Protein AF-A0A538DBR3-F1 (afdb_monomer_lite)

Foldseek 3Di:
DDDPNDDFDQWADFANWIKGFDDWPDWDQDPVQQKTWFIWGKIFTDQPQQFDQKAQPDPDDPQWDKDKAKAAEACDDPDLLRHDHPVLLCVVPNPDDHRDIDIGTITGHPVSVVVCVVVVLGCNLCSVDPNPRRGAMKIWGGWMARRVRSYTPFGKIKDAPPDPNHAFGWGDFQQKIKTFRMWITHNVFTKTFTKIFAHPQKAAPPPSHTAIDGPGMDGDDSQPWDKDWFQADKGDQIAGHPLLKGKIDGTKIFTRGCQADDPPDDGRDGWMKDAKIKIANLPPADAAAQLQQRRAIWIWGMWIGGNLGIWTKTKRPAKGKGAYVVVGPKMKIFGIKMFTADSSFTAKMKTAFMKIWDDQVVDPDDDRPDIDIDTDGMWMQHRVRHTHD

Sequence (389 aa):
MLFDGHEIPRAWRVGDFELEVAELTRGRLDRETGLLRGVAGKAWLHLPCAQPPIHPGIHLHPEARALTHSLEVVTEVLHPQTEISLPDAQRLRPGVALGDTVPLPFAVDRADLQEIVSLGRGVRDWLDSDPRAGGYAVEFSKLTVSLADARVVDGSVKYTVAGPYRGPIEIVIDGFVLVISSLELTPHRSTATATVRLPGGITDADSCGPATIDLGQIALSPTCDYYVDAPDRAHGPWLLGDTGLVIEGTGYVLDLSTTTSPAPWSPAWRGLTLGAGTATGEKYVPDPCNTGYLRGHYTYDNAIVVNSGFFGSLYLAKPVTFGALSPLGQTFTFAAGAMDVWYSQIVRGELRDGTTTLPYDAVCAGRRNRRVRTPIAAVSIQPDLDLAG

Secondary structure (DSSP, 8-state):
-EETTEE--SEEEETTEEEEEEEEEEEEEETTTTEEEEEEEEEEEE-TT---SSEETTS--TTPEEEEEEEEEESS-S-TTTEEEHHHHHHHSTT--TT-EEEEEEEE-HHHHHHHHHH--HHHHHHSS-GGG-SEEEEEEEEEEETTTTEEEEEEEEEE--STT-PPEEEEETTEEEEEEEEEEETTEEEEEEEEEPPTTEEETTT-SB-EEEEEEEE--TT---EEEEEEEEEEEEEETTS--EEEEEEEEEE--SS---TTS-TT--EEEE-SEEEE-TTTS-SS-TTGGGGSEEEES-EEEETTEEEEEEEE-S-EEEEEETTEEEEEEEEEEEEEEETTEEEEEEEEEEEEE--TTS-SSSSTTPPPEEEEEEEEEPTTS-EE-

Radius of gyration: 28.83 Å; chains: 1; bounding box: 83×36×88 Å

Structure (mmCIF, N/CA/C/O backbone):
data_AF-A0A538DBR3-F1
#
_entry.id   AF-A0A538DBR3-F1
#
loop_
_atom_site.group_PDB
_atom_site.id
_atom_site.type_symbol
_atom_site.label_atom_id
_atom_site.label_alt_id
_atom_site.label_comp_id
_atom_site.label_asym_id
_atom_site.label_entity_id
_atom_site.label_seq_id
_atom_site.pdbx_PDB_ins_code
_atom_site.Cartn_x
_atom_site.Cartn_y
_atom_site.Cartn_z
_atom_site.occupancy
_atom_site.B_iso_or_equiv
_atom_site.auth_seq_id
_atom_site.auth_comp_id
_atom_site.auth_asym_id
_atom_site.auth_atom_id
_atom_site.pdbx_PDB_model_num
ATOM 1 N N . MET A 1 1 ? 19.561 -5.773 -35.063 1.00 72.00 1 MET A N 1
ATOM 2 C CA . MET A 1 1 ? 19.338 -4.351 -35.452 1.00 72.00 1 MET A CA 1
ATOM 3 C C . MET A 1 1 ? 20.603 -3.861 -36.136 1.00 72.00 1 MET A C 1
ATOM 5 O O . MET A 1 1 ? 21.659 -4.317 -35.735 1.00 72.00 1 MET A O 1
ATOM 9 N N . LEU A 1 2 ? 20.535 -2.997 -37.153 1.00 74.75 2 LEU A N 1
ATOM 10 C CA . LEU A 1 2 ? 21.746 -2.452 -37.781 1.00 74.75 2 LEU A CA 1
ATOM 11 C C . LEU A 1 2 ? 22.135 -1.122 -37.127 1.00 74.75 2 LEU A C 1
ATOM 13 O O . LEU A 1 2 ? 21.313 -0.212 -37.073 1.00 74.75 2 LEU A O 1
ATOM 17 N N . PHE A 1 3 ? 23.377 -1.007 -36.664 1.00 73.31 3 PHE A N 1
ATOM 18 C CA . PHE A 1 3 ? 23.965 0.237 -36.163 1.00 73.31 3 PHE A CA 1
ATOM 19 C C . PHE A 1 3 ? 25.381 0.366 -36.731 1.00 73.31 3 PHE A C 1
ATOM 21 O O . PHE A 1 3 ? 26.161 -0.583 -36.658 1.00 73.31 3 PHE A O 1
ATOM 28 N N . ASP A 1 4 ? 25.688 1.494 -37.376 1.00 71.25 4 ASP A N 1
ATOM 29 C CA . ASP A 1 4 ? 26.937 1.708 -38.128 1.00 71.25 4 ASP A CA 1
ATOM 30 C C . ASP A 1 4 ? 27.287 0.565 -39.110 1.00 71.25 4 ASP A C 1
ATOM 32 O O . ASP A 1 4 ? 28.447 0.200 -39.292 1.00 71.25 4 ASP A O 1
ATOM 36 N N . GLY A 1 5 ? 26.270 -0.034 -39.745 1.00 74.44 5 GLY A N 1
ATOM 37 C CA . GLY A 1 5 ? 26.4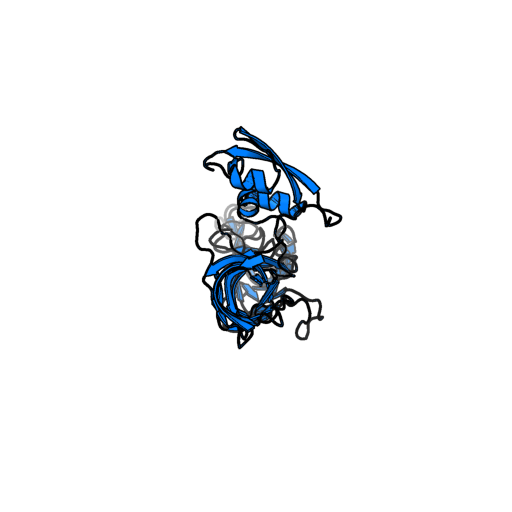42 -1.130 -40.710 1.00 74.44 5 GLY A CA 1
ATOM 38 C C . GLY A 1 5 ? 26.728 -2.505 -40.092 1.00 74.44 5 GLY A C 1
ATOM 39 O O . GLY A 1 5 ? 26.976 -3.455 -40.831 1.00 74.44 5 GLY A O 1
ATOM 40 N N . HIS A 1 6 ? 26.666 -2.632 -38.765 1.00 75.75 6 HIS A N 1
ATOM 41 C CA . HIS A 1 6 ? 26.865 -3.885 -38.040 1.00 75.75 6 HIS A CA 1
ATOM 42 C C . HIS A 1 6 ? 25.565 -4.376 -37.403 1.00 75.75 6 HIS A C 1
ATOM 44 O O . HIS A 1 6 ? 24.771 -3.582 -36.895 1.00 75.75 6 HIS A O 1
ATOM 50 N N . GLU A 1 7 ? 25.349 -5.692 -37.415 1.00 81.75 7 GLU A N 1
ATOM 51 C CA . GLU A 1 7 ? 24.224 -6.302 -36.716 1.00 81.75 7 GLU A CA 1
ATOM 52 C C . GLU A 1 7 ? 24.511 -6.382 -35.212 1.00 81.75 7 GLU A C 1
ATOM 54 O O . GLU A 1 7 ? 25.496 -6.975 -34.778 1.00 81.75 7 GLU A O 1
ATOM 59 N N . ILE A 1 8 ? 23.643 -5.756 -34.421 1.00 85.31 8 ILE A N 1
ATOM 60 C CA . ILE A 1 8 ? 23.692 -5.719 -32.961 1.00 85.31 8 ILE A CA 1
ATOM 61 C C . ILE A 1 8 ? 22.482 -6.484 -32.398 1.00 85.31 8 ILE A C 1
ATOM 63 O O . ILE A 1 8 ? 21.362 -6.295 -32.913 1.00 85.31 8 ILE A O 1
ATOM 67 N N . PRO A 1 9 ? 22.670 -7.320 -31.353 1.00 87.75 9 PRO A N 1
ATOM 68 C CA . PRO A 1 9 ? 21.575 -7.968 -30.636 1.00 87.75 9 PRO A CA 1
ATOM 69 C C . PRO A 1 9 ? 20.558 -6.945 -30.133 1.00 87.75 9 PRO A C 1
ATOM 71 O O . PRO A 1 9 ? 20.938 -5.874 -29.659 1.00 87.75 9 PRO A O 1
ATOM 74 N N . ARG A 1 10 ? 19.267 -7.272 -30.235 1.00 87.31 10 ARG A N 1
ATOM 75 C CA . ARG A 1 10 ? 18.194 -6.425 -29.693 1.00 87.31 10 ARG A CA 1
ATOM 76 C C . ARG A 1 10 ? 17.984 -6.635 -28.196 1.00 87.31 10 ARG A C 1
ATOM 78 O O . ARG A 1 10 ? 17.663 -5.674 -27.520 1.00 87.31 10 ARG A O 1
ATOM 85 N N . ALA A 1 11 ? 18.190 -7.846 -27.688 1.00 90.50 11 ALA A N 1
ATOM 86 C CA . ALA A 1 11 ? 18.056 -8.146 -26.267 1.00 90.50 11 ALA A CA 1
ATOM 87 C C . ALA A 1 11 ? 19.391 -7.921 -25.548 1.00 90.50 11 ALA A C 1
ATOM 89 O O . ALA A 1 11 ? 20.391 -8.548 -25.906 1.00 90.50 11 ALA A O 1
ATOM 90 N N . TRP A 1 12 ? 19.409 -7.030 -24.559 1.00 93.38 12 TRP A N 1
ATOM 91 C CA . TRP A 1 12 ? 20.554 -6.735 -23.698 1.00 93.38 12 TRP A CA 1
ATOM 92 C C . TRP A 1 12 ? 20.244 -7.075 -22.242 1.00 93.38 12 TRP A C 1
ATOM 94 O O . TRP A 1 12 ? 19.097 -7.009 -21.810 1.00 93.38 12 TRP A O 1
ATOM 104 N N . ARG A 1 13 ? 21.278 -7.383 -21.455 1.00 93.56 13 ARG A N 1
ATOM 105 C CA . ARG A 1 13 ? 21.150 -7.620 -20.008 1.00 93.56 13 ARG A CA 1
ATOM 106 C C . ARG A 1 13 ? 21.780 -6.505 -19.185 1.00 93.56 13 ARG A C 1
ATOM 108 O O . ARG A 1 13 ? 22.953 -6.190 -19.387 1.00 93.56 13 ARG A O 1
ATOM 115 N N . VAL A 1 14 ? 21.040 -5.961 -18.219 1.00 93.12 14 VAL A N 1
ATOM 116 C CA . VAL A 1 14 ? 21.548 -5.035 -17.190 1.00 93.12 14 VAL A CA 1
ATOM 117 C C . VAL A 1 14 ? 21.386 -5.693 -15.830 1.00 93.12 14 VAL A C 1
ATOM 119 O O . VAL A 1 14 ? 20.269 -5.851 -15.344 1.00 93.12 14 VAL A O 1
ATOM 122 N N . GLY A 1 15 ? 22.501 -6.100 -15.222 1.00 90.50 15 GLY A N 1
ATOM 123 C CA . GLY A 1 15 ? 22.443 -6.975 -14.051 1.00 90.50 15 GLY A CA 1
ATOM 124 C C . GLY A 1 15 ? 21.729 -8.278 -14.419 1.00 90.50 15 GLY A C 1
ATOM 125 O O . GLY A 1 15 ? 22.204 -8.990 -15.310 1.00 90.50 15 GLY A O 1
ATOM 126 N N . ASP A 1 16 ? 20.590 -8.522 -13.772 1.00 89.12 16 ASP A N 1
ATOM 127 C CA . ASP A 1 16 ? 19.711 -9.681 -13.985 1.00 89.12 16 ASP A CA 1
ATOM 128 C C . ASP A 1 16 ? 18.441 -9.347 -14.793 1.00 89.12 16 ASP A C 1
ATOM 130 O O . ASP A 1 16 ? 17.593 -10.211 -15.003 1.00 89.12 16 ASP A O 1
ATOM 134 N N . PHE A 1 17 ? 18.302 -8.102 -15.258 1.00 90.62 17 PHE A N 1
ATOM 135 C CA . PHE A 1 17 ? 17.140 -7.632 -16.014 1.00 90.62 17 PHE A CA 1
ATOM 136 C C . PHE A 1 17 ? 17.394 -7.683 -17.520 1.00 90.62 17 PHE A C 1
ATOM 138 O O . PHE A 1 17 ? 18.503 -7.397 -17.986 1.00 90.62 17 PHE A O 1
ATOM 145 N N . GLU A 1 18 ? 16.350 -8.003 -18.281 1.00 90.50 18 GLU A N 1
ATOM 146 C CA . GLU A 1 18 ? 16.375 -8.026 -19.743 1.00 90.50 18 GLU A CA 1
ATOM 147 C C . GLU A 1 18 ? 15.774 -6.744 -20.330 1.00 90.50 18 GLU A C 1
ATOM 149 O O . GLU A 1 18 ? 14.731 -6.255 -19.887 1.00 90.50 18 GLU A O 1
ATOM 154 N N . LEU A 1 19 ? 16.459 -6.206 -21.337 1.00 89.75 19 LEU A N 1
ATOM 155 C CA . LEU A 1 19 ? 16.074 -5.026 -22.095 1.00 89.75 19 LEU A CA 1
ATOM 156 C C . LEU A 1 19 ? 15.961 -5.365 -23.577 1.00 89.75 19 LEU A C 1
ATOM 158 O O . LEU A 1 19 ? 16.943 -5.801 -24.174 1.00 89.75 19 LEU A O 1
ATOM 162 N N . GLU A 1 20 ? 14.832 -5.063 -24.205 1.00 89.31 20 GLU A N 1
ATOM 163 C CA . GLU A 1 20 ? 14.703 -5.088 -25.660 1.00 89.31 20 GLU A CA 1
ATOM 164 C C . GLU A 1 20 ? 14.947 -3.687 -26.236 1.00 89.31 20 GLU A C 1
ATOM 166 O O . GLU A 1 20 ? 14.162 -2.758 -26.058 1.00 89.31 20 GLU A O 1
ATOM 171 N N . VAL A 1 21 ? 16.062 -3.506 -26.937 1.00 87.81 21 VAL A N 1
ATOM 172 C CA . VAL A 1 21 ? 16.452 -2.234 -27.548 1.00 87.81 21 VAL A CA 1
ATOM 173 C C . VAL A 1 21 ? 15.510 -1.879 -28.694 1.00 87.81 21 VAL A C 1
ATOM 175 O O . VAL A 1 21 ? 15.506 -2.526 -29.746 1.00 87.81 21 VAL A O 1
ATOM 178 N N . ALA A 1 22 ? 14.774 -0.786 -28.503 1.00 82.69 22 ALA A N 1
ATOM 179 C CA . ALA A 1 22 ? 13.856 -0.231 -29.487 1.00 82.69 22 ALA A CA 1
ATOM 180 C C . ALA A 1 22 ? 14.572 0.744 -30.429 1.00 82.69 22 ALA A C 1
ATOM 182 O O . ALA A 1 22 ? 14.410 0.682 -31.648 1.00 82.69 22 ALA A O 1
ATOM 183 N N . GLU A 1 23 ? 15.400 1.626 -29.866 1.00 84.69 23 GLU A N 1
ATOM 184 C CA . GLU A 1 23 ? 16.046 2.712 -30.599 1.00 84.69 23 GLU A CA 1
ATOM 185 C C . GLU A 1 23 ? 17.447 2.998 -30.051 1.00 84.69 23 GLU A C 1
ATOM 187 O O . GLU A 1 23 ? 17.651 3.067 -28.839 1.00 84.69 23 GLU A O 1
ATOM 192 N N . LEU A 1 24 ? 18.399 3.236 -30.958 1.00 88.12 24 LEU A N 1
ATOM 193 C CA . LEU A 1 24 ? 19.741 3.728 -30.653 1.00 88.12 24 LEU A CA 1
ATOM 194 C C . LEU A 1 24 ? 19.929 5.115 -31.265 1.00 88.12 24 LEU A C 1
ATOM 196 O O . LEU A 1 24 ? 19.893 5.267 -32.482 1.00 88.12 24 LEU A O 1
ATOM 200 N N . THR A 1 25 ? 20.171 6.119 -30.426 1.00 86.75 25 THR A N 1
ATOM 201 C CA . THR A 1 25 ? 20.380 7.513 -30.856 1.00 86.75 25 THR A CA 1
ATOM 202 C C . THR A 1 25 ? 21.852 7.918 -30.847 1.00 86.75 25 THR A C 1
ATOM 204 O O . THR A 1 25 ? 22.249 8.876 -31.510 1.00 86.75 25 THR A O 1
ATOM 207 N N . ARG A 1 26 ? 22.688 7.200 -30.087 1.00 88.50 26 ARG A N 1
ATOM 208 C CA . ARG A 1 26 ? 24.133 7.437 -29.979 1.00 88.50 26 ARG A CA 1
ATOM 209 C C . ARG A 1 26 ? 24.856 6.139 -29.641 1.00 88.50 26 ARG A C 1
ATOM 211 O O . ARG A 1 26 ? 24.286 5.278 -28.980 1.00 88.50 26 ARG A O 1
ATOM 218 N N . GLY A 1 27 ? 26.125 6.041 -30.025 1.00 88.88 27 GLY A N 1
ATOM 219 C CA . GLY A 1 27 ? 27.038 4.969 -29.634 1.00 88.88 27 GLY A CA 1
ATOM 220 C C . GLY A 1 27 ? 28.269 4.946 -30.536 1.00 88.88 27 GLY A C 1
ATOM 221 O O . GLY A 1 27 ? 28.272 5.575 -31.591 1.00 88.88 27 GLY A O 1
ATOM 222 N N . ARG A 1 28 ? 29.323 4.242 -30.120 1.00 90.44 28 ARG A N 1
ATOM 223 C CA . ARG A 1 28 ? 30.475 3.922 -30.974 1.00 90.44 28 ARG A CA 1
ATOM 224 C C . ARG A 1 28 ? 30.947 2.503 -30.695 1.00 90.44 28 ARG A C 1
ATOM 226 O O . ARG A 1 28 ? 31.181 2.156 -29.538 1.00 90.44 28 ARG A O 1
ATOM 233 N N . LEU A 1 29 ? 31.124 1.714 -31.751 1.00 89.94 29 LEU A N 1
ATOM 234 C CA . LEU A 1 29 ? 31.704 0.378 -31.652 1.00 89.94 29 LEU A CA 1
ATOM 235 C C . LEU A 1 29 ? 33.234 0.460 -31.608 1.00 89.94 29 LEU A C 1
ATOM 237 O O . LEU A 1 29 ? 33.872 0.951 -32.541 1.00 89.94 29 LEU A O 1
ATOM 241 N N . ASP A 1 30 ? 33.816 -0.037 -30.524 1.00 89.88 30 ASP A N 1
ATOM 242 C CA . ASP A 1 30 ? 35.241 -0.312 -30.410 1.00 89.88 30 ASP A CA 1
ATOM 243 C C . ASP A 1 30 ? 35.511 -1.735 -30.919 1.00 89.88 30 ASP A C 1
ATOM 245 O O . ASP A 1 30 ? 35.121 -2.725 -30.299 1.00 89.88 30 ASP A O 1
ATOM 249 N N . ARG A 1 31 ? 36.151 -1.829 -32.087 1.00 84.19 31 ARG A N 1
ATOM 250 C CA . ARG A 1 31 ? 36.384 -3.101 -32.784 1.00 84.19 31 ARG A CA 1
ATOM 251 C C . ARG A 1 31 ? 37.471 -3.953 -32.138 1.00 84.19 31 ARG A C 1
ATOM 253 O O . ARG A 1 31 ? 37.448 -5.162 -32.327 1.00 84.19 31 ARG A O 1
ATOM 260 N N . GLU A 1 32 ? 38.404 -3.346 -31.410 1.00 86.38 32 GLU A N 1
ATOM 261 C CA . GLU A 1 32 ? 39.483 -4.091 -30.753 1.00 86.38 32 GLU A CA 1
ATOM 262 C C . GLU A 1 32 ? 38.962 -4.818 -29.516 1.00 86.38 32 GLU A C 1
ATOM 264 O O . GLU A 1 32 ? 39.360 -5.946 -29.240 1.00 86.38 32 GLU A O 1
ATOM 269 N N . THR A 1 33 ? 38.038 -4.183 -28.793 1.00 86.62 33 THR A N 1
ATOM 270 C CA . THR A 1 33 ? 37.487 -4.726 -27.545 1.00 86.62 33 THR A CA 1
ATOM 271 C C . THR A 1 33 ? 36.114 -5.380 -27.705 1.00 86.62 33 THR A C 1
ATOM 273 O O . THR A 1 33 ? 35.654 -6.053 -26.787 1.00 86.62 33 THR A O 1
ATOM 276 N N . GLY A 1 34 ? 35.439 -5.191 -28.845 1.00 87.75 34 GLY A N 1
ATOM 277 C CA . GLY A 1 34 ? 34.064 -5.660 -29.056 1.00 87.75 34 GLY A CA 1
ATOM 278 C C . GLY A 1 34 ? 33.028 -4.923 -28.197 1.00 87.75 34 GLY A C 1
ATOM 279 O O . GLY A 1 34 ? 31.922 -5.428 -27.992 1.00 87.75 34 GLY A O 1
ATOM 280 N N . LEU A 1 35 ? 33.384 -3.745 -27.671 1.00 92.75 35 LEU A N 1
ATOM 281 C CA . LEU A 1 35 ? 32.537 -2.953 -26.784 1.00 92.75 35 LEU A CA 1
ATOM 282 C C . LEU A 1 35 ? 31.806 -1.854 -27.552 1.00 92.75 35 LEU A C 1
ATOM 284 O O . LEU A 1 35 ? 32.415 -1.049 -28.259 1.00 92.75 35 LEU A O 1
ATOM 288 N N . LEU A 1 36 ? 30.499 -1.753 -27.338 1.00 92.38 36 LEU A N 1
ATOM 289 C CA . LEU A 1 36 ? 29.696 -0.628 -27.794 1.00 92.38 36 LEU A CA 1
ATOM 290 C C . LEU A 1 36 ? 29.639 0.417 -26.673 1.00 92.38 36 LEU A C 1
ATOM 292 O O . LEU A 1 36 ? 29.061 0.160 -25.621 1.00 92.38 36 LEU A O 1
ATOM 296 N N . ARG A 1 37 ? 30.269 1.580 -26.866 1.00 93.69 37 ARG A N 1
ATOM 297 C CA . ARG A 1 37 ? 30.472 2.594 -25.814 1.00 93.69 37 ARG A CA 1
ATOM 298 C C . ARG A 1 37 ? 29.623 3.842 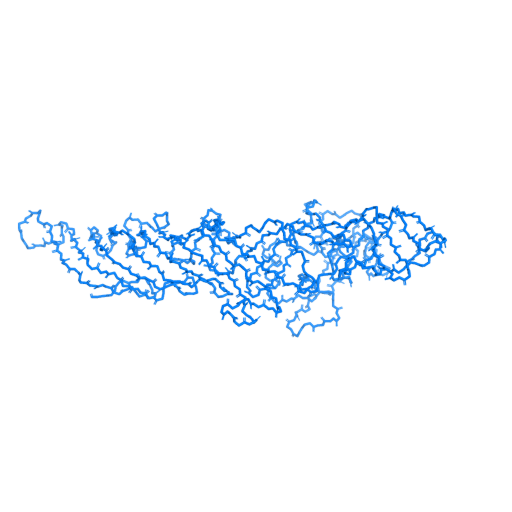-26.023 1.00 93.69 37 ARG A C 1
ATOM 300 O O . ARG A 1 37 ? 29.362 4.251 -27.155 1.00 93.69 37 ARG A O 1
ATOM 307 N N . GLY A 1 38 ? 29.281 4.499 -24.913 1.00 90.56 38 GLY A N 1
ATOM 308 C CA . GLY A 1 38 ? 28.607 5.800 -24.908 1.00 90.56 38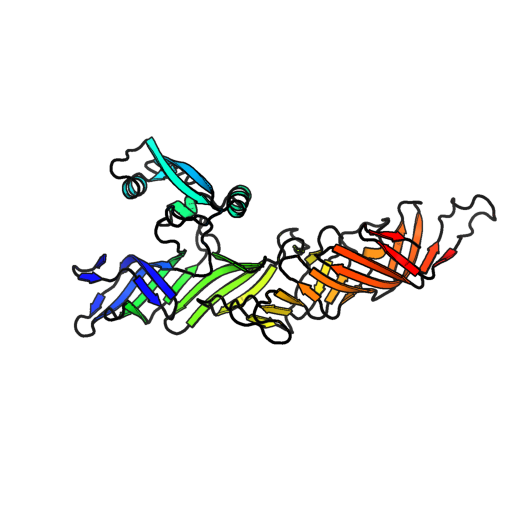 GLY A CA 1
ATOM 309 C C . GLY A 1 38 ? 27.196 5.750 -25.493 1.00 90.56 38 GLY A C 1
ATOM 310 O O . GLY A 1 38 ? 26.737 6.734 -26.076 1.00 90.56 38 GLY A O 1
ATOM 311 N N . VAL A 1 39 ? 26.536 4.601 -25.372 1.00 92.56 39 VAL A N 1
ATOM 312 C CA . VAL A 1 39 ? 25.274 4.325 -26.050 1.00 92.56 39 VAL A CA 1
ATOM 313 C C . VAL A 1 39 ? 24.131 5.059 -25.365 1.00 92.56 39 VAL A C 1
ATOM 315 O O . VAL A 1 39 ? 24.058 5.099 -24.135 1.00 92.56 39 VAL A O 1
ATOM 318 N N . ALA A 1 40 ? 23.241 5.649 -26.153 1.00 92.06 40 ALA A N 1
ATOM 319 C CA . ALA A 1 40 ? 22.004 6.241 -25.666 1.00 92.06 40 ALA A CA 1
ATOM 320 C C . ALA A 1 40 ? 20.833 5.851 -26.567 1.00 92.06 40 ALA A C 1
ATOM 322 O O . ALA A 1 40 ? 21.027 5.590 -27.758 1.00 92.06 40 ALA A O 1
ATOM 323 N N . GLY A 1 41 ? 19.633 5.813 -25.998 1.00 89.94 41 GLY A N 1
ATOM 324 C CA . GLY A 1 41 ? 18.458 5.346 -26.716 1.00 89.94 41 GLY A CA 1
ATOM 325 C C . GLY A 1 41 ? 17.302 4.962 -25.806 1.00 89.94 41 GLY A C 1
ATOM 326 O O . GLY A 1 41 ? 17.250 5.353 -24.636 1.00 89.94 41 GLY A O 1
ATOM 327 N N . LYS A 1 42 ? 16.378 4.195 -26.382 1.00 87.75 42 LYS A N 1
ATOM 328 C CA . LYS A 1 42 ? 15.164 3.698 -25.732 1.00 87.75 42 LYS A CA 1
ATOM 329 C C . LYS A 1 42 ? 15.116 2.178 -25.813 1.00 87.75 42 LYS A C 1
ATOM 331 O O . LYS A 1 42 ? 15.498 1.591 -26.829 1.00 87.75 42 LYS A O 1
ATOM 336 N N . ALA A 1 43 ? 14.645 1.550 -24.747 1.00 87.00 43 ALA A N 1
ATOM 337 C CA . ALA A 1 43 ? 14.438 0.109 -24.673 1.00 87.00 43 ALA A CA 1
ATOM 338 C C . ALA A 1 43 ? 13.125 -0.215 -23.957 1.00 87.00 43 ALA A C 1
ATOM 340 O O . ALA A 1 43 ? 12.536 0.641 -23.298 1.00 87.00 43 ALA A O 1
ATOM 341 N N . TRP A 1 44 ? 12.704 -1.466 -24.070 1.00 83.88 44 TRP A N 1
ATOM 342 C CA . TRP A 1 44 ? 11.630 -2.068 -23.296 1.00 83.88 44 TRP A CA 1
ATOM 343 C C . TRP A 1 44 ? 12.243 -2.898 -22.177 1.00 83.88 44 TRP A C 1
ATOM 345 O O . TRP A 1 44 ? 13.052 -3.784 -22.432 1.00 83.88 44 TRP A O 1
ATOM 355 N N . LEU A 1 45 ? 11.897 -2.587 -20.934 1.00 85.12 45 LEU A N 1
ATOM 356 C CA . LEU A 1 45 ? 12.301 -3.350 -19.762 1.00 85.12 45 LEU A CA 1
ATOM 357 C C . LEU A 1 45 ? 11.276 -4.443 -19.481 1.00 85.12 45 LEU A C 1
ATOM 359 O O . LEU A 1 45 ? 10.112 -4.144 -19.214 1.00 85.12 45 LEU A O 1
ATOM 363 N N . HIS A 1 46 ? 11.724 -5.693 -19.457 1.00 80.69 46 HIS A N 1
ATOM 364 C CA . HIS A 1 46 ? 10.887 -6.804 -19.023 1.00 80.69 46 HIS A CA 1
ATOM 365 C C . HIS A 1 46 ? 11.015 -6.998 -17.513 1.00 80.69 46 HIS A C 1
ATOM 367 O O . HIS A 1 46 ? 12.111 -7.194 -16.983 1.00 80.69 46 HIS A O 1
ATOM 373 N N . LEU A 1 47 ? 9.878 -6.960 -16.821 1.00 77.50 47 LEU A N 1
ATOM 374 C CA . LEU A 1 47 ? 9.768 -7.254 -15.396 1.00 77.50 47 LEU A CA 1
ATOM 375 C C . LEU A 1 47 ? 8.890 -8.502 -15.241 1.00 77.50 47 LEU A C 1
ATOM 377 O O . LEU A 1 47 ? 7.676 -8.388 -15.363 1.00 77.50 47 LEU A O 1
ATOM 381 N N . PRO A 1 48 ? 9.464 -9.691 -14.985 1.00 68.94 48 PRO A N 1
ATOM 382 C CA . PRO A 1 48 ? 8.724 -10.956 -15.033 1.00 68.94 48 PRO A CA 1
ATOM 383 C C . PRO A 1 48 ? 7.491 -11.039 -14.123 1.00 68.94 48 PRO A C 1
ATOM 385 O O . PRO A 1 48 ? 6.540 -11.741 -14.450 1.00 68.94 48 PRO A O 1
ATOM 388 N N . CYS A 1 49 ? 7.492 -10.338 -12.990 1.00 69.12 49 CYS A N 1
ATOM 389 C CA . CYS A 1 49 ? 6.346 -10.307 -12.078 1.00 69.12 49 CYS A CA 1
ATOM 390 C C . CYS A 1 49 ? 5.388 -9.138 -12.304 1.00 69.12 49 CYS A C 1
ATOM 392 O O . CYS A 1 49 ? 4.324 -9.102 -11.693 1.00 69.12 49 CYS A O 1
ATOM 394 N N . ALA A 1 50 ? 5.776 -8.156 -13.115 1.00 66.38 50 ALA A N 1
ATOM 395 C CA . ALA A 1 50 ? 4.930 -7.023 -13.415 1.00 66.38 50 ALA A CA 1
ATOM 396 C C . ALA A 1 50 ? 4.152 -7.391 -14.676 1.00 66.38 50 ALA A C 1
ATOM 398 O O . ALA A 1 50 ? 4.718 -7.471 -15.767 1.00 66.38 50 ALA A O 1
ATOM 399 N N . GLN A 1 51 ? 2.868 -7.703 -14.521 1.00 53.91 51 GLN A N 1
ATOM 400 C CA . GLN A 1 51 ? 2.033 -7.968 -15.682 1.00 53.91 51 GLN A CA 1
ATOM 401 C C . GLN A 1 51 ? 1.614 -6.630 -16.299 1.00 53.91 51 GLN A C 1
ATOM 403 O O . GLN A 1 51 ? 1.034 -5.795 -15.601 1.00 53.91 51 GLN A O 1
ATOM 408 N N . PRO A 1 52 ? 1.901 -6.384 -17.589 1.00 49.91 52 PRO A N 1
ATOM 409 C CA . PRO A 1 52 ? 1.311 -5.244 -18.262 1.00 49.91 52 PRO A CA 1
ATOM 410 C C . PRO A 1 52 ? -0.214 -5.457 -18.336 1.00 49.91 52 PRO A C 1
ATOM 412 O O . PRO A 1 52 ? -0.642 -6.556 -18.686 1.00 49.91 52 PRO A O 1
ATOM 415 N N . PRO A 1 53 ? -1.036 -4.426 -18.068 1.00 47.34 53 PRO A N 1
ATOM 416 C CA . PRO A 1 53 ? -2.502 -4.540 -17.984 1.00 47.34 53 PRO A CA 1
ATOM 417 C C . PRO A 1 53 ? -3.195 -4.882 -19.318 1.00 47.34 53 PRO A C 1
ATOM 419 O O . PRO A 1 53 ? -4.406 -5.079 -19.373 1.00 47.34 53 PRO A O 1
ATOM 422 N N . ILE A 1 54 ? -2.450 -4.904 -20.426 1.00 47.97 54 ILE A N 1
ATOM 423 C CA . ILE A 1 54 ? -2.949 -5.241 -21.760 1.00 47.97 54 ILE A CA 1
ATOM 424 C C . ILE A 1 54 ? -1.956 -6.213 -22.400 1.00 47.97 54 ILE A C 1
ATOM 426 O O . ILE A 1 54 ? -0.775 -5.889 -22.551 1.00 47.97 54 ILE A O 1
ATOM 430 N N . HIS A 1 55 ? -2.432 -7.391 -22.817 1.00 49.91 55 HIS A N 1
ATOM 431 C CA . HIS A 1 55 ? -1.591 -8.413 -23.440 1.00 49.91 55 HIS A CA 1
ATOM 432 C C . HIS A 1 55 ? -1.673 -8.360 -24.975 1.00 49.91 55 HIS A C 1
ATOM 434 O O . HIS A 1 55 ? -2.782 -8.329 -25.529 1.00 49.91 55 HIS A O 1
ATOM 440 N N . PRO A 1 56 ? -0.539 -8.430 -25.701 1.00 43.91 56 PRO A N 1
ATOM 441 C CA . PRO A 1 56 ? -0.571 -8.742 -27.123 1.00 43.91 56 PRO A CA 1
ATOM 442 C C . PRO A 1 56 ? -1.134 -10.149 -27.328 1.00 43.91 56 PRO A C 1
ATOM 444 O O . PRO A 1 56 ? -0.634 -11.135 -26.783 1.00 43.91 56 PRO A O 1
ATOM 447 N N . GLY A 1 57 ? -2.196 -10.245 -28.127 1.00 51.12 57 GLY A N 1
ATOM 448 C CA . GLY A 1 57 ? -2.811 -11.521 -28.463 1.00 51.12 57 GLY A CA 1
ATOM 449 C C . GLY A 1 57 ? -1.802 -12.463 -29.117 1.00 51.12 57 GLY A C 1
ATOM 450 O O . GLY A 1 57 ? -1.288 -12.138 -30.180 1.00 51.12 57 GLY A O 1
ATOM 451 N N . ILE A 1 58 ? -1.533 -13.592 -28.445 1.00 42.41 58 ILE A N 1
ATOM 452 C CA . ILE A 1 58 ? -1.215 -14.951 -28.950 1.00 42.41 58 ILE A CA 1
ATOM 453 C C . ILE A 1 58 ? -0.886 -15.886 -27.759 1.00 42.41 58 ILE A C 1
ATOM 455 O O . ILE A 1 58 ? -1.080 -17.097 -27.864 1.00 42.41 58 ILE A O 1
ATOM 459 N N . HIS A 1 59 ? -0.498 -15.365 -26.588 1.00 43.41 59 HIS A N 1
ATOM 460 C CA . HIS A 1 59 ? -0.352 -16.169 -25.366 1.00 43.41 59 HIS A CA 1
ATOM 461 C C . HIS A 1 59 ? -1.554 -15.955 -24.440 1.00 43.41 59 HIS A C 1
ATOM 463 O O . HIS A 1 59 ? -1.577 -15.062 -23.601 1.00 43.41 59 HIS A O 1
ATOM 469 N N . LEU A 1 60 ? -2.604 -16.745 -24.675 1.00 47.28 60 LEU A N 1
ATOM 470 C CA . LEU A 1 60 ? -3.881 -16.654 -23.970 1.00 47.28 60 LEU A CA 1
ATOM 471 C C . LEU A 1 60 ? -3.750 -17.164 -22.530 1.00 47.28 60 LEU A C 1
ATOM 473 O O . LEU A 1 60 ? -3.627 -18.368 -22.298 1.00 47.28 60 LEU A O 1
ATOM 477 N N . HIS A 1 61 ? -3.846 -16.244 -21.569 1.00 43.09 61 HIS A N 1
ATOM 478 C CA . HIS A 1 61 ? -4.310 -16.572 -20.225 1.00 43.09 61 HIS A CA 1
ATOM 479 C C . HIS A 1 61 ? -5.731 -17.167 -20.344 1.00 43.09 61 HIS A C 1
ATOM 481 O O . HIS A 1 61 ? -6.540 -16.622 -21.102 1.00 43.09 61 HIS A O 1
ATOM 487 N N . PRO A 1 62 ? -6.063 -18.277 -19.657 1.00 50.09 62 PRO A N 1
ATOM 488 C CA . PRO A 1 62 ? -7.312 -19.019 -19.878 1.00 50.09 62 PRO A CA 1
ATOM 489 C C . PRO A 1 62 ? -8.594 -18.220 -19.586 1.00 50.09 62 PRO A C 1
ATOM 491 O O . PRO A 1 62 ? -9.665 -18.606 -20.050 1.00 50.09 62 PRO A O 1
ATOM 494 N N . GLU A 1 63 ? -8.489 -17.100 -18.866 1.00 49.78 63 GLU A N 1
ATOM 495 C CA . GLU A 1 63 ? -9.616 -16.225 -18.508 1.00 49.78 63 GLU A CA 1
ATOM 496 C C . GLU A 1 63 ? -9.653 -14.892 -19.279 1.00 49.78 63 GLU A C 1
ATOM 498 O O . GLU A 1 63 ? -10.615 -14.129 -19.149 1.00 49.78 63 GLU A O 1
ATOM 503 N N . ALA A 1 64 ? -8.651 -14.612 -20.122 1.00 52.50 64 ALA A N 1
ATOM 504 C CA . ALA A 1 64 ? -8.580 -13.356 -20.860 1.00 52.50 64 ALA A CA 1
ATOM 505 C C . ALA A 1 64 ? -9.680 -13.269 -21.926 1.00 52.50 64 ALA A C 1
ATOM 507 O O . ALA A 1 64 ? -9.904 -14.198 -22.711 1.00 52.50 64 ALA A O 1
ATOM 508 N N . ARG A 1 65 ? -10.361 -12.121 -21.996 1.00 55.38 65 ARG A N 1
ATOM 509 C CA . ARG A 1 65 ? -11.345 -11.855 -23.049 1.00 55.38 65 ARG A CA 1
ATOM 510 C C . ARG A 1 65 ? -10.684 -11.124 -24.201 1.00 55.38 65 ARG A C 1
ATOM 512 O O . ARG A 1 65 ? -10.058 -10.084 -24.012 1.00 55.38 65 ARG A O 1
ATOM 519 N N . ALA A 1 66 ? -10.878 -11.659 -25.402 1.00 60.91 66 ALA A N 1
ATOM 520 C CA . ALA A 1 66 ? -10.531 -10.963 -26.625 1.00 60.91 66 ALA A CA 1
ATOM 521 C C . ALA A 1 66 ? -11.506 -9.802 -26.836 1.00 60.91 66 ALA A C 1
ATOM 523 O O . ALA A 1 66 ? -12.720 -9.990 -26.937 1.00 60.91 66 ALA A O 1
ATOM 524 N N . LEU A 1 67 ? -10.961 -8.604 -26.915 1.00 61.56 67 LEU A N 1
ATOM 525 C CA . LEU A 1 67 ? -11.655 -7.391 -27.285 1.00 61.56 67 LEU A CA 1
ATOM 526 C C . LEU A 1 67 ? -11.006 -6.846 -28.555 1.00 61.56 67 LEU A C 1
ATOM 528 O O . LEU A 1 67 ? -9.853 -7.131 -28.871 1.00 61.56 67 LEU A O 1
ATOM 532 N N . THR A 1 68 ? -11.773 -6.108 -29.346 1.00 64.56 68 THR A N 1
ATOM 533 C CA . THR A 1 68 ? -11.269 -5.484 -30.570 1.00 64.56 68 THR A CA 1
ATOM 534 C C . THR A 1 68 ? -11.535 -3.998 -30.484 1.00 64.56 68 THR A C 1
ATOM 536 O O . THR A 1 68 ? -12.690 -3.586 -30.408 1.00 64.56 68 THR A O 1
ATOM 539 N N . HIS A 1 69 ? -10.465 -3.205 -30.448 1.00 65.94 69 HIS A N 1
ATOM 540 C CA . HIS A 1 69 ? -10.549 -1.753 -30.336 1.00 65.94 69 HIS A CA 1
ATOM 541 C C . HIS A 1 69 ? -10.151 -1.179 -31.672 1.00 65.94 69 HIS A C 1
ATOM 543 O O . HIS A 1 69 ? -9.222 -1.667 -32.309 1.00 65.94 69 HIS A O 1
ATOM 549 N N . SER A 1 70 ? -10.891 -0.184 -32.123 1.00 74.75 70 SER A N 1
ATOM 550 C CA . SER A 1 70 ? -10.730 0.367 -33.459 1.00 74.75 70 SER A CA 1
ATOM 551 C C . SER A 1 70 ? -10.195 1.783 -33.338 1.00 74.75 70 SER A C 1
ATOM 553 O O . SER A 1 70 ? -10.776 2.592 -32.618 1.00 74.75 70 SER A O 1
ATOM 555 N N . LEU A 1 71 ? -9.086 2.060 -34.021 1.00 72.06 71 LEU A N 1
ATOM 556 C CA . LEU A 1 71 ? -8.446 3.373 -34.024 1.00 72.06 71 LEU A CA 1
ATOM 557 C C . LEU A 1 71 ? -8.486 3.989 -35.412 1.00 72.06 71 LEU A C 1
ATOM 559 O O . LEU A 1 71 ? -8.137 3.324 -36.387 1.00 72.06 71 LEU A O 1
ATOM 563 N N . GLU A 1 72 ? -8.875 5.252 -35.489 1.00 81.38 72 GLU A N 1
ATOM 564 C CA . GLU A 1 72 ? -8.861 6.052 -36.707 1.00 81.38 72 GLU A CA 1
ATOM 565 C C . GLU A 1 72 ? -7.444 6.523 -37.040 1.00 81.38 72 GLU A C 1
ATOM 567 O O . GLU A 1 72 ? -6.699 6.989 -36.181 1.00 81.38 72 GLU A O 1
ATOM 572 N N . VAL A 1 73 ? -7.055 6.404 -38.304 1.00 84.50 73 VAL A N 1
ATOM 573 C CA . VAL A 1 73 ? -5.710 6.736 -38.763 1.00 84.50 73 VAL A CA 1
ATOM 574 C C . VAL A 1 73 ? -5.651 8.204 -39.152 1.00 84.50 73 VAL A C 1
ATOM 576 O O . VAL A 1 73 ? -6.218 8.616 -40.162 1.00 84.50 73 VAL A O 1
ATOM 579 N N . VAL A 1 74 ? -4.914 8.994 -38.384 1.00 80.25 74 VAL A N 1
ATOM 580 C CA . VAL A 1 74 ? -4.843 10.450 -38.528 1.00 80.25 74 VAL A CA 1
ATOM 581 C C . VAL A 1 74 ? -3.415 10.922 -38.800 1.00 80.25 74 VAL A C 1
ATOM 583 O O . VAL A 1 74 ? -2.432 10.201 -38.611 1.00 80.25 74 VAL A O 1
ATOM 586 N N . THR A 1 75 ? -3.283 12.155 -39.288 1.00 75.00 75 THR A N 1
ATOM 587 C CA . THR A 1 75 ? -1.976 12.797 -39.503 1.00 75.00 75 THR A CA 1
ATOM 588 C C . THR A 1 75 ? -1.348 13.287 -38.205 1.00 75.00 75 THR A C 1
ATOM 590 O O . THR A 1 75 ? -0.132 13.237 -38.058 1.00 75.00 75 THR A O 1
ATOM 593 N N . GLU A 1 76 ? -2.173 13.760 -37.276 1.00 67.06 76 GLU A N 1
ATOM 594 C CA . GLU A 1 76 ? -1.772 14.268 -35.969 1.00 67.06 76 GLU A CA 1
ATOM 595 C C . GLU A 1 76 ? -2.760 13.724 -34.941 1.00 67.06 76 GLU A C 1
ATOM 597 O O . GLU A 1 76 ? -3.967 13.853 -35.123 1.00 67.06 76 GLU A O 1
ATOM 602 N N . VAL A 1 77 ? -2.244 13.064 -33.906 1.00 55.12 77 VAL A N 1
ATOM 603 C CA . VAL A 1 77 ? -3.062 12.373 -32.904 1.00 55.12 77 VAL A CA 1
ATOM 604 C C . VAL A 1 77 ? -3.478 13.366 -31.823 1.00 55.12 77 VAL A C 1
ATOM 606 O O . VAL A 1 77 ? -2.650 13.801 -31.020 1.00 55.12 77 VAL A O 1
ATOM 609 N N . LEU A 1 78 ? -4.765 13.702 -31.788 1.00 52.75 78 LEU A N 1
ATOM 610 C CA . LEU A 1 78 ? -5.383 14.575 -30.785 1.00 52.75 78 LEU A CA 1
ATOM 611 C C . LEU A 1 78 ? -6.140 13.757 -29.731 1.00 52.75 78 LEU A C 1
ATOM 613 O O . LEU A 1 78 ? -6.175 14.127 -28.553 1.00 52.75 78 LEU A O 1
ATOM 617 N N . HIS A 1 79 ? -6.708 12.620 -30.142 1.00 51.03 79 HIS A N 1
ATOM 618 C CA . HIS A 1 79 ? -7.498 11.706 -29.318 1.00 51.03 79 HIS A CA 1
ATOM 619 C C . HIS A 1 79 ? -6.952 10.274 -29.379 1.00 51.03 79 HIS A C 1
ATOM 621 O O . HIS A 1 79 ? -7.544 9.389 -29.982 1.00 51.03 79 HIS A O 1
ATOM 627 N N . PRO A 1 80 ? -5.833 9.999 -28.712 1.00 50.12 80 PRO A N 1
ATOM 628 C CA . PRO A 1 80 ? -5.094 8.737 -28.829 1.00 50.12 80 PRO A CA 1
ATOM 629 C C . PRO A 1 80 ? -5.811 7.503 -28.271 1.00 50.12 80 PRO A C 1
ATOM 631 O O . PRO A 1 80 ? -5.415 6.372 -28.527 1.00 50.12 80 PRO A O 1
ATOM 634 N N . GLN A 1 81 ? -6.879 7.697 -27.504 1.00 48.09 81 GLN A N 1
ATOM 635 C CA . GLN A 1 81 ? -7.810 6.631 -27.149 1.00 48.09 81 GLN A CA 1
ATOM 636 C C . GLN A 1 81 ? -8.594 6.099 -28.359 1.00 48.09 81 GLN A C 1
ATOM 638 O O . GLN A 1 81 ? -9.134 5.000 -28.293 1.00 48.09 81 GLN A O 1
ATOM 643 N N . THR A 1 82 ? -8.693 6.869 -29.441 1.00 61.78 82 THR A N 1
ATOM 644 C CA . THR A 1 82 ? -9.500 6.580 -30.635 1.00 61.78 82 THR A CA 1
ATOM 645 C C . THR A 1 82 ? -8.741 6.803 -31.941 1.00 61.78 82 THR A C 1
ATOM 647 O O . THR A 1 82 ? -9.265 6.463 -32.993 1.00 61.78 82 THR A O 1
ATOM 650 N N . GLU A 1 83 ? -7.522 7.336 -31.890 1.00 61.66 83 GLU A N 1
ATOM 651 C CA . GLU A 1 83 ? -6.733 7.758 -33.045 1.00 61.66 83 GLU A CA 1
ATOM 652 C C . GLU A 1 83 ? -5.318 7.164 -33.006 1.00 61.66 83 GLU A C 1
ATOM 654 O O . GLU A 1 83 ? -4.723 6.996 -31.941 1.00 61.66 83 GLU A O 1
ATOM 659 N N . ILE A 1 84 ? -4.755 6.886 -34.179 1.00 62.69 84 ILE A N 1
ATOM 660 C CA . ILE A 1 84 ? -3.388 6.400 -34.382 1.00 62.69 84 ILE A CA 1
ATOM 661 C C . ILE A 1 84 ? -2.728 7.171 -35.526 1.00 62.69 84 ILE A C 1
ATOM 663 O O . ILE A 1 84 ? -3.376 7.520 -36.511 1.00 62.69 84 ILE A O 1
ATOM 667 N N . SER A 1 85 ? -1.426 7.437 -35.423 1.00 72.94 85 SER A N 1
ATOM 668 C CA . SER A 1 85 ? -0.695 8.106 -36.501 1.00 72.94 85 SER A CA 1
ATOM 669 C C . SER A 1 85 ? -0.586 7.199 -37.739 1.00 72.94 85 SER A C 1
ATOM 671 O O . SER A 1 85 ? -0.441 5.981 -37.616 1.00 72.94 85 SER A O 1
ATOM 673 N N . LEU A 1 86 ? -0.604 7.772 -38.948 1.00 72.19 86 LEU A N 1
ATOM 674 C CA . LEU A 1 86 ? -0.370 7.006 -40.184 1.00 72.19 86 LEU A CA 1
ATOM 675 C C . LEU A 1 86 ? 0.933 6.173 -40.155 1.00 72.19 86 LEU A C 1
ATOM 677 O O . LEU A 1 86 ? 0.874 4.995 -40.519 1.00 72.19 86 LEU A O 1
ATOM 681 N N . PRO A 1 87 ? 2.091 6.709 -39.712 1.00 66.88 87 PRO A N 1
ATOM 682 C CA . PRO A 1 87 ? 3.314 5.915 -39.590 1.00 66.88 87 PRO A CA 1
ATOM 683 C C . PRO A 1 87 ? 3.169 4.692 -38.677 1.00 66.88 87 PRO A C 1
ATOM 685 O O . PRO A 1 87 ? 3.664 3.618 -39.021 1.00 66.88 87 PRO A O 1
ATOM 688 N N . ASP A 1 88 ? 2.483 4.823 -37.540 1.00 55.78 88 ASP A N 1
ATOM 689 C CA . ASP A 1 88 ? 2.318 3.721 -36.586 1.00 55.78 88 ASP A CA 1
ATOM 690 C C . ASP A 1 88 ? 1.281 2.703 -37.066 1.00 55.78 88 ASP A C 1
ATOM 692 O O . ASP A 1 88 ? 1.510 1.493 -37.003 1.00 55.78 88 ASP A O 1
ATOM 696 N N . ALA A 1 89 ? 0.195 3.174 -37.676 1.00 67.75 89 ALA A N 1
ATOM 697 C CA . ALA A 1 89 ? -0.797 2.325 -38.322 1.00 67.75 89 ALA A CA 1
ATOM 698 C C . ALA A 1 89 ? -0.175 1.433 -39.407 1.00 67.75 89 ALA A C 1
ATOM 700 O O . ALA A 1 89 ? -0.469 0.238 -39.483 1.00 67.75 89 ALA A O 1
ATOM 701 N N . GLN A 1 90 ? 0.755 1.978 -40.196 1.00 72.31 90 GLN A N 1
ATOM 702 C CA . GLN A 1 90 ? 1.471 1.235 -41.236 1.00 72.31 90 GLN A CA 1
ATOM 703 C C . GLN A 1 90 ? 2.452 0.188 -40.681 1.00 72.31 90 GLN A C 1
ATOM 705 O O . GLN A 1 90 ? 2.719 -0.805 -41.362 1.00 72.31 90 GLN A O 1
ATOM 710 N N . ARG A 1 91 ? 2.953 0.352 -39.445 1.00 60.06 91 ARG A N 1
ATOM 711 C CA . ARG A 1 91 ? 3.758 -0.674 -38.746 1.00 60.06 91 ARG A CA 1
ATOM 712 C C . ARG A 1 91 ? 2.917 -1.868 -38.299 1.00 60.06 91 ARG A C 1
ATOM 714 O O . ARG A 1 91 ? 3.421 -2.993 -38.240 1.00 60.06 91 ARG A O 1
ATOM 721 N N . LEU A 1 92 ? 1.655 -1.618 -37.953 1.00 60.75 92 LEU A N 1
ATOM 722 C CA . LEU A 1 92 ? 0.709 -2.638 -37.498 1.00 60.75 92 LEU A CA 1
ATOM 723 C C . LEU A 1 92 ? 0.076 -3.373 -38.678 1.00 60.75 92 LEU A C 1
ATOM 725 O O . LEU A 1 92 ? 0.014 -4.601 -38.684 1.00 60.75 92 LEU A O 1
ATOM 729 N N . ARG A 1 93 ? -0.348 -2.628 -39.701 1.00 73.69 93 ARG A N 1
ATOM 730 C CA . ARG A 1 93 ? -0.951 -3.167 -40.916 1.00 73.69 93 ARG A CA 1
ATOM 731 C C . ARG A 1 93 ? -0.412 -2.418 -42.141 1.00 73.69 93 ARG A C 1
ATOM 733 O O . ARG A 1 93 ? -0.842 -1.298 -42.421 1.00 73.69 93 ARG A O 1
ATOM 740 N N . PRO A 1 94 ? 0.500 -3.036 -42.910 1.00 73.94 94 PRO A N 1
ATOM 741 C CA . PRO A 1 94 ? 0.997 -2.451 -44.149 1.00 73.94 94 PRO A CA 1
ATOM 742 C C . PRO A 1 94 ? -0.152 -2.151 -45.124 1.00 73.94 94 PRO A C 1
ATOM 744 O O . PRO A 1 94 ? -1.030 -2.990 -45.324 1.00 73.94 94 PRO A O 1
ATOM 747 N N . GLY A 1 95 ? -0.138 -0.966 -45.742 1.00 78.06 95 GLY A N 1
ATOM 748 C CA . GLY A 1 95 ? -1.143 -0.542 -46.729 1.00 78.06 95 GLY A CA 1
ATOM 749 C C . GLY A 1 95 ? -2.329 0.258 -46.178 1.00 78.06 95 GLY A C 1
ATOM 750 O O . GLY A 1 95 ? -3.231 0.575 -46.945 1.00 78.06 95 GLY A O 1
ATOM 751 N N . VAL A 1 96 ? -2.325 0.594 -44.887 1.00 84.62 96 VAL A N 1
ATOM 752 C CA . VAL A 1 96 ? -3.311 1.491 -44.264 1.00 84.62 96 VAL A CA 1
ATOM 753 C C . VAL A 1 96 ? -3.096 2.954 -44.686 1.00 84.62 96 VAL A C 1
ATOM 755 O O . VAL A 1 96 ? -1.951 3.414 -44.796 1.00 84.62 96 VAL A O 1
ATOM 758 N N . ALA A 1 97 ? -4.199 3.669 -44.917 1.00 90.75 97 ALA A N 1
ATOM 759 C CA . ALA A 1 97 ? -4.266 5.068 -45.332 1.00 90.75 97 ALA A CA 1
ATOM 760 C C . ALA A 1 97 ? -4.913 5.972 -44.262 1.00 90.75 97 ALA A C 1
ATOM 762 O O . ALA A 1 97 ? -5.472 5.503 -43.276 1.00 90.75 97 ALA A O 1
ATOM 763 N N . LEU A 1 98 ? -4.823 7.292 -44.450 1.00 87.00 98 LEU A N 1
ATOM 764 C CA . LEU A 1 98 ? -5.491 8.269 -43.580 1.00 87.00 98 LEU A CA 1
ATOM 765 C C . LEU A 1 98 ? -7.015 8.127 -43.664 1.00 87.00 98 LEU A C 1
ATOM 767 O O . LEU A 1 98 ? -7.559 8.000 -44.759 1.00 87.00 98 LEU A O 1
ATOM 771 N N . GLY A 1 99 ? -7.682 8.194 -42.514 1.00 79.56 99 GLY A N 1
ATOM 772 C CA . GLY A 1 99 ? -9.121 7.980 -42.358 1.00 79.56 99 GLY A CA 1
ATOM 773 C C . GLY A 1 99 ? -9.535 6.507 -42.278 1.00 79.56 99 GLY A C 1
ATOM 774 O O . GLY A 1 99 ? -10.700 6.220 -42.007 1.00 79.56 99 GLY A O 1
ATOM 775 N N . ASP A 1 100 ? -8.608 5.564 -42.482 1.00 85.56 100 ASP A N 1
ATOM 776 C CA . ASP A 1 100 ? -8.886 4.150 -42.239 1.00 85.56 100 ASP A CA 1
ATOM 777 C C . ASP A 1 100 ? -9.038 3.882 -40.741 1.00 85.56 100 ASP A C 1
ATOM 779 O O . ASP A 1 100 ? -8.564 4.634 -39.891 1.00 85.56 100 ASP A O 1
ATOM 783 N N . THR A 1 101 ? -9.656 2.751 -40.414 1.00 83.62 101 THR A N 1
ATOM 784 C CA . THR A 1 101 ? -9.716 2.256 -39.041 1.00 83.62 101 THR A CA 1
ATOM 785 C C . THR A 1 101 ? -8.881 0.988 -38.904 1.00 83.62 101 THR A C 1
ATOM 787 O O . THR A 1 101 ? -9.056 0.026 -39.659 1.00 83.62 101 THR A O 1
ATOM 790 N N . VAL A 1 102 ? -7.970 0.963 -37.933 1.00 75.06 102 VAL A N 1
ATOM 791 C CA . VAL A 1 102 ? -7.151 -0.210 -37.617 1.00 75.06 102 VAL A CA 1
ATOM 792 C C . VAL A 1 102 ? -7.774 -0.945 -36.432 1.00 75.06 102 VAL A C 1
ATOM 794 O O . VAL A 1 102 ? -7.793 -0.395 -35.329 1.00 75.06 102 VAL A O 1
ATOM 797 N N . PRO A 1 103 ? -8.290 -2.174 -36.626 1.00 70.38 103 PRO A N 1
ATOM 798 C CA . PRO A 1 103 ? -8.738 -3.002 -35.522 1.00 70.38 103 PRO A CA 1
ATOM 799 C C . PRO A 1 103 ? -7.530 -3.626 -34.827 1.00 70.38 103 PRO A C 1
ATOM 801 O O . PRO A 1 103 ? -6.674 -4.245 -35.463 1.00 70.38 103 PRO A O 1
ATOM 804 N N . LEU A 1 104 ? -7.493 -3.499 -33.511 1.00 62.47 104 LEU A N 1
ATOM 805 C CA . LEU A 1 104 ? -6.466 -4.070 -32.660 1.00 62.47 104 LEU A CA 1
ATOM 806 C C . LEU A 1 104 ? -7.115 -5.141 -31.794 1.00 62.47 104 LEU A C 1
ATOM 808 O O . LEU A 1 104 ? -7.979 -4.807 -30.982 1.00 62.47 104 LEU A O 1
ATOM 812 N N . PRO A 1 105 ? -6.769 -6.425 -31.985 1.00 59.91 105 PRO A N 1
ATOM 813 C CA . PRO A 1 105 ? -7.196 -7.474 -31.080 1.00 59.91 105 PRO A CA 1
ATOM 814 C C . PRO A 1 105 ? -6.362 -7.382 -29.801 1.00 59.91 105 PRO A C 1
ATOM 816 O O . PRO A 1 105 ? -5.137 -7.498 -29.839 1.00 59.91 105 PRO A O 1
ATOM 819 N N . PHE A 1 106 ? -7.027 -7.192 -28.670 1.00 59.69 106 PHE A N 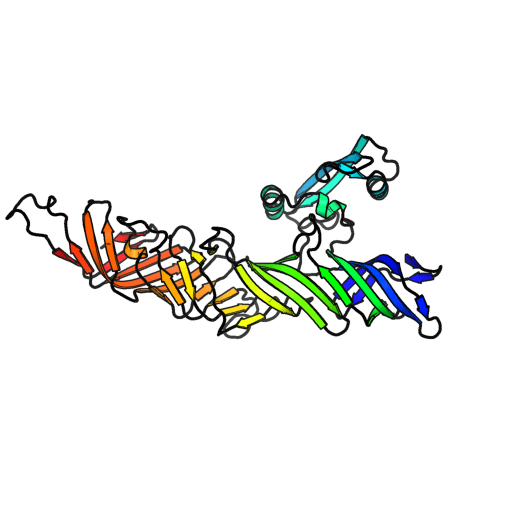1
ATOM 820 C CA . PHE A 1 106 ? -6.402 -7.153 -27.357 1.00 59.69 106 PHE A CA 1
ATOM 821 C C . PHE A 1 106 ? -7.018 -8.223 -26.461 1.00 59.69 106 PHE A C 1
ATOM 823 O O . PHE A 1 106 ? -8.215 -8.492 -26.533 1.00 59.69 106 PHE A O 1
ATOM 830 N N . ALA A 1 107 ? -6.189 -8.876 -25.652 1.00 54.12 107 ALA A N 1
ATOM 831 C CA . ALA A 1 107 ? -6.650 -9.784 -24.613 1.00 54.12 107 ALA A CA 1
ATOM 832 C C . ALA A 1 107 ? -6.478 -9.066 -23.274 1.00 54.12 107 ALA A C 1
ATOM 834 O O . ALA A 1 107 ? -5.373 -8.634 -22.946 1.00 54.12 107 ALA A O 1
ATOM 835 N N . VAL A 1 108 ? -7.576 -8.896 -22.545 1.00 53.91 108 VAL A N 1
ATOM 836 C CA . VAL A 1 108 ? -7.597 -8.220 -21.242 1.00 53.91 108 VAL A CA 1
ATOM 837 C C . VAL A 1 108 ? -8.283 -9.137 -20.243 1.00 53.91 108 VAL A C 1
ATOM 839 O O . VAL A 1 108 ? -9.282 -9.791 -20.577 1.00 53.91 108 VAL A O 1
ATOM 842 N N . ASP A 1 109 ? -7.727 -9.227 -19.039 1.00 53.94 109 ASP A N 1
ATOM 843 C CA . ASP A 1 109 ? -8.379 -9.934 -17.946 1.00 53.94 109 ASP A CA 1
ATOM 844 C C . ASP A 1 109 ? -9.701 -9.237 -17.593 1.00 53.94 109 ASP A C 1
ATOM 846 O O . ASP A 1 109 ? -9.869 -8.026 -17.737 1.00 53.94 109 ASP A O 1
ATOM 850 N N . ARG A 1 110 ? -10.694 -9.992 -17.132 1.00 49.88 110 ARG A N 1
ATOM 851 C CA . ARG A 1 110 ? -11.971 -9.411 -16.718 1.00 49.88 110 ARG A CA 1
ATOM 852 C C . ARG A 1 110 ? -11.802 -8.393 -15.580 1.00 49.88 110 ARG A C 1
ATOM 854 O O . ARG A 1 110 ? -12.565 -7.425 -15.560 1.00 49.88 110 ARG A O 1
ATOM 861 N N . ALA A 1 111 ? -10.851 -8.610 -14.670 1.00 49.47 111 ALA A N 1
ATOM 862 C CA . ALA A 1 111 ? -10.521 -7.676 -13.594 1.00 49.47 111 ALA A CA 1
ATOM 863 C C . ALA A 1 111 ? -9.879 -6.389 -14.148 1.00 49.47 111 ALA A C 1
ATOM 865 O O . ALA A 1 111 ? -10.359 -5.288 -13.867 1.00 49.47 111 ALA A O 1
ATOM 866 N N . ASP A 1 112 ? -8.899 -6.535 -15.042 1.00 51.88 112 ASP A N 1
ATOM 867 C CA . ASP A 1 112 ? -8.195 -5.418 -15.684 1.00 51.88 112 ASP A CA 1
ATOM 868 C C . ASP A 1 112 ? -9.119 -4.580 -16.574 1.00 51.88 112 ASP A C 1
ATOM 870 O O . ASP A 1 112 ? -8.975 -3.364 -16.664 1.00 51.88 112 ASP A O 1
ATOM 874 N N . LEU A 1 113 ? -10.128 -5.192 -17.203 1.00 51.81 113 LEU A N 1
ATOM 875 C CA . LEU A 1 113 ? -11.105 -4.469 -18.019 1.00 51.81 113 LEU A CA 1
ATOM 876 C C . LEU A 1 113 ? -11.894 -3.450 -17.190 1.00 51.81 113 LEU A C 1
ATOM 878 O O . LEU A 1 113 ? -12.165 -2.345 -17.661 1.00 51.81 113 LEU A O 1
ATOM 882 N N . GLN A 1 114 ? -12.277 -3.812 -15.962 1.00 48.19 114 GLN A N 1
ATOM 883 C CA . GLN A 1 114 ? -12.954 -2.887 -15.053 1.00 48.19 114 GLN A CA 1
ATOM 884 C C . GLN A 1 114 ? -12.007 -1.780 -14.582 1.00 48.19 114 GLN A C 1
ATOM 886 O O . GLN A 1 114 ? -12.432 -0.629 -14.459 1.00 48.19 114 GLN A O 1
ATOM 891 N N . GLU A 1 115 ? -10.728 -2.090 -14.375 1.00 44.41 115 GLU A N 1
ATOM 892 C CA . GLU A 1 115 ? -9.712 -1.118 -13.971 1.00 44.41 115 GLU A CA 1
ATOM 893 C C . GLU A 1 115 ? -9.352 -0.133 -15.101 1.00 44.41 115 GLU A C 1
ATOM 895 O O . GLU A 1 115 ? -9.322 1.077 -14.885 1.00 44.41 115 GLU A O 1
ATOM 900 N N . ILE A 1 116 ? -9.196 -0.604 -16.340 1.00 49.53 116 ILE A N 1
ATOM 901 C CA . ILE A 1 116 ? -8.969 0.231 -17.533 1.00 49.53 116 ILE A CA 1
ATOM 902 C C . ILE A 1 116 ? -10.147 1.189 -17.767 1.00 49.53 116 ILE A C 1
ATOM 904 O O . ILE A 1 116 ? -9.935 2.366 -18.071 1.00 49.53 116 ILE A O 1
ATOM 908 N N . VAL A 1 117 ? -11.384 0.707 -17.593 1.00 46.59 117 VAL A N 1
ATOM 909 C CA . VAL A 1 117 ? -12.609 1.514 -17.738 1.00 46.59 117 VAL A CA 1
ATOM 910 C C . VAL A 1 117 ? -12.756 2.548 -16.613 1.00 46.59 117 VAL A C 1
ATOM 912 O O . VAL A 1 117 ? -13.259 3.641 -16.863 1.00 46.59 117 VAL A O 1
ATOM 915 N N . SER A 1 118 ? -12.316 2.235 -15.391 1.00 41.22 118 SER A N 1
ATOM 916 C CA . SER A 1 118 ? -12.456 3.118 -14.219 1.00 41.22 118 SER A CA 1
ATOM 917 C C . SER A 1 118 ? -11.302 4.107 -14.033 1.00 41.22 118 SER A C 1
ATOM 919 O O . SER A 1 118 ? -11.529 5.201 -13.522 1.00 41.22 118 SER A O 1
ATOM 921 N N . LEU A 1 119 ? -10.086 3.763 -14.467 1.00 38.44 119 LEU A N 1
ATOM 922 C CA . LEU A 1 119 ? -8.884 4.586 -14.294 1.00 38.44 119 LEU A CA 1
ATOM 923 C C . LEU A 1 119 ? -8.453 5.340 -15.558 1.00 38.44 119 LEU A C 1
ATOM 925 O O . LEU A 1 119 ? -7.475 6.082 -15.512 1.00 38.44 119 LEU A O 1
ATOM 929 N N . GLY A 1 120 ? -9.141 5.165 -16.691 1.00 40.84 120 GLY A N 1
ATOM 930 C CA . GLY A 1 120 ? -8.834 5.902 -17.923 1.00 40.84 120 GLY A CA 1
ATOM 931 C C . GLY A 1 120 ? -7.425 5.642 -18.475 1.00 40.84 120 GLY A C 1
ATOM 932 O O . GLY A 1 120 ? -6.926 6.447 -19.256 1.00 40.84 120 GLY A O 1
ATOM 933 N N . ARG A 1 121 ? -6.796 4.517 -18.092 1.00 45.66 121 ARG A N 1
ATOM 934 C CA . ARG A 1 121 ? -5.410 4.139 -18.443 1.00 45.66 121 ARG A CA 1
ATOM 935 C C . ARG A 1 121 ? -5.178 3.868 -19.932 1.00 45.66 121 ARG A C 1
ATOM 937 O O . ARG A 1 121 ? -4.037 3.750 -20.339 1.00 45.66 121 ARG A O 1
ATOM 944 N N . GLY A 1 122 ? -6.254 3.840 -20.721 1.00 48.31 122 GLY A N 1
ATOM 945 C CA . GLY A 1 122 ? -6.265 4.133 -22.153 1.00 48.31 122 GLY A CA 1
ATOM 946 C C . GLY A 1 122 ? -5.515 3.167 -23.079 1.00 48.31 122 GLY A C 1
ATOM 947 O O . GLY A 1 122 ? -4.426 2.681 -22.816 1.00 48.31 122 GLY A O 1
ATOM 948 N N . VAL A 1 123 ? -6.070 2.978 -24.275 1.00 46.25 123 VAL A N 1
ATOM 949 C CA . VAL A 1 123 ? -5.405 2.295 -25.402 1.00 46.25 123 VAL A CA 1
ATOM 950 C C . VAL A 1 123 ? -4.138 3.047 -25.863 1.00 46.25 123 VAL A C 1
ATOM 952 O O . VAL A 1 123 ? -3.286 2.472 -26.527 1.00 46.25 123 VAL A O 1
ATOM 955 N N . ARG A 1 124 ? -3.962 4.312 -25.454 1.00 45.84 124 ARG A N 1
ATOM 956 C CA . ARG A 1 124 ? -2.793 5.144 -25.767 1.00 45.84 124 ARG A CA 1
ATOM 957 C C . ARG A 1 124 ? -1.484 4.615 -25.192 1.00 45.84 124 ARG A C 1
ATOM 959 O O . ARG A 1 124 ? -0.518 4.522 -25.938 1.00 45.84 124 ARG A O 1
ATOM 966 N N . ASP A 1 125 ? -1.439 4.288 -23.902 1.00 47.19 125 ASP A N 1
ATOM 967 C CA . ASP A 1 125 ? -0.204 3.820 -23.251 1.00 47.19 125 ASP A CA 1
ATOM 968 C C . ASP A 1 125 ? 0.281 2.516 -23.911 1.00 47.19 125 ASP A C 1
ATOM 970 O O . ASP A 1 125 ? 1.479 2.247 -23.999 1.00 47.19 125 ASP A O 1
ATOM 974 N N . TRP A 1 126 ? -0.668 1.756 -24.467 1.00 46.91 126 TRP A N 1
ATOM 975 C CA . TRP A 1 126 ? -0.446 0.584 -25.307 1.00 46.91 126 TRP A CA 1
ATOM 976 C C . TRP A 1 126 ? -0.014 0.898 -26.756 1.00 46.91 126 TRP A C 1
ATOM 978 O O . TRP A 1 126 ? 0.659 0.084 -27.369 1.00 46.91 126 TRP A O 1
ATOM 988 N N . LEU A 1 127 ? -0.386 2.050 -27.328 1.00 45.56 127 LEU A N 1
ATOM 989 C CA . LEU A 1 127 ? 0.008 2.472 -28.685 1.00 45.56 127 LEU A CA 1
ATOM 990 C C . LEU A 1 127 ? 1.380 3.141 -28.739 1.00 45.56 127 LEU A C 1
ATOM 992 O O . LEU A 1 127 ? 2.104 2.976 -29.719 1.00 45.56 127 LEU A O 1
ATOM 996 N N . ASP A 1 128 ? 1.724 3.896 -27.695 1.00 44.56 128 ASP A N 1
ATOM 997 C CA . ASP A 1 128 ? 3.068 4.450 -27.508 1.00 44.56 128 ASP A CA 1
ATOM 998 C C . ASP A 1 128 ? 4.065 3.352 -27.073 1.00 44.56 128 ASP A C 1
ATOM 1000 O O . ASP A 1 128 ? 5.284 3.552 -27.137 1.00 44.56 128 ASP A O 1
ATOM 1004 N N . SER A 1 129 ? 3.561 2.176 -26.667 1.00 41.38 129 SER A N 1
ATOM 1005 C CA . SER A 1 129 ? 4.336 0.948 -26.506 1.00 41.38 129 SER A CA 1
ATOM 1006 C C . SER A 1 129 ? 4.295 0.091 -27.763 1.00 41.38 129 SER A C 1
ATOM 1008 O O . SER A 1 129 ? 3.278 0.016 -28.432 1.00 41.38 129 SER A O 1
ATOM 1010 N N . ASP A 1 130 ? 5.407 -0.546 -28.143 1.00 44.53 130 ASP A N 1
ATOM 1011 C CA . ASP A 1 130 ? 5.302 -1.632 -29.119 1.00 44.53 130 ASP A CA 1
ATOM 1012 C C . ASP A 1 130 ? 4.508 -2.747 -28.425 1.00 44.53 130 ASP A C 1
ATOM 1014 O O . ASP A 1 130 ? 5.032 -3.345 -27.476 1.00 44.53 130 ASP A O 1
ATOM 1018 N N . PRO A 1 131 ? 3.269 -3.053 -28.858 1.00 41.34 131 PRO A N 1
ATOM 1019 C CA . PRO A 1 131 ? 2.428 -4.033 -28.183 1.00 41.34 131 PRO A CA 1
ATOM 1020 C C . PRO A 1 131 ? 3.107 -5.387 -28.028 1.00 41.34 131 PRO A C 1
ATOM 1022 O O . PRO A 1 131 ? 2.746 -6.165 -27.156 1.00 41.34 131 PRO A O 1
ATOM 1025 N N . ARG A 1 132 ? 4.074 -5.684 -28.904 1.00 41.16 132 ARG A N 1
ATOM 1026 C CA . ARG A 1 132 ? 4.737 -6.980 -29.037 1.00 41.16 132 ARG A CA 1
ATOM 1027 C C . ARG A 1 132 ? 5.791 -7.226 -27.957 1.00 41.16 132 ARG A C 1
ATOM 1029 O O . ARG A 1 132 ? 6.143 -8.383 -27.753 1.00 41.16 132 ARG A O 1
ATOM 1036 N N . ALA A 1 133 ? 6.271 -6.178 -27.284 1.00 47.84 133 ALA A N 1
ATOM 1037 C CA . ALA A 1 133 ? 7.400 -6.275 -26.362 1.00 47.84 133 ALA A CA 1
ATOM 1038 C C . ALA A 1 133 ? 6.994 -6.582 -24.911 1.00 47.84 133 ALA A C 1
ATOM 1040 O O . ALA A 1 133 ? 7.848 -6.953 -24.126 1.00 47.84 133 ALA A O 1
ATOM 1041 N N . GLY A 1 134 ? 5.723 -6.454 -24.503 1.00 55.44 134 GLY A N 1
ATOM 1042 C CA . GLY A 1 134 ? 5.293 -6.847 -23.145 1.00 55.44 134 GLY A CA 1
ATOM 1043 C C . GLY A 1 134 ? 6.164 -6.286 -22.001 1.00 55.44 134 GLY A C 1
ATOM 1044 O O . GLY A 1 134 ? 6.430 -6.997 -21.031 1.00 55.44 134 GLY A O 1
ATOM 1045 N N . GLY A 1 135 ? 6.659 -5.050 -22.139 1.00 69.06 135 GLY A N 1
ATOM 1046 C CA . GLY A 1 135 ? 7.635 -4.440 -21.233 1.00 69.06 135 GLY A CA 1
ATOM 1047 C C . GLY A 1 135 ? 7.440 -2.930 -21.069 1.00 69.06 135 GLY A C 1
ATOM 1048 O O . GLY A 1 135 ? 6.635 -2.307 -21.757 1.00 69.06 135 GLY A O 1
ATOM 1049 N N . TYR A 1 136 ? 8.185 -2.326 -20.146 1.00 76.88 136 TYR A N 1
ATOM 1050 C CA . TYR A 1 136 ? 8.059 -0.915 -19.773 1.00 76.88 136 TYR A CA 1
ATOM 1051 C C . TYR A 1 136 ? 9.067 -0.051 -20.529 1.00 76.88 136 TYR A C 1
ATOM 1053 O O . TYR A 1 136 ? 10.260 -0.351 -20.540 1.00 76.88 136 TYR A O 1
ATOM 1061 N N . ALA A 1 137 ? 8.613 1.046 -21.139 1.00 79.06 137 ALA A N 1
ATOM 1062 C CA . ALA A 1 137 ? 9.498 1.964 -21.855 1.00 79.06 137 ALA A CA 1
ATOM 1063 C C . ALA A 1 137 ? 10.539 2.573 -20.905 1.00 79.06 137 ALA A C 1
ATOM 1065 O O . ALA A 1 137 ? 10.184 3.326 -19.999 1.00 79.06 137 ALA A O 1
ATOM 1066 N N . VAL A 1 138 ? 11.821 2.335 -21.160 1.00 86.12 138 VAL A N 1
ATOM 1067 C CA . VAL A 1 138 ? 12.943 2.913 -20.414 1.00 86.12 138 VAL A CA 1
ATOM 1068 C C . VAL A 1 138 ? 13.875 3.683 -21.334 1.00 86.12 138 VAL A C 1
ATOM 1070 O O . VAL A 1 138 ? 13.983 3.421 -22.533 1.00 86.12 138 VAL A O 1
ATOM 1073 N N . GLU A 1 139 ? 14.578 4.642 -20.751 1.00 90.38 139 GLU A N 1
ATOM 1074 C CA . GLU A 1 139 ? 15.617 5.399 -21.433 1.00 90.38 139 GLU A CA 1
ATOM 1075 C C . GLU A 1 139 ? 16.973 5.004 -20.876 1.00 90.38 139 GLU A C 1
ATOM 1077 O O . GLU A 1 139 ? 17.135 4.784 -19.676 1.00 90.38 139 GLU A O 1
ATOM 1082 N N . PHE A 1 140 ? 17.975 4.934 -21.738 1.00 92.31 140 PHE A N 1
ATOM 1083 C CA . PHE A 1 140 ? 19.335 4.673 -21.303 1.00 92.31 140 PHE A CA 1
ATOM 1084 C C . PHE A 1 140 ? 20.297 5.688 -21.886 1.00 92.31 140 PHE A C 1
ATOM 1086 O O . PHE A 1 140 ? 20.121 6.210 -22.990 1.00 92.31 140 PHE A O 1
ATOM 1093 N N . SER A 1 141 ? 21.343 5.979 -21.118 1.00 90.50 141 SER A N 1
ATOM 1094 C CA . SER A 1 141 ? 22.354 6.945 -21.519 1.00 90.50 141 SER A CA 1
ATOM 1095 C C . SER A 1 141 ? 23.734 6.519 -21.049 1.00 90.50 141 SER A C 1
ATOM 1097 O O . SER A 1 141 ? 23.904 5.993 -19.948 1.00 90.50 141 SER A O 1
ATOM 1099 N N . LYS A 1 142 ? 24.727 6.779 -21.907 1.00 90.81 142 LYS A N 1
ATOM 1100 C CA . LYS A 1 142 ? 26.141 6.473 -21.664 1.00 90.81 142 LYS A CA 1
ATOM 1101 C C . LYS A 1 142 ? 26.383 4.998 -21.310 1.00 90.81 142 LYS A C 1
ATOM 1103 O O . LYS A 1 142 ? 27.277 4.712 -20.522 1.00 90.81 142 LYS A O 1
ATOM 1108 N N . LEU A 1 143 ? 25.619 4.070 -21.892 1.00 94.19 143 LEU A N 1
ATOM 1109 C CA . LEU A 1 143 ? 25.870 2.648 -21.664 1.00 94.19 143 LEU A CA 1
ATOM 1110 C C . LEU A 1 143 ? 27.169 2.205 -22.334 1.00 94.19 143 LEU A C 1
ATOM 1112 O O . LEU A 1 143 ? 27.531 2.692 -23.410 1.00 94.19 143 LEU A O 1
ATOM 1116 N N . THR A 1 144 ? 27.825 1.236 -21.710 1.00 95.00 144 THR A N 1
ATOM 1117 C CA . THR A 1 144 ? 28.835 0.396 -22.346 1.00 95.00 144 THR A CA 1
ATOM 1118 C C . THR A 1 144 ? 28.327 -1.036 -22.377 1.00 95.00 144 THR A C 1
ATOM 1120 O O . THR A 1 144 ? 27.971 -1.588 -21.337 1.00 95.00 144 THR A O 1
ATOM 1123 N N . VAL A 1 145 ? 28.291 -1.638 -23.564 1.00 94.31 145 VAL A N 1
ATOM 1124 C CA . VAL A 1 145 ? 27.732 -2.974 -23.799 1.00 94.31 145 VAL A CA 1
ATOM 1125 C C . VAL A 1 145 ? 28.805 -3.884 -24.378 1.00 94.31 145 VAL A C 1
ATOM 1127 O O . VAL A 1 145 ? 29.441 -3.545 -25.376 1.00 94.31 145 VAL A O 1
ATOM 1130 N N . SER A 1 146 ? 28.995 -5.048 -23.764 1.00 94.06 146 SER A N 1
ATOM 1131 C CA . SER A 1 146 ? 29.754 -6.152 -24.344 1.00 94.06 146 SER A CA 1
ATOM 1132 C C . SER A 1 146 ? 28.887 -6.871 -25.365 1.00 94.06 146 SER A C 1
ATOM 1134 O O . SER A 1 146 ? 27.862 -7.448 -25.001 1.00 94.06 146 SER A O 1
ATOM 1136 N N . LEU A 1 147 ? 29.286 -6.847 -26.638 1.00 89.44 147 LEU A N 1
ATOM 1137 C CA . LEU A 1 147 ? 28.534 -7.523 -27.698 1.00 89.44 147 LEU A CA 1
ATOM 1138 C C . LEU A 1 147 ? 28.717 -9.045 -27.695 1.00 89.44 147 LEU A C 1
ATOM 1140 O O . LEU A 1 147 ? 27.880 -9.734 -28.267 1.00 89.44 147 LEU A O 1
ATOM 1144 N N . ALA A 1 148 ? 29.761 -9.567 -27.039 1.00 88.38 148 ALA A N 1
ATOM 1145 C CA . ALA A 1 148 ? 29.984 -11.009 -26.921 1.00 88.38 148 ALA A CA 1
ATOM 1146 C C . ALA A 1 148 ? 28.839 -11.706 -26.165 1.00 88.38 148 ALA A C 1
ATOM 1148 O O . ALA A 1 148 ? 28.365 -12.751 -26.600 1.00 88.38 148 ALA A O 1
ATOM 1149 N N . ASP A 1 149 ? 28.350 -11.064 -25.098 1.00 89.31 149 ASP A N 1
ATOM 1150 C CA . ASP A 1 149 ? 27.311 -11.612 -24.213 1.00 89.31 149 ASP A CA 1
ATOM 1151 C C . ASP A 1 149 ? 26.045 -10.738 -24.165 1.00 89.31 149 ASP A C 1
ATOM 1153 O O . ASP A 1 149 ? 25.173 -10.946 -23.323 1.00 89.31 149 ASP A O 1
ATOM 1157 N N . ALA A 1 150 ? 25.972 -9.707 -25.018 1.00 92.44 150 ALA A N 1
ATOM 1158 C CA . ALA A 1 150 ? 24.931 -8.676 -25.007 1.00 92.44 150 ALA A CA 1
ATOM 1159 C C . ALA A 1 150 ? 24.668 -8.090 -23.601 1.00 92.44 150 ALA A C 1
ATOM 1161 O O . ALA A 1 150 ? 23.529 -7.862 -23.194 1.00 92.44 150 ALA A O 1
ATOM 1162 N N . ARG A 1 151 ? 25.734 -7.857 -22.827 1.00 94.94 151 ARG A N 1
ATOM 1163 C CA . ARG A 1 151 ? 25.645 -7.438 -21.422 1.00 94.94 151 ARG A CA 1
ATOM 1164 C C . ARG A 1 151 ? 26.115 -6.008 -21.238 1.00 94.94 151 ARG A C 1
ATOM 1166 O O . ARG A 1 151 ? 27.200 -5.638 -21.684 1.00 94.94 151 ARG A O 1
ATOM 1173 N N . VAL A 1 152 ? 25.326 -5.214 -20.530 1.00 94.88 152 VAL A N 1
ATOM 1174 C CA . VAL A 1 152 ? 25.717 -3.876 -20.093 1.00 94.88 152 VAL A CA 1
ATOM 1175 C C . VAL A 1 152 ? 26.730 -4.013 -18.962 1.00 94.88 152 VAL A C 1
ATOM 1177 O O . VAL A 1 152 ? 26.466 -4.663 -17.951 1.00 94.88 152 VAL A O 1
ATOM 1180 N N . VAL A 1 153 ? 27.901 -3.415 -19.156 1.00 94.94 153 VAL A N 1
ATOM 1181 C CA . VAL A 1 153 ? 29.032 -3.462 -18.216 1.00 94.94 153 VAL A CA 1
ATOM 1182 C C . VAL A 1 153 ? 29.284 -2.122 -17.530 1.00 94.94 153 VAL A C 1
ATOM 1184 O O . VAL A 1 153 ? 29.947 -2.095 -16.501 1.00 94.94 153 VAL A O 1
ATOM 1187 N N . ASP A 1 154 ? 28.734 -1.027 -18.062 1.00 94.44 154 ASP A N 1
ATOM 1188 C CA . ASP A 1 154 ? 28.748 0.297 -17.430 1.00 94.44 154 ASP A CA 1
ATOM 1189 C C . ASP A 1 154 ? 27.571 1.156 -17.929 1.00 94.44 154 ASP A C 1
ATOM 1191 O O . ASP A 1 154 ? 27.017 0.904 -19.003 1.00 94.44 154 ASP A O 1
ATOM 1195 N N . GLY A 1 155 ? 27.212 2.184 -17.162 1.00 92.25 155 GLY A N 1
ATOM 1196 C CA . GLY A 1 155 ? 26.124 3.119 -17.444 1.00 92.25 155 GLY A CA 1
ATOM 1197 C C . GLY A 1 155 ? 24.833 2.830 -16.673 1.00 92.25 155 GLY A C 1
ATOM 1198 O O . GLY A 1 155 ? 24.795 2.005 -15.759 1.00 92.25 155 GLY A O 1
ATOM 1199 N N . SER A 1 156 ? 23.770 3.560 -17.024 1.00 92.94 156 SER A N 1
ATOM 1200 C CA . SER A 1 156 ? 22.477 3.489 -16.333 1.00 92.94 156 SER A CA 1
ATOM 1201 C C . SER A 1 156 ? 21.295 3.462 -17.297 1.00 92.94 156 SER A C 1
ATOM 1203 O O . SER A 1 156 ? 21.299 4.121 -18.344 1.00 92.94 156 SER A O 1
ATOM 1205 N N . VAL A 1 157 ? 20.272 2.717 -16.896 1.00 92.94 157 VAL A N 1
ATOM 1206 C CA . VAL A 1 157 ? 18.957 2.648 -17.532 1.00 92.94 157 VAL A CA 1
ATOM 1207 C C . VAL A 1 157 ? 17.935 3.173 -16.544 1.00 92.94 157 VAL A C 1
ATOM 1209 O O . VAL A 1 157 ? 17.982 2.824 -15.368 1.00 92.94 157 VAL A O 1
ATOM 1212 N N . LYS A 1 158 ? 17.046 4.051 -17.000 1.00 91.50 158 LYS A N 1
ATOM 1213 C CA . LYS A 1 158 ? 16.139 4.803 -16.141 1.00 91.50 158 LYS A CA 1
ATOM 1214 C C . LYS A 1 158 ? 14.705 4.698 -16.621 1.00 91.50 158 LYS A C 1
ATOM 1216 O O . LYS A 1 158 ? 14.409 4.856 -17.806 1.00 91.50 158 LYS A O 1
ATOM 1221 N N . TYR A 1 159 ? 13.820 4.507 -15.654 1.00 85.94 159 TYR A N 1
ATOM 1222 C CA . TYR A 1 159 ? 12.405 4.805 -15.774 1.00 85.94 159 TYR A CA 1
ATOM 1223 C C . TYR A 1 159 ? 12.098 6.000 -14.890 1.00 85.94 159 TYR A C 1
ATOM 1225 O O . TYR A 1 159 ? 12.395 5.992 -13.695 1.00 85.94 159 TYR A O 1
ATOM 1233 N N . THR A 1 160 ? 11.464 7.010 -15.459 1.00 74.38 160 THR A N 1
ATOM 1234 C CA . THR A 1 160 ? 10.881 8.110 -14.699 1.00 74.38 160 THR A CA 1
ATOM 1235 C C . THR A 1 160 ? 9.485 8.363 -15.233 1.00 74.38 160 THR A C 1
ATOM 1237 O O . THR A 1 160 ? 9.286 8.397 -16.451 1.00 74.38 160 THR A O 1
ATOM 1240 N N . VAL A 1 161 ? 8.530 8.553 -14.323 1.00 62.88 161 VAL A N 1
ATOM 1241 C CA . VAL A 1 161 ? 7.196 9.109 -14.597 1.00 62.88 161 VAL A CA 1
ATOM 1242 C C . VAL A 1 161 ? 7.389 10.585 -14.970 1.00 62.88 161 VAL A C 1
ATOM 1244 O O . VAL A 1 161 ? 7.208 11.497 -14.170 1.00 62.88 161 VAL A O 1
ATOM 1247 N N . ALA A 1 162 ? 7.907 10.829 -16.170 1.00 52.00 162 ALA A N 1
ATOM 1248 C CA . ALA A 1 162 ? 8.111 12.155 -16.728 1.00 52.00 162 ALA A CA 1
ATOM 1249 C C . ALA A 1 162 ? 7.296 12.252 -18.017 1.00 52.00 162 ALA A C 1
ATOM 1251 O O . ALA A 1 162 ? 7.609 11.602 -19.012 1.00 52.00 162 ALA A O 1
ATOM 1252 N N . GLY A 1 163 ? 6.236 13.056 -17.976 1.00 47.62 163 GLY A N 1
ATOM 1253 C CA . GLY A 1 163 ? 5.335 13.294 -19.100 1.00 47.62 163 GLY A CA 1
ATOM 1254 C C . GLY A 1 163 ? 3.869 13.016 -18.749 1.00 47.62 163 GLY A C 1
ATOM 1255 O O . GLY A 1 163 ? 3.589 12.237 -17.843 1.00 47.62 163 GLY A O 1
ATOM 1256 N N . PRO A 1 164 ? 2.920 13.645 -19.460 1.00 38.56 164 PRO A N 1
ATOM 1257 C CA . PRO A 1 164 ? 1.486 13.542 -19.167 1.00 38.56 164 PRO A CA 1
ATOM 1258 C C . PRO A 1 164 ? 0.872 12.152 -19.410 1.00 38.56 164 PRO A C 1
ATOM 1260 O O . PRO A 1 164 ? -0.278 11.939 -19.045 1.00 38.56 164 PRO A O 1
ATOM 1263 N N . TYR A 1 165 ? 1.616 11.222 -20.018 1.00 46.19 165 TYR A N 1
ATOM 1264 C CA . TYR A 1 165 ? 1.106 9.926 -20.491 1.00 46.19 165 TYR A CA 1
ATOM 1265 C C . TYR A 1 165 ? 1.966 8.735 -20.048 1.00 46.19 165 TYR A C 1
ATOM 1267 O O . TYR A 1 165 ? 1.889 7.665 -20.631 1.00 46.19 165 TYR A O 1
ATOM 1275 N N . ARG A 1 166 ? 2.853 8.912 -19.062 1.00 56.28 166 ARG A N 1
ATOM 1276 C CA . ARG A 1 166 ? 3.641 7.801 -18.514 1.00 56.28 166 ARG A CA 1
ATOM 1277 C C . ARG A 1 166 ? 3.199 7.560 -17.079 1.00 56.28 166 ARG A C 1
ATOM 1279 O O . ARG A 1 166 ? 3.587 8.323 -16.203 1.00 56.28 166 ARG A O 1
ATOM 1286 N N . GLY A 1 167 ? 2.378 6.535 -16.855 1.00 64.19 167 GLY A N 1
ATOM 1287 C CA . GLY A 1 167 ? 1.933 6.119 -15.521 1.00 64.19 167 GLY A CA 1
ATOM 1288 C C . GLY A 1 167 ? 3.024 5.401 -14.712 1.00 64.19 167 GLY A C 1
ATOM 1289 O O . GLY A 1 167 ? 4.088 5.089 -15.244 1.00 64.19 167 GLY A O 1
ATOM 1290 N N . PRO A 1 168 ? 2.817 5.143 -13.413 1.00 77.19 168 PRO A N 1
ATOM 1291 C CA . PRO A 1 168 ? 3.716 4.286 -12.644 1.00 77.19 168 PRO A CA 1
ATOM 1292 C C . PRO A 1 168 ? 3.657 2.828 -13.130 1.00 77.19 168 PRO A C 1
ATOM 1294 O O . PRO A 1 168 ? 2.674 2.399 -13.732 1.00 77.19 168 PRO A O 1
ATOM 1297 N N . ILE A 1 169 ? 4.705 2.056 -12.843 1.00 80.06 169 ILE A N 1
ATOM 1298 C CA . ILE A 1 169 ? 4.687 0.597 -13.032 1.00 80.06 169 ILE A CA 1
ATOM 1299 C C . ILE A 1 169 ? 3.969 -0.006 -11.826 1.00 80.06 169 ILE A C 1
ATOM 1301 O O . ILE A 1 169 ? 4.318 0.311 -10.691 1.00 80.06 169 ILE A O 1
ATOM 1305 N N . GLU A 1 170 ? 2.992 -0.876 -12.056 1.00 80.81 170 GLU A N 1
ATOM 1306 C CA . GLU A 1 170 ? 2.267 -1.561 -10.988 1.00 80.81 170 GLU A CA 1
ATOM 1307 C C . GLU A 1 170 ? 2.532 -3.066 -11.014 1.00 80.81 170 GLU A C 1
ATOM 1309 O O . GLU A 1 170 ? 2.546 -3.691 -12.073 1.00 80.81 170 GLU A O 1
ATOM 1314 N N . ILE A 1 171 ? 2.763 -3.634 -9.831 1.00 81.31 171 ILE A N 1
ATOM 1315 C CA . ILE A 1 171 ? 3.017 -5.060 -9.620 1.00 81.31 171 ILE A CA 1
ATOM 1316 C C . ILE A 1 171 ? 2.028 -5.552 -8.567 1.00 81.31 171 ILE A C 1
ATOM 1318 O O . ILE A 1 171 ? 2.074 -5.104 -7.420 1.00 81.31 171 ILE A O 1
ATOM 1322 N N . VAL A 1 172 ? 1.133 -6.459 -8.955 1.00 79.50 172 VAL A N 1
ATOM 1323 C CA . VAL A 1 172 ? 0.101 -7.007 -8.065 1.00 79.50 172 VAL A CA 1
ATOM 1324 C C . VAL A 1 172 ? 0.620 -8.277 -7.394 1.00 79.50 172 VAL A C 1
ATOM 1326 O O . VAL A 1 172 ? 1.027 -9.219 -8.072 1.00 79.50 172 VAL A O 1
ATOM 1329 N N . ILE A 1 173 ? 0.610 -8.310 -6.061 1.00 81.38 173 ILE A N 1
ATOM 1330 C CA . ILE A 1 173 ? 1.082 -9.444 -5.256 1.00 81.38 173 ILE A CA 1
ATOM 1331 C C . ILE A 1 173 ? 0.101 -9.658 -4.105 1.00 81.38 173 ILE A C 1
ATOM 1333 O O . ILE A 1 173 ? 0.043 -8.846 -3.190 1.00 81.38 173 ILE A O 1
ATOM 1337 N N . ASP A 1 174 ? -0.670 -10.746 -4.154 1.00 77.75 174 ASP A N 1
ATOM 1338 C CA . ASP A 1 174 ? -1.615 -11.155 -3.100 1.00 77.75 174 ASP A CA 1
ATOM 1339 C C . ASP A 1 174 ? -2.487 -9.998 -2.560 1.00 77.75 174 ASP A C 1
ATOM 1341 O O . ASP A 1 174 ? -2.530 -9.705 -1.368 1.00 77.75 174 ASP A O 1
ATOM 1345 N N . GLY A 1 175 ? -3.146 -9.271 -3.468 1.00 74.69 175 GLY A N 1
ATOM 1346 C CA . GLY A 1 175 ? -4.020 -8.137 -3.140 1.00 74.69 175 GLY A CA 1
ATOM 1347 C C . GLY A 1 175 ? -3.307 -6.808 -2.863 1.00 74.69 175 GLY A C 1
ATOM 1348 O O . GLY A 1 175 ? -3.971 -5.774 -2.830 1.00 74.69 175 GLY A O 1
ATOM 1349 N N . PHE A 1 176 ? -1.981 -6.798 -2.712 1.00 86.25 176 PHE A N 1
ATOM 1350 C CA . PHE A 1 176 ? -1.176 -5.578 -2.649 1.00 86.25 176 PHE A CA 1
ATOM 1351 C C . PHE A 1 176 ? -0.792 -5.117 -4.053 1.00 86.25 176 PHE A C 1
ATOM 1353 O O . PHE A 1 176 ? -0.577 -5.938 -4.946 1.00 86.25 176 PHE A O 1
ATOM 1360 N N . VAL A 1 177 ? -0.636 -3.804 -4.235 1.00 86.56 177 VAL A N 1
ATOM 1361 C CA . VAL A 1 177 ? -0.113 -3.232 -5.484 1.00 86.56 177 VAL A CA 1
ATOM 1362 C C . VAL A 1 177 ? 1.141 -2.424 -5.181 1.00 86.56 177 VAL A C 1
ATOM 1364 O O . VAL A 1 177 ? 1.068 -1.357 -4.570 1.00 86.56 177 VAL A O 1
ATOM 1367 N N . LEU A 1 178 ? 2.300 -2.923 -5.608 1.00 88.88 178 LEU A N 1
ATOM 1368 C CA . LEU A 1 178 ? 3.559 -2.187 -5.562 1.00 88.88 178 LEU A CA 1
ATOM 1369 C C . LEU A 1 178 ? 3.609 -1.224 -6.752 1.00 88.88 178 LEU A C 1
ATOM 1371 O O . LEU A 1 178 ? 3.664 -1.644 -7.905 1.00 88.88 178 LEU A O 1
ATOM 1375 N N . VAL A 1 179 ? 3.586 0.069 -6.454 1.00 88.69 179 VAL A N 1
ATOM 1376 C CA . VAL A 1 179 ? 3.579 1.176 -7.410 1.00 88.69 179 VAL A CA 1
ATOM 1377 C C . VAL A 1 179 ? 4.985 1.763 -7.488 1.00 88.69 179 VAL A C 1
ATOM 1379 O O . VAL A 1 179 ? 5.457 2.387 -6.540 1.00 88.69 179 VAL A O 1
ATOM 1382 N N . ILE A 1 180 ? 5.660 1.583 -8.619 1.00 89.38 180 ILE A N 1
ATOM 1383 C CA . ILE A 1 180 ? 7.006 2.098 -8.881 1.00 89.38 180 ILE A CA 1
ATOM 1384 C C . ILE A 1 180 ? 6.900 3.394 -9.694 1.00 89.38 180 ILE A C 1
ATOM 1386 O O . ILE A 1 180 ? 6.463 3.400 -10.848 1.00 89.38 180 ILE A O 1
ATOM 1390 N N . SER A 1 181 ? 7.333 4.503 -9.095 1.00 87.81 181 SER A N 1
ATOM 1391 C CA . SER A 1 181 ? 7.312 5.841 -9.709 1.00 87.81 181 SER A CA 1
ATOM 1392 C C . SER A 1 181 ? 8.600 6.174 -10.468 1.00 87.81 181 SER A C 1
ATOM 1394 O O . SER A 1 181 ? 8.618 7.011 -11.374 1.00 87.81 181 SER A O 1
ATOM 1396 N N . SER A 1 182 ? 9.703 5.516 -10.119 1.00 91.06 182 SER A N 1
ATOM 1397 C CA . SER A 1 182 ? 10.957 5.593 -10.863 1.00 91.06 182 SER A CA 1
ATOM 1398 C C . SER A 1 182 ? 11.818 4.365 -10.599 1.00 91.06 182 SER A C 1
ATOM 1400 O O . SER A 1 182 ? 11.709 3.751 -9.538 1.00 91.06 182 SER A O 1
ATOM 1402 N N . LEU A 1 183 ? 12.683 4.016 -11.549 1.00 92.12 183 LEU A N 1
ATOM 1403 C CA . LEU A 1 183 ? 13.704 2.987 -11.362 1.00 92.12 183 LEU A CA 1
ATOM 1404 C C . LEU A 1 183 ? 15.015 3.374 -12.041 1.00 92.12 183 LEU A C 1
ATOM 1406 O O . LEU A 1 183 ? 15.031 4.085 -13.049 1.00 92.12 183 LEU A O 1
ATOM 1410 N N . GLU A 1 184 ? 16.112 2.866 -11.496 1.00 93.88 184 GLU A N 1
ATOM 1411 C CA . GLU A 1 184 ? 17.454 2.979 -12.049 1.00 93.88 184 GLU A CA 1
ATOM 1412 C C . GLU A 1 184 ? 18.131 1.607 -12.014 1.00 93.88 184 GLU A C 1
ATOM 1414 O O . GLU A 1 184 ? 18.316 1.009 -10.953 1.00 93.88 184 GLU A O 1
ATOM 1419 N N . LEU A 1 185 ? 18.504 1.107 -13.192 1.00 93.88 185 LEU A N 1
ATOM 1420 C CA . LEU A 1 185 ? 19.260 -0.130 -13.356 1.00 93.88 185 LEU A CA 1
ATOM 1421 C C . LEU A 1 185 ? 20.680 0.196 -13.793 1.00 93.88 185 LEU A C 1
ATOM 1423 O O . LEU A 1 185 ? 20.914 0.937 -14.750 1.00 93.88 185 LEU A O 1
ATOM 1427 N N . THR A 1 186 ? 21.629 -0.419 -13.110 1.00 93.62 186 THR A N 1
ATOM 1428 C CA . THR A 1 186 ? 23.051 -0.431 -13.442 1.00 93.62 186 THR A CA 1
ATOM 1429 C C . THR A 1 186 ? 23.536 -1.881 -13.399 1.00 93.62 186 THR A C 1
ATOM 1431 O O . THR A 1 186 ? 22.864 -2.734 -12.815 1.00 93.62 186 THR A O 1
ATOM 1434 N N . PRO A 1 187 ? 24.719 -2.199 -13.945 1.00 91.69 187 PRO A N 1
ATOM 1435 C CA . PRO A 1 187 ? 25.259 -3.560 -13.894 1.00 91.69 187 PRO A CA 1
ATOM 1436 C C . PRO A 1 187 ? 25.425 -4.139 -12.479 1.00 91.69 187 PRO A C 1
ATOM 1438 O O . PRO A 1 187 ? 25.528 -5.354 -12.328 1.00 91.69 187 PRO A O 1
ATOM 1441 N N . HIS A 1 188 ? 25.482 -3.283 -11.454 1.00 89.88 188 HIS A N 1
ATOM 1442 C CA . HIS A 1 188 ? 25.786 -3.667 -10.071 1.00 89.88 188 HIS A CA 1
ATOM 1443 C C . HIS A 1 188 ? 24.671 -3.343 -9.074 1.00 89.88 188 HIS A C 1
ATOM 1445 O O . HIS A 1 188 ? 24.753 -3.738 -7.913 1.00 89.88 188 HIS A O 1
ATOM 1451 N N . ARG A 1 189 ? 23.666 -2.570 -9.485 1.00 92.06 189 ARG A N 1
ATOM 1452 C CA . ARG A 1 189 ? 22.612 -2.074 -8.603 1.00 92.06 189 ARG A CA 1
ATOM 1453 C C . ARG A 1 189 ? 21.342 -1.814 -9.397 1.00 92.06 189 ARG A C 1
ATOM 1455 O O . ARG A 1 189 ? 21.393 -1.116 -10.408 1.00 92.06 189 ARG A O 1
ATOM 1462 N N . SER A 1 190 ? 20.229 -2.281 -8.852 1.00 92.69 190 SER A N 1
ATOM 1463 C CA . SER A 1 190 ? 18.888 -2.039 -9.370 1.00 92.69 190 SER A CA 1
ATOM 1464 C C . SER A 1 190 ? 18.038 -1.464 -8.250 1.00 92.69 190 SER A C 1
ATOM 1466 O O . SER A 1 190 ? 17.816 -2.130 -7.240 1.00 92.69 190 SER A O 1
ATOM 1468 N N . THR A 1 191 ? 17.609 -0.214 -8.389 1.00 94.19 191 THR A N 1
ATOM 1469 C CA . THR A 1 191 ? 16.799 0.475 -7.380 1.00 94.19 191 THR A CA 1
ATOM 1470 C C . THR A 1 191 ? 15.530 1.044 -7.984 1.00 94.19 191 THR A C 1
ATOM 1472 O O . THR A 1 191 ? 15.479 1.367 -9.168 1.00 94.19 191 THR A O 1
ATOM 1475 N N . ALA A 1 192 ? 14.503 1.184 -7.154 1.00 93.19 192 ALA A N 1
ATOM 1476 C CA . ALA A 1 192 ? 13.236 1.798 -7.516 1.00 93.19 192 ALA A CA 1
ATOM 1477 C C . ALA A 1 192 ? 12.712 2.667 -6.374 1.00 93.19 192 ALA A C 1
ATOM 1479 O O . ALA A 1 192 ? 12.940 2.351 -5.211 1.00 93.19 192 ALA A O 1
ATOM 1480 N N . THR A 1 193 ? 12.011 3.751 -6.695 1.00 94.50 193 THR A N 1
ATOM 1481 C CA . THR A 1 193 ? 11.174 4.463 -5.722 1.00 94.50 193 THR A CA 1
ATOM 1482 C C . THR A 1 193 ? 9.780 3.871 -5.779 1.00 94.50 193 THR A C 1
ATOM 1484 O O . THR A 1 193 ? 9.176 3.850 -6.856 1.00 94.50 193 THR A O 1
ATOM 1487 N N . ALA A 1 194 ? 9.288 3.379 -4.644 1.00 93.81 194 ALA A N 1
ATOM 1488 C CA . ALA A 1 194 ? 8.061 2.608 -4.607 1.00 93.81 194 ALA A CA 1
ATOM 1489 C C . ALA A 1 194 ? 7.148 2.958 -3.431 1.00 93.81 194 ALA A C 1
ATOM 1491 O O . ALA A 1 194 ? 7.587 3.268 -2.325 1.00 93.81 194 ALA A O 1
ATOM 1492 N N . THR A 1 195 ? 5.856 2.822 -3.684 1.00 94.88 195 THR A N 1
ATOM 1493 C CA . THR A 1 195 ? 4.777 2.910 -2.704 1.00 94.88 195 THR A CA 1
ATOM 1494 C C . THR A 1 195 ? 3.951 1.635 -2.814 1.00 94.88 195 THR A C 1
ATOM 1496 O O . THR A 1 195 ? 3.766 1.116 -3.909 1.00 94.88 195 THR A O 1
ATOM 1499 N N . VAL A 1 196 ? 3.446 1.112 -1.704 1.00 94.75 196 VAL A N 1
ATOM 1500 C CA . VAL A 1 196 ? 2.547 -0.047 -1.709 1.00 94.75 196 VAL A CA 1
ATOM 1501 C C . VAL A 1 196 ? 1.140 0.414 -1.406 1.00 94.75 196 VAL A C 1
ATOM 1503 O O . VAL A 1 196 ? 0.909 1.035 -0.374 1.00 94.75 196 VAL A O 1
ATOM 1506 N N . ARG A 1 197 ? 0.203 0.096 -2.296 1.00 92.38 197 ARG A N 1
ATOM 1507 C CA . ARG A 1 197 ? -1.232 0.207 -2.034 1.00 92.38 197 ARG A CA 1
ATOM 1508 C C . ARG A 1 197 ? -1.691 -1.052 -1.307 1.00 92.38 197 ARG A C 1
ATOM 1510 O O . ARG A 1 197 ? -1.351 -2.164 -1.718 1.00 92.38 197 ARG A O 1
ATOM 1517 N N . LEU A 1 198 ? -2.439 -0.856 -0.228 1.00 89.38 198 LEU A N 1
ATOM 1518 C CA . LEU A 1 198 ? -2.993 -1.937 0.574 1.00 89.38 198 LEU A CA 1
ATOM 1519 C C . LEU A 1 198 ? -4.202 -2.590 -0.124 1.00 89.38 198 LEU A C 1
ATOM 1521 O O . LEU A 1 198 ? -4.809 -1.965 -1.001 1.00 89.38 198 LEU A O 1
ATOM 1525 N N . PRO A 1 199 ? -4.563 -3.827 0.267 1.00 83.44 199 PRO A N 1
ATOM 1526 C CA . PRO A 1 199 ? -5.740 -4.521 -0.241 1.00 83.44 199 PRO A CA 1
ATOM 1527 C C . PRO A 1 199 ? -7.054 -3.790 0.061 1.00 83.44 199 PRO A C 1
ATOM 1529 O O . PRO A 1 199 ? -7.122 -2.869 0.879 1.00 83.44 199 PRO A O 1
ATOM 1532 N N . GLY A 1 200 ? -8.125 -4.232 -0.602 1.00 77.62 200 GLY A N 1
ATOM 1533 C CA . GLY A 1 200 ? -9.467 -3.676 -0.425 1.00 77.62 200 GLY A CA 1
ATOM 1534 C C . GLY A 1 200 ? -9.961 -3.719 1.027 1.00 77.62 200 GLY A C 1
ATOM 1535 O O . GLY A 1 200 ? -9.546 -4.552 1.830 1.00 77.62 200 GLY A O 1
ATOM 1536 N N . GLY A 1 201 ? -10.870 -2.800 1.366 1.00 78.75 201 GLY A N 1
ATOM 1537 C CA . GLY A 1 201 ? -11.401 -2.657 2.727 1.00 78.75 201 GLY A CA 1
ATOM 1538 C C . GLY A 1 201 ? -10.501 -1.853 3.670 1.00 78.75 201 GLY A C 1
ATOM 1539 O O . GLY A 1 201 ? -10.814 -1.746 4.852 1.00 78.75 201 GLY A O 1
ATOM 1540 N N . ILE A 1 202 ? -9.399 -1.287 3.174 1.00 87.88 202 ILE A N 1
ATOM 1541 C CA . ILE A 1 202 ? -8.556 -0.341 3.908 1.00 87.88 202 ILE A CA 1
ATOM 1542 C C . ILE A 1 202 ? -8.346 0.885 3.018 1.00 87.88 202 ILE A C 1
ATOM 1544 O O . ILE A 1 202 ? -7.781 0.784 1.927 1.00 87.88 202 ILE A O 1
ATOM 1548 N N . THR A 1 203 ? -8.811 2.047 3.462 1.00 89.12 203 THR A N 1
ATOM 1549 C CA . THR A 1 203 ? -8.706 3.296 2.694 1.00 89.12 203 THR A CA 1
ATOM 1550 C C . THR A 1 203 ? -7.918 4.339 3.459 1.00 89.12 203 THR A C 1
ATOM 1552 O O . THR A 1 203 ? -7.881 4.334 4.684 1.00 89.12 203 THR A O 1
ATOM 1555 N N . ASP A 1 204 ? -7.276 5.251 2.747 1.00 92.12 204 ASP A N 1
ATOM 1556 C CA . ASP A 1 204 ? -6.658 6.420 3.354 1.00 92.12 204 ASP A CA 1
ATOM 1557 C C . ASP A 1 204 ? -7.740 7.293 4.010 1.00 92.12 204 ASP A C 1
ATOM 1559 O O . ASP A 1 204 ? -8.785 7.560 3.409 1.00 92.12 204 ASP A O 1
ATOM 1563 N N . ALA A 1 205 ? -7.522 7.695 5.263 1.00 92.88 205 ALA A N 1
ATOM 1564 C CA . ALA A 1 205 ? -8.558 8.375 6.035 1.00 92.88 205 ALA A CA 1
ATOM 1565 C C . ALA A 1 205 ? -8.872 9.781 5.490 1.00 92.88 205 ALA A C 1
ATOM 1567 O O . ALA A 1 205 ? -10.010 10.244 5.599 1.00 92.88 205 ALA A O 1
ATOM 1568 N N . ASP A 1 206 ? -7.891 10.471 4.909 1.00 88.69 206 ASP A N 1
ATOM 1569 C CA . ASP A 1 206 ? -8.046 11.865 4.489 1.00 88.69 206 ASP A CA 1
ATOM 1570 C C . ASP A 1 206 ? -8.551 12.004 3.051 1.00 88.69 206 ASP A C 1
ATOM 1572 O O . ASP A 1 206 ? -9.382 12.869 2.770 1.00 88.69 206 ASP A O 1
ATOM 1576 N N . SER A 1 207 ? -8.082 11.152 2.143 1.00 86.38 207 SER A N 1
ATOM 1577 C CA . SER A 1 207 ? -8.468 11.182 0.729 1.00 86.38 207 SER A CA 1
ATOM 1578 C C . SER A 1 207 ? -9.635 10.256 0.382 1.00 86.38 207 SER A C 1
ATOM 1580 O O . SER A 1 207 ? -10.190 10.376 -0.712 1.00 86.38 207 SER A O 1
ATOM 1582 N N . CYS A 1 208 ? -9.983 9.313 1.266 1.00 80.44 208 CYS A N 1
ATOM 1583 C CA . CYS A 1 208 ? -10.869 8.178 0.974 1.00 80.44 208 CYS A CA 1
ATOM 1584 C C . CYS A 1 208 ? -10.398 7.321 -0.221 1.00 80.44 208 CYS A C 1
ATOM 1586 O O . CYS A 1 208 ? -11.159 6.507 -0.746 1.00 80.44 208 CYS A O 1
ATOM 1588 N N . GLY A 1 209 ? -9.154 7.514 -0.672 1.00 82.50 209 GLY A N 1
ATOM 1589 C CA . GLY A 1 209 ? -8.515 6.709 -1.700 1.00 82.50 209 GLY A CA 1
ATOM 1590 C C . GLY A 1 209 ? -7.949 5.407 -1.130 1.00 82.50 209 GLY A C 1
ATOM 1591 O O . GLY A 1 209 ? -8.100 5.117 0.058 1.00 82.50 209 GLY A O 1
ATOM 1592 N N . PRO A 1 210 ? -7.271 4.596 -1.955 1.00 84.06 210 PRO A N 1
ATOM 1593 C CA . PRO A 1 210 ? -6.565 3.413 -1.475 1.00 84.06 210 PRO A CA 1
ATOM 1594 C C . PRO A 1 210 ? -5.551 3.780 -0.386 1.00 84.06 210 PRO A C 1
ATOM 1596 O O . PRO A 1 210 ? -4.786 4.727 -0.562 1.00 84.06 210 PRO A O 1
ATOM 1599 N N . ALA A 1 211 ? -5.514 3.026 0.714 1.00 91.38 211 ALA A N 1
ATOM 1600 C CA . ALA A 1 211 ? -4.478 3.205 1.727 1.00 91.38 211 ALA A CA 1
ATOM 1601 C C . ALA A 1 211 ? -3.101 2.840 1.159 1.00 91.38 211 ALA A C 1
ATOM 1603 O O . ALA A 1 211 ? -2.968 1.872 0.403 1.00 91.38 211 ALA A O 1
ATOM 1604 N N . THR A 1 212 ? -2.069 3.599 1.532 1.00 94.62 212 THR A N 1
ATOM 1605 C CA . THR A 1 212 ? -0.711 3.405 1.008 1.00 94.62 212 THR A CA 1
ATOM 1606 C C . THR A 1 212 ? 0.370 3.435 2.080 1.00 94.62 212 THR A C 1
ATOM 1608 O O . THR A 1 212 ? 0.230 4.126 3.087 1.00 94.62 212 THR A O 1
ATOM 1611 N N . ILE A 1 213 ? 1.485 2.751 1.811 1.00 95.62 213 ILE A N 1
ATOM 1612 C CA . ILE A 1 213 ? 2.753 2.856 2.543 1.00 95.62 213 ILE A CA 1
ATOM 1613 C C . ILE A 1 213 ? 3.837 3.319 1.577 1.00 95.62 213 ILE A C 1
ATOM 1615 O O . ILE A 1 213 ? 4.100 2.654 0.573 1.00 95.62 213 ILE A O 1
ATOM 1619 N N . ASP A 1 214 ? 4.506 4.424 1.894 1.00 94.25 214 ASP A N 1
ATOM 1620 C CA . ASP A 1 214 ? 5.698 4.837 1.159 1.00 94.25 214 ASP A CA 1
ATOM 1621 C C . ASP A 1 214 ? 6.910 3.996 1.590 1.00 94.25 214 ASP A C 1
ATOM 1623 O O . ASP A 1 214 ? 7.361 4.044 2.740 1.00 94.25 214 ASP A O 1
ATOM 1627 N N . LEU A 1 215 ? 7.452 3.207 0.661 1.00 93.62 215 LEU A N 1
ATOM 1628 C CA . LEU A 1 215 ? 8.663 2.432 0.914 1.00 93.62 215 LEU A CA 1
ATOM 1629 C C . LEU A 1 215 ? 9.920 3.286 0.703 1.00 93.62 215 LEU A C 1
ATOM 1631 O O . LEU A 1 215 ? 10.979 2.973 1.255 1.00 93.62 215 LEU A O 1
ATOM 1635 N N . GLY A 1 216 ? 9.813 4.397 -0.029 1.00 92.50 216 GLY A N 1
ATOM 1636 C CA . GLY A 1 216 ? 10.949 5.179 -0.487 1.00 92.50 216 GLY A CA 1
ATOM 1637 C C . GLY A 1 216 ? 11.743 4.411 -1.543 1.00 92.50 216 GLY A C 1
ATOM 1638 O O . GLY A 1 216 ? 11.173 3.842 -2.473 1.00 92.50 216 GLY A O 1
ATOM 1639 N N . GLN A 1 217 ? 13.073 4.409 -1.426 1.00 93.69 217 GLN A N 1
ATOM 1640 C CA . GLN A 1 217 ? 13.939 3.680 -2.352 1.00 93.69 217 GLN A CA 1
ATOM 1641 C C . GLN A 1 217 ? 14.129 2.224 -1.906 1.00 93.69 217 GLN A C 1
ATOM 1643 O O . GLN A 1 217 ? 14.648 1.970 -0.821 1.00 93.69 217 GLN A O 1
ATOM 1648 N N . ILE A 1 218 ? 13.775 1.281 -2.777 1.00 93.06 218 ILE A N 1
ATOM 1649 C CA . ILE A 1 218 ? 13.927 -0.164 -2.580 1.00 93.06 218 ILE A CA 1
ATOM 1650 C C . ILE A 1 218 ? 14.895 -0.762 -3.604 1.00 93.06 218 ILE A C 1
ATOM 1652 O O . ILE A 1 218 ? 15.134 -0.185 -4.670 1.00 93.06 218 ILE A O 1
ATOM 1656 N N . ALA A 1 219 ? 15.447 -1.933 -3.289 1.00 91.75 219 ALA A N 1
ATOM 1657 C CA . ALA A 1 219 ? 16.119 -2.762 -4.281 1.00 91.75 219 ALA A CA 1
ATOM 1658 C C . ALA A 1 219 ? 15.065 -3.416 -5.185 1.00 91.75 219 ALA A C 1
ATOM 1660 O O . ALA A 1 219 ? 14.076 -3.959 -4.695 1.00 91.75 219 ALA A O 1
ATOM 1661 N N . LEU A 1 220 ? 15.272 -3.355 -6.500 1.00 88.81 220 LEU A N 1
ATOM 1662 C CA . LEU A 1 220 ? 14.395 -4.024 -7.454 1.00 88.81 220 LEU A CA 1
ATOM 1663 C C . LEU A 1 220 ? 14.841 -5.478 -7.612 1.00 88.81 220 LEU A C 1
ATOM 1665 O O . LEU A 1 220 ? 16.019 -5.732 -7.867 1.00 88.81 220 LEU A O 1
ATOM 1669 N N . SER A 1 221 ? 13.903 -6.416 -7.493 1.00 86.38 221 SER A N 1
ATOM 1670 C CA . SER A 1 221 ? 14.176 -7.848 -7.620 1.00 86.38 221 SER A CA 1
ATOM 1671 C C . SER A 1 221 ? 13.556 -8.405 -8.909 1.00 86.38 221 SER A C 1
ATOM 1673 O O . SER A 1 221 ? 12.371 -8.169 -9.147 1.00 86.38 221 SER A O 1
ATOM 1675 N N . PRO A 1 222 ? 14.302 -9.161 -9.740 1.00 80.75 222 PRO A N 1
ATOM 1676 C CA . PRO A 1 222 ? 13.752 -9.803 -10.938 1.00 80.75 222 PRO A CA 1
ATOM 1677 C C . PRO A 1 222 ? 12.799 -10.964 -10.601 1.00 80.75 222 PRO A C 1
ATOM 1679 O O . PRO A 1 222 ? 11.945 -11.311 -11.413 1.00 80.75 222 PRO A O 1
ATOM 1682 N N . THR A 1 223 ? 12.932 -11.549 -9.406 1.00 79.88 223 THR A N 1
ATOM 1683 C CA . THR A 1 223 ? 12.046 -12.584 -8.839 1.00 79.88 223 THR A CA 1
ATOM 1684 C C . THR A 1 223 ? 10.948 -11.994 -7.956 1.00 79.88 223 THR A C 1
ATOM 1686 O O . THR A 1 223 ? 10.089 -12.712 -7.451 1.00 79.88 223 THR A O 1
ATOM 1689 N N . CYS A 1 224 ? 10.949 -10.670 -7.805 1.00 78.25 224 CYS A N 1
ATOM 1690 C CA . CYS A 1 224 ? 9.930 -9.905 -7.095 1.00 78.25 224 CYS A CA 1
ATOM 1691 C C . CYS A 1 224 ? 9.818 -10.298 -5.634 1.00 78.25 224 CYS A C 1
ATOM 1693 O O . CYS A 1 224 ? 8.748 -10.458 -5.054 1.00 78.25 224 CYS A O 1
ATOM 1695 N N . ASP A 1 225 ? 11.009 -10.421 -5.065 1.00 86.69 225 ASP A N 1
ATOM 1696 C CA . ASP A 1 225 ? 11.231 -10.562 -3.648 1.00 86.69 225 ASP A CA 1
ATOM 1697 C C . ASP A 1 225 ? 11.378 -9.180 -3.015 1.00 86.69 225 ASP A C 1
ATOM 1699 O O . ASP A 1 225 ? 12.416 -8.530 -3.164 1.00 86.69 225 ASP A O 1
ATOM 1703 N N . TYR A 1 226 ? 10.314 -8.718 -2.356 1.00 89.75 226 TYR A N 1
ATOM 1704 C CA . TYR A 1 226 ? 10.278 -7.427 -1.678 1.00 89.75 226 TYR A CA 1
ATOM 1705 C C . TYR A 1 226 ? 9.965 -7.629 -0.200 1.00 89.75 226 TYR A C 1
ATOM 1707 O O . TYR A 1 226 ? 8.836 -7.939 0.178 1.00 89.75 226 TYR A O 1
ATOM 1715 N N . TYR A 1 227 ? 10.983 -7.399 0.622 1.00 91.44 227 TYR A N 1
ATOM 1716 C CA . TYR A 1 227 ? 10.899 -7.449 2.072 1.00 91.44 227 TYR A CA 1
ATOM 1717 C C . TYR A 1 227 ? 11.335 -6.109 2.660 1.00 91.44 227 TYR A C 1
ATOM 1719 O O . TYR A 1 227 ? 12.402 -5.590 2.318 1.00 91.44 227 TYR A O 1
ATOM 1727 N N . VAL A 1 228 ? 10.516 -5.551 3.546 1.00 92.69 228 VAL A N 1
ATOM 1728 C CA . VAL A 1 228 ? 10.807 -4.305 4.259 1.00 92.69 228 VAL A CA 1
ATOM 1729 C C . VAL A 1 228 ? 10.506 -4.501 5.734 1.00 92.69 228 VAL A C 1
ATOM 1731 O O . VAL A 1 228 ? 9.374 -4.791 6.105 1.00 92.69 228 VAL A O 1
ATOM 1734 N N . ASP A 1 229 ? 11.517 -4.283 6.567 1.00 92.88 229 ASP A N 1
ATOM 1735 C CA . ASP A 1 229 ? 11.406 -4.252 8.024 1.00 92.88 229 ASP A CA 1
ATOM 1736 C C . ASP A 1 229 ? 11.641 -2.814 8.497 1.00 92.88 229 ASP A C 1
ATOM 1738 O O . ASP A 1 229 ? 12.721 -2.249 8.296 1.00 92.88 229 ASP A O 1
ATOM 1742 N N . ALA A 1 230 ? 10.596 -2.186 9.031 1.00 94.62 230 ALA A N 1
ATOM 1743 C CA . ALA A 1 230 ? 10.569 -0.770 9.368 1.00 94.62 230 ALA A CA 1
ATOM 1744 C C . ALA A 1 230 ? 9.920 -0.544 10.748 1.00 94.62 230 ALA A C 1
ATOM 1746 O O . ALA A 1 230 ? 8.835 0.035 10.828 1.00 94.62 230 ALA A O 1
ATOM 1747 N N . PRO A 1 231 ? 10.578 -0.958 11.848 1.00 94.38 231 PRO A N 1
ATOM 1748 C CA . PRO A 1 231 ? 9.998 -0.946 13.196 1.00 94.38 231 PRO A CA 1
ATOM 1749 C C . PRO A 1 231 ? 9.753 0.465 13.752 1.00 94.38 231 PRO A C 1
ATOM 1751 O O . PRO A 1 231 ? 8.924 0.636 14.639 1.00 94.38 231 PRO A O 1
ATOM 1754 N N . ASP A 1 232 ? 10.429 1.478 13.203 1.00 94.50 232 ASP A N 1
ATOM 1755 C CA . ASP A 1 232 ? 10.338 2.869 13.665 1.00 94.50 232 ASP A CA 1
ATOM 1756 C C . ASP A 1 232 ? 9.504 3.770 12.737 1.00 94.50 232 ASP A C 1
ATOM 1758 O O . ASP A 1 232 ? 9.353 4.966 13.001 1.00 94.50 232 ASP A O 1
ATOM 1762 N N . ARG A 1 233 ? 8.992 3.246 11.614 1.00 96.00 233 ARG A N 1
ATOM 1763 C CA . ARG A 1 233 ? 8.215 4.047 10.655 1.00 96.00 233 ARG A CA 1
ATOM 1764 C C . ARG A 1 233 ? 6.741 4.068 11.029 1.00 96.00 233 ARG A C 1
ATOM 1766 O O . ARG A 1 233 ? 6.183 3.048 11.416 1.00 96.00 233 ARG A O 1
ATOM 1773 N N . ALA A 1 234 ? 6.115 5.228 10.874 1.00 96.19 234 ALA A N 1
ATOM 1774 C CA . ALA A 1 234 ? 4.681 5.370 11.069 1.00 96.19 234 ALA A CA 1
ATOM 1775 C C . ALA A 1 234 ? 3.888 4.685 9.946 1.00 96.19 234 ALA A C 1
ATOM 1777 O O . ALA A 1 234 ? 4.349 4.597 8.804 1.00 96.19 234 ALA A O 1
ATOM 1778 N N . HIS A 1 235 ? 2.674 4.262 10.276 1.00 96.38 235 HIS A N 1
ATOM 1779 C CA . HIS A 1 235 ? 1.667 3.783 9.335 1.00 96.38 235 HIS A CA 1
ATOM 1780 C C . HIS A 1 235 ? 0.299 4.387 9.663 1.00 96.38 235 HIS A C 1
ATOM 1782 O O . HIS A 1 235 ? 0.066 4.854 10.779 1.00 96.38 235 HIS A O 1
ATOM 1788 N N . GLY A 1 236 ? -0.625 4.357 8.701 1.00 96.06 236 GLY A N 1
ATOM 1789 C CA . GLY A 1 236 ? -1.878 5.102 8.812 1.00 96.06 236 GLY A CA 1
ATOM 1790 C C . GLY A 1 236 ? -1.697 6.615 8.615 1.00 96.06 236 GLY A C 1
ATOM 1791 O O . GLY A 1 236 ? -0.591 7.070 8.312 1.00 96.06 236 GLY A O 1
ATOM 1792 N N . PRO A 1 237 ? -2.776 7.399 8.761 1.00 96.94 237 PRO A N 1
ATOM 1793 C CA . PRO A 1 237 ? -4.107 6.982 9.205 1.00 96.94 237 PRO A CA 1
ATOM 1794 C C . PRO A 1 237 ? -4.923 6.273 8.113 1.00 96.94 237 PRO A C 1
ATOM 1796 O O . PRO A 1 237 ? -5.093 6.786 7.007 1.00 96.94 237 PRO A O 1
ATOM 1799 N N . TRP A 1 238 ? -5.486 5.107 8.433 1.00 97.31 238 TRP A N 1
ATOM 1800 C CA . TRP A 1 238 ? -6.311 4.323 7.507 1.00 97.31 238 TRP A CA 1
ATOM 1801 C C . TRP A 1 238 ? -7.684 4.005 8.088 1.00 97.31 238 TRP A C 1
ATOM 1803 O O . TRP A 1 238 ? -7.795 3.595 9.237 1.00 97.31 238 TRP A O 1
ATOM 1813 N N . LEU A 1 239 ? -8.730 4.146 7.284 1.00 95.31 239 LEU A N 1
ATOM 1814 C CA . LEU A 1 239 ? -10.098 3.772 7.613 1.00 95.31 239 LEU A CA 1
ATOM 1815 C C . LEU A 1 239 ? -10.327 2.276 7.340 1.00 95.31 239 LEU A C 1
ATOM 1817 O O . LEU A 1 239 ? -9.968 1.766 6.275 1.00 95.31 239 LEU A O 1
ATOM 1821 N N . LEU A 1 240 ? -10.937 1.581 8.301 1.00 92.56 240 LEU A N 1
ATOM 1822 C CA . LEU A 1 240 ? -11.261 0.157 8.211 1.00 92.56 240 LEU A CA 1
ATOM 1823 C C . LEU A 1 240 ? -12.688 -0.063 7.707 1.00 92.56 240 LEU A C 1
ATOM 1825 O O . LEU A 1 240 ? -13.652 0.077 8.468 1.00 92.56 240 LEU A O 1
ATOM 1829 N N . GLY A 1 241 ? -12.808 -0.441 6.433 1.00 80.06 241 GLY A N 1
ATOM 1830 C CA . GLY A 1 241 ? -14.084 -0.701 5.770 1.00 80.06 241 GLY A CA 1
ATOM 1831 C C . GLY A 1 241 ? -15.112 0.400 6.040 1.00 80.06 241 GLY A C 1
ATOM 1832 O O . GLY A 1 241 ? -14.784 1.585 6.080 1.00 80.06 241 GLY A O 1
ATOM 1833 N N . ASP A 1 242 ? -16.347 -0.013 6.320 1.00 82.50 242 ASP A N 1
ATOM 1834 C CA . ASP A 1 242 ? -17.454 0.897 6.635 1.00 82.50 242 ASP A CA 1
ATOM 1835 C C . ASP A 1 242 ? -17.642 1.107 8.150 1.00 82.50 242 ASP A C 1
ATOM 1837 O O . ASP A 1 242 ? -18.667 1.620 8.598 1.00 82.50 242 ASP A O 1
ATOM 1841 N N . THR A 1 243 ? -16.667 0.707 8.977 1.00 88.25 243 THR A N 1
ATOM 1842 C CA . THR A 1 243 ? -16.801 0.776 10.445 1.00 88.25 243 THR A CA 1
ATOM 1843 C C . THR A 1 243 ? -16.693 2.202 10.988 1.00 88.25 243 THR A C 1
ATOM 1845 O O . THR A 1 243 ? -17.114 2.476 12.111 1.00 88.25 243 THR A O 1
ATOM 1848 N N . GLY A 1 244 ? -16.087 3.118 10.228 1.00 90.31 244 GLY A N 1
ATOM 1849 C CA . GLY A 1 244 ? -15.742 4.454 10.713 1.00 90.31 244 GLY A CA 1
ATOM 1850 C C . GLY A 1 244 ? -14.495 4.496 11.607 1.00 90.31 244 GLY A C 1
ATOM 1851 O O . GLY A 1 244 ? -14.096 5.587 12.009 1.00 90.31 244 GLY A O 1
ATOM 1852 N N . LEU A 1 245 ? -13.872 3.353 11.927 1.00 95.94 245 LEU A N 1
ATOM 1853 C CA . LEU A 1 245 ? -12.635 3.301 12.708 1.00 95.94 245 LEU A CA 1
ATOM 1854 C C . LEU A 1 245 ? -11.429 3.661 11.842 1.00 95.94 245 LEU A C 1
ATOM 1856 O O . LEU A 1 245 ? -11.194 3.046 10.803 1.00 95.94 245 LEU A O 1
ATOM 1860 N N . VAL A 1 246 ? -10.632 4.610 12.323 1.00 97.62 246 VAL A N 1
ATOM 1861 C CA . VAL A 1 246 ? -9.306 4.923 11.787 1.00 97.62 246 VAL A CA 1
ATOM 1862 C C . VAL A 1 246 ? -8.259 4.210 12.614 1.00 97.62 246 VAL A C 1
ATOM 1864 O O . VAL A 1 246 ? -8.307 4.316 13.837 1.00 97.62 246 VAL A O 1
ATOM 1867 N N . ILE A 1 247 ? -7.307 3.549 11.962 1.00 97.81 247 ILE A N 1
ATOM 1868 C CA . ILE A 1 247 ? -6.105 2.995 12.576 1.00 97.81 247 ILE A CA 1
ATOM 1869 C C . ILE A 1 247 ? -4.856 3.766 12.163 1.00 97.81 247 ILE A C 1
ATOM 1871 O O . ILE A 1 247 ? -4.700 4.169 11.012 1.00 97.81 247 ILE A O 1
ATOM 1875 N N . GLU A 1 248 ? -3.937 3.917 13.102 1.00 98.12 248 GLU A N 1
ATOM 1876 C CA . GLU A 1 248 ? -2.597 4.463 12.883 1.00 98.12 248 GLU A CA 1
ATOM 1877 C C . GLU A 1 248 ? -1.638 3.882 13.922 1.00 98.12 248 GLU A C 1
ATOM 1879 O O . GLU A 1 248 ? -2.072 3.267 14.902 1.00 98.12 248 GLU A O 1
ATOM 1884 N N . GLY A 1 249 ? -0.334 4.014 13.709 1.00 97.81 249 GLY A N 1
ATOM 1885 C CA . GLY A 1 249 ? 0.651 3.487 14.647 1.00 97.81 249 GLY A CA 1
ATOM 1886 C C . GLY A 1 249 ? 2.083 3.600 14.152 1.00 97.81 249 GLY A C 1
ATOM 1887 O O . GLY A 1 249 ? 2.383 4.376 13.241 1.00 97.81 249 GLY A O 1
ATOM 1888 N N . THR A 1 250 ? 2.957 2.811 14.775 1.00 97.06 250 THR A N 1
ATOM 1889 C CA . THR A 1 250 ? 4.385 2.766 14.453 1.00 97.06 250 THR A CA 1
ATOM 1890 C C . THR A 1 250 ? 4.859 1.326 14.342 1.00 97.06 250 THR A C 1
ATOM 1892 O O . THR A 1 250 ? 4.529 0.476 15.170 1.00 97.06 250 THR A O 1
ATOM 1895 N N . GLY A 1 251 ? 5.705 1.089 13.349 1.00 95.81 251 GLY A N 1
ATOM 1896 C CA . GLY A 1 251 ? 6.371 -0.173 13.110 1.00 95.81 251 GLY A CA 1
ATOM 1897 C C . GLY A 1 251 ? 5.583 -1.062 12.168 1.00 95.81 251 GLY A C 1
ATOM 1898 O O . GLY A 1 251 ? 4.422 -1.380 12.416 1.00 95.81 251 GLY A O 1
ATOM 1899 N N . TYR A 1 252 ? 6.230 -1.505 11.094 1.00 96.06 252 TYR A N 1
ATOM 1900 C CA . TYR A 1 252 ? 5.653 -2.501 10.206 1.00 96.06 252 TYR A CA 1
ATOM 1901 C C . TYR A 1 252 ? 6.710 -3.390 9.555 1.00 96.06 252 TYR A C 1
ATOM 1903 O O . TYR A 1 252 ? 7.857 -2.991 9.354 1.00 96.06 252 TYR A O 1
ATOM 1911 N N . VAL A 1 253 ? 6.281 -4.593 9.184 1.00 94.81 253 VAL A N 1
ATOM 1912 C CA . VAL A 1 253 ? 7.039 -5.535 8.361 1.00 94.81 253 VAL A CA 1
ATOM 1913 C C . VAL A 1 253 ? 6.186 -5.893 7.154 1.00 94.81 253 VAL A C 1
ATOM 1915 O O . VAL A 1 253 ? 5.112 -6.470 7.307 1.00 94.81 253 VAL A O 1
ATOM 1918 N N . LEU A 1 254 ? 6.652 -5.541 5.960 1.00 94.56 254 LEU A N 1
ATOM 1919 C CA . LEU A 1 254 ? 6.023 -5.895 4.694 1.00 94.56 254 LEU A CA 1
ATOM 1920 C C . LEU A 1 254 ? 6.796 -7.047 4.055 1.00 94.56 254 LEU A C 1
ATOM 1922 O O . LEU A 1 254 ? 7.993 -6.920 3.801 1.00 94.56 254 LEU A O 1
ATOM 1926 N N . ASP A 1 255 ? 6.091 -8.125 3.730 1.00 93.19 255 ASP A N 1
ATOM 1927 C CA . ASP A 1 255 ? 6.627 -9.230 2.948 1.00 93.19 255 ASP A CA 1
ATOM 1928 C C . ASP A 1 255 ? 5.744 -9.503 1.730 1.00 93.19 255 ASP A C 1
ATOM 1930 O O . ASP A 1 255 ? 4.636 -10.033 1.834 1.00 93.19 255 ASP A O 1
ATOM 1934 N N . LEU A 1 256 ? 6.258 -9.142 0.559 1.00 89.62 256 LEU A N 1
ATOM 1935 C CA . LEU A 1 256 ? 5.670 -9.466 -0.737 1.00 89.62 256 LEU A CA 1
ATOM 1936 C C . LEU A 1 256 ? 6.545 -10.474 -1.496 1.00 89.62 256 LEU A C 1
ATOM 1938 O O . LEU A 1 256 ? 6.422 -10.607 -2.713 1.00 89.62 256 LEU A O 1
ATOM 1942 N N . SER A 1 257 ? 7.449 -11.174 -0.806 1.00 86.75 257 SER A N 1
ATOM 1943 C CA . SER A 1 257 ? 8.517 -11.919 -1.463 1.00 86.75 257 SER A CA 1
ATOM 1944 C C . SER A 1 257 ? 8.069 -13.270 -1.967 1.00 86.75 257 SER A C 1
ATOM 1946 O O . SER A 1 257 ? 7.841 -14.161 -1.166 1.00 86.75 257 SER A O 1
ATOM 1948 N N . THR A 1 258 ? 7.984 -13.479 -3.281 1.00 72.88 258 THR A N 1
ATOM 1949 C CA . THR A 1 258 ? 7.400 -14.709 -3.843 1.00 72.88 258 THR A CA 1
ATOM 1950 C C . THR A 1 258 ? 8.155 -16.001 -3.511 1.00 72.88 258 THR A C 1
ATOM 1952 O O . THR A 1 258 ? 7.550 -17.074 -3.585 1.00 72.88 258 THR A O 1
ATOM 1955 N N . THR A 1 259 ? 9.416 -15.923 -3.086 1.00 71.31 259 THR A N 1
ATOM 1956 C CA . THR A 1 259 ? 10.264 -17.102 -2.869 1.00 71.31 259 THR A CA 1
ATOM 1957 C C . THR A 1 259 ? 10.435 -17.517 -1.407 1.00 71.31 259 THR A C 1
ATOM 1959 O O . THR A 1 259 ? 10.586 -18.710 -1.139 1.00 71.31 259 THR A O 1
ATOM 1962 N N . THR A 1 260 ? 10.449 -16.579 -0.455 1.00 73.44 260 THR A N 1
ATOM 1963 C CA . THR A 1 260 ? 10.747 -16.862 0.961 1.00 73.44 260 THR A CA 1
ATOM 1964 C C . THR A 1 260 ? 10.098 -15.833 1.874 1.00 73.44 260 THR A C 1
ATOM 1966 O O . THR A 1 260 ? 10.249 -14.641 1.644 1.00 73.44 260 THR A O 1
ATOM 1969 N N . SER A 1 261 ? 9.498 -16.304 2.966 1.00 78.94 261 SER A N 1
ATOM 1970 C CA . SER A 1 261 ? 9.031 -15.463 4.071 1.00 78.94 261 SER A CA 1
ATOM 1971 C C . SER A 1 261 ? 9.813 -15.761 5.342 1.00 78.94 261 SER A C 1
ATOM 1973 O O . SER A 1 261 ? 10.150 -16.928 5.584 1.00 78.94 261 SER A O 1
ATOM 1975 N N . PRO A 1 262 ? 10.113 -14.752 6.176 1.00 71.69 262 PRO A N 1
ATOM 1976 C CA . PRO A 1 262 ? 10.759 -14.988 7.455 1.00 71.69 262 PRO A CA 1
ATOM 1977 C C . PRO A 1 262 ? 9.816 -15.707 8.428 1.00 71.69 262 PRO A C 1
ATOM 1979 O O . PRO A 1 262 ? 8.596 -15.532 8.409 1.00 71.69 262 PRO A O 1
ATOM 1982 N N . ALA A 1 263 ? 10.400 -16.505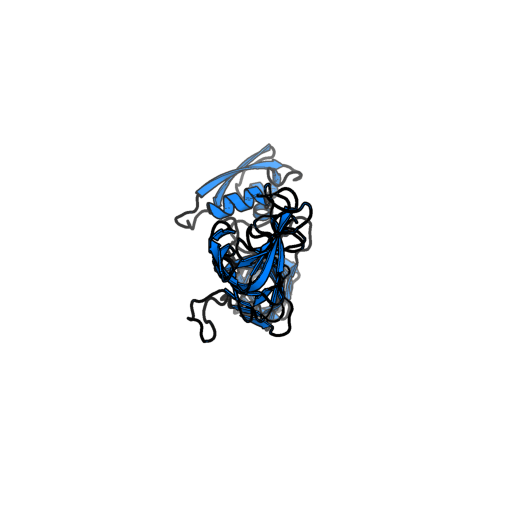 9.325 1.00 69.12 263 ALA A N 1
ATOM 1983 C CA . ALA A 1 263 ? 9.664 -17.119 10.425 1.00 69.12 263 ALA A CA 1
ATOM 1984 C C . ALA A 1 263 ? 8.962 -16.035 11.279 1.00 69.12 263 ALA A C 1
ATOM 1986 O O . ALA A 1 263 ? 9.544 -14.971 11.490 1.00 69.12 263 ALA A O 1
ATOM 1987 N N . PRO A 1 264 ? 7.747 -16.288 11.804 1.00 75.88 264 PRO A N 1
ATOM 1988 C CA . PRO A 1 264 ? 7.067 -17.585 11.899 1.00 75.88 264 PRO A CA 1
ATOM 1989 C C . PRO A 1 264 ? 6.203 -17.953 10.681 1.00 75.88 264 PRO A C 1
ATOM 1991 O O . PRO A 1 264 ? 5.512 -18.971 10.713 1.00 75.88 264 PRO A O 1
ATOM 1994 N N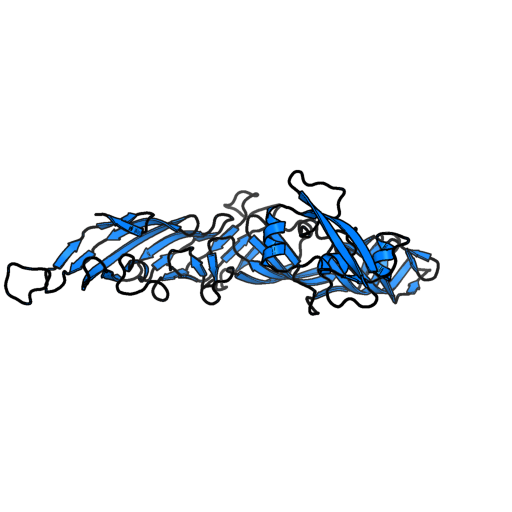 . TRP A 1 265 ? 6.204 -17.137 9.629 1.00 79.88 265 TRP A N 1
ATOM 1995 C CA . TRP A 1 265 ? 5.303 -17.315 8.500 1.00 79.88 265 TRP A CA 1
ATOM 1996 C C . TRP A 1 265 ? 5.735 -18.457 7.580 1.00 79.88 265 TRP A C 1
ATOM 1998 O O . TRP A 1 265 ? 6.919 -18.770 7.441 1.00 79.88 265 TRP A O 1
ATOM 2008 N N . SER A 1 266 ? 4.759 -19.104 6.935 1.00 77.50 266 SER A N 1
ATOM 2009 C CA . SER A 1 266 ? 5.066 -20.068 5.876 1.00 77.50 266 SER A CA 1
ATOM 2010 C C . SER A 1 266 ? 5.760 -19.347 4.712 1.00 77.50 266 SER A C 1
ATOM 2012 O O . SER A 1 266 ? 5.378 -18.212 4.440 1.00 77.50 266 SER A O 1
ATOM 2014 N N . PRO A 1 267 ? 6.662 -19.988 3.945 1.00 72.81 267 PRO A N 1
ATOM 2015 C CA . PRO A 1 267 ? 7.341 -19.345 2.809 1.00 72.81 267 PRO A CA 1
ATOM 2016 C C . PRO A 1 267 ? 6.417 -18.760 1.725 1.00 72.81 267 PRO A C 1
ATOM 2018 O O . PRO A 1 267 ? 6.854 -17.955 0.905 1.00 72.81 267 PRO A O 1
ATOM 2021 N N . ALA A 1 268 ? 5.148 -19.177 1.703 1.00 75.06 268 ALA A N 1
ATOM 2022 C CA . ALA A 1 268 ? 4.117 -18.694 0.787 1.00 75.06 268 ALA A CA 1
ATOM 2023 C C . ALA A 1 268 ? 3.307 -17.497 1.328 1.00 75.06 268 ALA A C 1
ATOM 2025 O O . ALA A 1 268 ? 2.412 -17.019 0.641 1.00 75.06 268 ALA A O 1
ATOM 2026 N N . TRP A 1 269 ? 3.569 -17.041 2.555 1.00 83.69 269 TRP A N 1
ATOM 2027 C CA . TRP A 1 269 ? 2.795 -15.978 3.193 1.00 83.69 269 TRP A CA 1
ATOM 2028 C C . TRP A 1 269 ? 3.151 -14.606 2.626 1.00 83.69 269 TRP A C 1
ATOM 2030 O O . TRP A 1 269 ? 4.317 -14.227 2.592 1.00 83.69 269 TRP A O 1
ATOM 2040 N N . ARG A 1 270 ? 2.154 -13.829 2.218 1.00 87.56 270 ARG A N 1
ATOM 2041 C CA . ARG A 1 270 ? 2.348 -12.440 1.803 1.00 87.56 270 ARG A CA 1
ATOM 2042 C C . ARG A 1 270 ? 1.472 -11.560 2.664 1.00 87.56 270 ARG A C 1
ATOM 2044 O O . ARG A 1 270 ? 0.335 -11.915 2.974 1.00 87.56 270 ARG A O 1
ATOM 2051 N N . GLY A 1 271 ? 2.003 -10.422 3.071 1.00 92.81 271 GLY A N 1
ATOM 2052 C CA . GLY A 1 271 ? 1.249 -9.531 3.924 1.00 92.81 271 GLY A CA 1
ATOM 2053 C C . GLY A 1 271 ? 2.084 -8.462 4.584 1.00 92.81 271 GLY A C 1
ATOM 2054 O O . GLY A 1 271 ? 3.278 -8.289 4.347 1.00 92.81 271 GLY A O 1
ATOM 2055 N N . LEU A 1 272 ? 1.400 -7.739 5.451 1.00 95.31 272 LEU A N 1
ATOM 2056 C CA . LEU A 1 272 ? 1.934 -6.647 6.230 1.00 95.31 272 LEU A CA 1
ATOM 2057 C C . LEU A 1 272 ? 1.618 -6.928 7.694 1.00 95.31 272 LEU A C 1
ATOM 2059 O O . LEU A 1 272 ? 0.456 -7.007 8.080 1.00 95.31 272 LEU A O 1
ATOM 2063 N N . THR A 1 273 ? 2.652 -7.079 8.511 1.00 95.44 273 THR A N 1
ATOM 2064 C CA . THR A 1 273 ? 2.514 -7.080 9.968 1.00 95.44 273 THR A CA 1
ATOM 2065 C C . THR A 1 273 ? 2.657 -5.649 10.458 1.00 95.44 273 THR A C 1
ATOM 2067 O O . THR A 1 273 ? 3.604 -4.959 10.090 1.00 95.44 273 THR A O 1
ATOM 2070 N N . LEU A 1 274 ? 1.721 -5.208 11.281 1.00 97.06 274 LEU A N 1
ATOM 2071 C CA . LEU A 1 274 ? 1.726 -3.913 11.942 1.00 97.06 274 LEU A CA 1
ATOM 2072 C C . LEU A 1 274 ? 2.116 -4.118 13.401 1.00 97.06 274 LEU A C 1
ATOM 2074 O O . LEU A 1 274 ? 1.618 -5.042 14.049 1.00 97.06 274 LEU A O 1
ATOM 2078 N N . GLY A 1 275 ? 2.990 -3.250 13.898 1.00 96.00 275 GLY A N 1
ATOM 2079 C CA . GLY A 1 275 ? 3.310 -3.135 15.312 1.00 96.00 275 GLY A CA 1
ATOM 2080 C C . GLY A 1 275 ? 2.176 -2.476 16.093 1.00 96.00 275 GLY A C 1
ATOM 2081 O O . GLY A 1 275 ? 1.010 -2.506 15.693 1.00 96.00 275 GLY A O 1
ATOM 2082 N N . ALA A 1 276 ? 2.526 -1.863 17.220 1.00 96.31 276 ALA A N 1
ATOM 2083 C CA . ALA A 1 276 ? 1.543 -1.245 18.091 1.00 96.31 276 ALA A CA 1
ATOM 2084 C C . ALA A 1 276 ? 0.919 0.004 17.453 1.00 96.31 276 ALA A C 1
ATOM 2086 O O . ALA A 1 276 ? 1.575 0.789 16.760 1.00 96.31 276 ALA A O 1
ATOM 2087 N N . GLY A 1 277 ? -0.356 0.226 17.750 1.00 98.12 277 GLY A N 1
ATOM 2088 C CA . GLY A 1 277 ? -1.066 1.396 17.265 1.00 98.12 277 GLY A CA 1
ATOM 2089 C C . GLY A 1 277 ? -2.365 1.674 18.000 1.00 98.12 277 GLY A C 1
ATOM 2090 O O . GLY A 1 277 ? -2.702 1.052 19.013 1.00 98.12 277 GLY A O 1
ATOM 2091 N N . THR A 1 278 ? -3.088 2.658 17.486 1.00 98.31 278 THR A N 1
ATOM 2092 C CA . THR A 1 278 ? -4.349 3.150 18.032 1.00 98.31 278 THR A CA 1
ATOM 2093 C C . THR A 1 278 ? -5.464 3.006 17.008 1.00 98.31 278 THR A C 1
ATOM 2095 O O . THR A 1 278 ? -5.223 2.955 15.802 1.00 98.31 278 THR A O 1
ATOM 2098 N N . ALA A 1 279 ? -6.700 2.933 17.499 1.00 98.12 279 ALA A N 1
ATOM 2099 C CA . ALA A 1 279 ? -7.885 3.013 16.664 1.00 98.12 279 ALA A CA 1
ATOM 2100 C C . ALA A 1 279 ? -8.932 3.948 17.276 1.00 98.12 279 ALA A C 1
ATOM 2102 O O . ALA A 1 279 ? -9.163 3.914 18.487 1.00 98.12 279 ALA A O 1
ATOM 2103 N N . THR A 1 280 ? -9.580 4.779 16.462 1.00 97.81 280 THR A N 1
ATOM 2104 C CA . THR A 1 280 ? -10.691 5.631 16.913 1.00 97.81 280 THR A CA 1
ATOM 2105 C C . THR A 1 280 ? -11.649 5.964 15.779 1.00 97.81 280 THR A C 1
ATOM 2107 O O . THR A 1 280 ? -11.237 6.227 14.651 1.00 97.81 280 THR A O 1
ATOM 2110 N N . GLY A 1 281 ? -12.943 5.976 16.087 1.00 96.81 281 GLY A N 1
ATOM 2111 C CA . GLY A 1 281 ? -13.998 6.457 15.200 1.00 96.81 281 GLY A CA 1
ATOM 2112 C C . GLY A 1 281 ? -14.414 7.902 15.467 1.00 96.81 281 GLY A C 1
ATOM 2113 O O . GLY A 1 281 ? -15.390 8.360 14.887 1.00 96.81 281 GLY A O 1
ATOM 2114 N N . GLU A 1 282 ? -13.719 8.641 16.338 1.00 95.31 282 GLU A N 1
ATOM 2115 C CA . GLU A 1 282 ? -14.138 9.977 16.801 1.00 95.31 282 GLU A CA 1
ATOM 2116 C C . GLU A 1 282 ? -14.420 10.976 15.661 1.00 95.31 282 GLU A C 1
ATOM 2118 O O . GLU A 1 282 ? -15.361 11.770 15.760 1.00 95.31 282 GLU A O 1
ATOM 2123 N N . LYS A 1 283 ? -13.639 10.908 14.572 1.00 92.75 283 LYS A N 1
ATOM 2124 C CA . LYS A 1 283 ? -13.761 11.787 13.394 1.00 92.75 283 LYS A CA 1
ATOM 2125 C C . LYS A 1 283 ? -14.924 11.406 12.467 1.00 92.75 283 LYS A C 1
ATOM 2127 O O . LYS A 1 283 ? -15.494 12.299 11.848 1.00 92.75 283 LYS A O 1
ATOM 2132 N N . TYR A 1 284 ? -15.282 10.122 12.373 1.00 92.88 284 TYR A N 1
ATOM 2133 C CA . TYR A 1 284 ? -16.201 9.615 11.336 1.00 92.88 284 TYR A CA 1
ATOM 2134 C C . TYR A 1 284 ? -17.526 9.072 11.881 1.00 92.88 284 TYR A C 1
ATOM 2136 O O . TYR A 1 284 ? -18.532 9.097 11.177 1.00 92.88 284 TYR A O 1
ATOM 2144 N N . VAL A 1 285 ? -17.564 8.618 13.134 1.00 94.19 285 VAL A N 1
ATOM 2145 C CA . VAL A 1 285 ? -18.784 8.135 13.787 1.00 94.19 285 VAL A CA 1
ATOM 2146 C C . VAL A 1 285 ? -19.467 9.323 14.464 1.00 94.19 285 VAL A C 1
ATOM 2148 O O . VAL A 1 285 ? -18.888 9.885 15.393 1.00 94.19 285 VAL A O 1
ATOM 2151 N N . PRO A 1 286 ? -20.676 9.739 14.049 1.00 92.44 286 PRO A N 1
ATOM 2152 C CA . PRO A 1 286 ? -21.356 10.892 14.637 1.00 92.44 286 PRO A CA 1
ATOM 2153 C C . PRO A 1 286 ? -21.757 10.652 16.103 1.00 92.44 286 PRO A C 1
ATOM 2155 O O . PRO A 1 286 ? -21.807 9.519 16.576 1.00 92.44 286 PRO A O 1
ATOM 2158 N N . ASP A 1 287 ? -22.058 11.729 16.826 1.00 88.94 287 ASP A N 1
ATOM 2159 C CA . ASP A 1 287 ? -22.663 11.687 18.163 1.00 88.94 287 ASP A CA 1
ATOM 2160 C C . ASP A 1 287 ? -23.913 12.587 18.163 1.00 88.94 287 ASP A C 1
ATOM 2162 O O . ASP A 1 287 ? -23.800 13.758 17.782 1.00 88.94 287 ASP A O 1
ATOM 2166 N N . PRO A 1 288 ? -25.104 12.080 18.542 1.00 91.19 288 PRO A N 1
ATOM 2167 C CA . PRO A 1 288 ? -25.404 10.716 19.003 1.00 91.19 288 PRO A CA 1
ATOM 2168 C C . PRO A 1 288 ? -25.420 9.658 17.887 1.00 91.19 288 PRO A C 1
ATOM 2170 O O . PRO A 1 288 ? -25.814 9.936 16.755 1.00 91.19 288 PRO A O 1
ATOM 2173 N N . CYS A 1 289 ? -25.046 8.421 18.228 1.00 92.25 289 CYS A N 1
ATOM 2174 C CA . CYS A 1 289 ? -25.107 7.254 17.346 1.00 92.25 289 CYS A CA 1
ATOM 2175 C C . CYS A 1 289 ? -25.216 5.947 18.149 1.00 92.25 289 CYS A C 1
ATOM 2177 O O . CYS A 1 289 ? -24.589 5.796 19.197 1.00 92.25 289 CYS A O 1
ATOM 2179 N N . ASN A 1 290 ? -25.964 4.963 17.640 1.00 90.81 290 ASN A N 1
ATOM 2180 C CA . ASN A 1 290 ? -26.080 3.646 18.284 1.00 90.81 290 ASN A CA 1
ATOM 2181 C C . ASN A 1 290 ? -24.751 2.865 18.269 1.00 90.81 290 ASN A C 1
ATOM 2183 O O . ASN A 1 290 ? -24.479 2.116 19.202 1.00 90.81 290 ASN A O 1
ATOM 2187 N N . THR A 1 291 ? -23.882 3.125 17.287 1.00 94.25 291 THR A N 1
ATOM 2188 C CA . THR A 1 291 ? -22.505 2.606 17.229 1.00 94.25 291 THR A CA 1
ATOM 2189 C C . THR A 1 291 ? -21.490 3.553 17.877 1.00 94.25 291 THR A C 1
ATOM 2191 O O . THR A 1 291 ? -20.287 3.445 17.655 1.00 94.25 291 THR A O 1
ATOM 2194 N N . GLY A 1 292 ? -21.948 4.498 18.709 1.00 95.06 292 GLY A N 1
ATOM 2195 C CA . GLY A 1 292 ? -21.108 5.535 19.313 1.00 95.06 292 GLY A CA 1
ATOM 2196 C C . GLY A 1 292 ? -19.973 5.004 20.197 1.00 95.06 292 GLY A C 1
ATOM 2197 O O . GLY A 1 292 ? -19.021 5.736 20.457 1.00 95.06 292 GLY A O 1
ATOM 2198 N N . TYR A 1 293 ? -20.008 3.728 20.599 1.00 96.00 293 TYR A N 1
ATOM 2199 C CA . TYR A 1 293 ? -18.877 3.069 21.256 1.00 96.00 293 TYR A CA 1
ATOM 2200 C C . TYR A 1 293 ? -17.614 3.070 20.380 1.00 96.00 293 TYR A C 1
ATOM 2202 O O . TYR A 1 293 ? -16.519 3.203 20.915 1.00 96.00 293 TYR A O 1
ATOM 2210 N N . LEU A 1 294 ? -17.750 3.047 19.049 1.00 97.12 294 LEU A N 1
ATOM 2211 C CA . LEU A 1 294 ? -16.633 3.132 18.101 1.00 97.12 294 LEU A CA 1
ATOM 2212 C C . LEU A 1 294 ? -15.880 4.468 18.167 1.00 97.12 294 LEU A C 1
ATOM 2214 O O . LEU A 1 294 ? -14.730 4.539 17.746 1.00 97.12 294 LEU A O 1
ATOM 2218 N N . ARG A 1 295 ? -16.473 5.519 18.754 1.00 97.00 295 ARG A N 1
ATOM 2219 C CA . ARG A 1 295 ? -15.774 6.783 19.063 1.00 97.00 295 ARG A CA 1
ATOM 2220 C C . ARG A 1 295 ? -14.754 6.640 20.198 1.00 97.00 295 ARG A C 1
ATOM 2222 O O . ARG A 1 295 ? -14.023 7.586 20.481 1.00 97.00 295 ARG A O 1
ATOM 2229 N N . GLY A 1 296 ? -14.740 5.503 20.896 1.00 97.00 296 GLY A N 1
ATOM 2230 C CA . GLY A 1 296 ? -13.740 5.190 21.906 1.00 97.00 296 GLY A CA 1
ATOM 2231 C C . GLY A 1 296 ? -12.326 5.221 21.331 1.00 97.00 296 GLY A C 1
ATOM 2232 O O . GLY A 1 296 ? -12.117 5.072 20.130 1.00 97.00 296 GLY A O 1
ATOM 2233 N N . HIS A 1 297 ? -11.343 5.405 22.208 1.00 98.12 297 HIS A N 1
ATOM 2234 C CA . HIS A 1 297 ? -9.945 5.269 21.815 1.00 98.12 297 HIS A CA 1
ATOM 2235 C C . HIS A 1 297 ? -9.480 3.879 22.201 1.00 98.12 297 HIS A C 1
ATOM 2237 O O . HIS A 1 297 ? -9.501 3.511 23.380 1.00 98.12 297 HIS A O 1
ATOM 2243 N N . TYR A 1 298 ? -9.068 3.136 21.192 1.00 98.38 298 TYR A N 1
ATOM 2244 C CA . TYR A 1 298 ? -8.610 1.772 21.305 1.00 98.38 298 TYR A CA 1
ATOM 2245 C C . TYR A 1 298 ? -7.119 1.683 20.992 1.00 98.38 298 TYR A C 1
ATOM 2247 O O . TYR A 1 298 ? -6.561 2.552 20.322 1.00 98.38 298 TYR A O 1
ATOM 2255 N N . THR A 1 299 ? -6.485 0.619 21.463 1.00 98.50 299 THR A N 1
ATOM 2256 C CA . THR A 1 299 ? -5.102 0.253 21.152 1.00 98.50 299 THR A CA 1
ATOM 2257 C C . THR A 1 299 ? -5.042 -1.180 20.647 1.00 98.50 299 THR A C 1
ATOM 2259 O O . THR A 1 299 ? -5.873 -2.008 21.022 1.00 98.50 299 THR A O 1
ATOM 2262 N N . TYR A 1 300 ? -4.041 -1.484 19.835 1.00 98.06 300 TYR A N 1
ATOM 2263 C CA . TYR A 1 300 ? -3.664 -2.845 19.468 1.00 98.06 300 TYR A CA 1
ATOM 2264 C C . TYR A 1 300 ? -2.149 -2.983 19.571 1.00 98.06 300 TYR A C 1
ATOM 2266 O O . TYR A 1 300 ? -1.422 -2.029 19.304 1.00 98.06 300 TYR A O 1
ATOM 2274 N N . ASP A 1 301 ? -1.682 -4.166 19.963 1.00 95.44 301 ASP A N 1
ATOM 2275 C CA . ASP A 1 301 ? -0.245 -4.432 20.094 1.00 95.44 301 ASP A CA 1
ATOM 2276 C C . ASP A 1 301 ? 0.367 -4.900 18.775 1.00 95.44 301 ASP A C 1
ATOM 2278 O O . ASP A 1 301 ? 1.506 -4.570 18.469 1.00 95.44 301 ASP A O 1
ATOM 2282 N N . ASN A 1 302 ? -0.389 -5.692 18.012 1.00 94.62 302 ASN A N 1
ATOM 2283 C CA . ASN A 1 302 ? -0.011 -6.182 16.694 1.00 94.62 302 ASN A CA 1
ATOM 2284 C C . ASN A 1 302 ? -1.270 -6.378 15.849 1.00 94.62 302 ASN A C 1
ATOM 2286 O O . ASN A 1 302 ? -2.333 -6.729 16.373 1.00 94.62 302 ASN A O 1
ATOM 2290 N N . ALA A 1 303 ? -1.133 -6.206 14.541 1.00 96.25 303 ALA A N 1
ATOM 2291 C CA . ALA A 1 303 ? -2.172 -6.526 13.575 1.00 96.25 303 ALA A CA 1
ATOM 2292 C C . ALA A 1 303 ? -1.553 -7.032 12.273 1.00 96.25 303 ALA A C 1
ATOM 2294 O O . ALA A 1 303 ? -0.351 -6.908 12.046 1.00 96.25 303 ALA A O 1
ATOM 2295 N N . ILE A 1 304 ? -2.371 -7.631 11.418 1.00 94.81 304 ILE A N 1
ATOM 2296 C CA . ILE A 1 304 ? -1.934 -8.167 10.135 1.00 94.81 304 ILE A CA 1
ATOM 2297 C C . ILE A 1 304 ? -2.873 -7.669 9.048 1.00 94.81 304 ILE A C 1
ATOM 2299 O O . ILE A 1 304 ? -4.088 -7.660 9.217 1.00 94.81 304 ILE A O 1
ATOM 2303 N N . VAL A 1 305 ? -2.306 -7.297 7.910 1.00 94.56 305 VAL A N 1
ATOM 2304 C CA . VAL A 1 305 ? -3.031 -7.064 6.667 1.00 94.56 305 VAL A CA 1
ATOM 2305 C C . VAL A 1 305 ? -2.592 -8.122 5.661 1.00 94.56 305 VAL A C 1
ATOM 2307 O O . VAL A 1 305 ? -1.400 -8.318 5.432 1.00 94.56 305 VAL A O 1
ATOM 2310 N N . VAL A 1 306 ? -3.564 -8.805 5.070 1.00 86.88 306 VAL A N 1
ATOM 2311 C CA . VAL A 1 306 ? -3.394 -9.753 3.954 1.00 86.88 306 VAL A CA 1
ATOM 2312 C C . VAL A 1 306 ? -4.385 -9.392 2.850 1.00 86.88 306 VAL A C 1
ATOM 2314 O O . VAL A 1 306 ? -5.155 -8.444 3.010 1.00 86.88 306 VAL A O 1
ATOM 2317 N N . ASN A 1 307 ? -4.408 -10.152 1.752 1.00 77.44 307 ASN A N 1
ATOM 2318 C CA . ASN A 1 307 ? -5.277 -9.905 0.595 1.00 77.44 307 ASN A CA 1
ATOM 2319 C C . ASN A 1 307 ? -6.750 -9.604 0.933 1.00 77.44 307 ASN A C 1
ATOM 2321 O O . ASN A 1 307 ? -7.413 -8.850 0.225 1.00 77.44 307 ASN A O 1
ATOM 2325 N N . SER A 1 308 ? -7.255 -10.169 2.026 1.00 77.56 308 SER A N 1
ATOM 2326 C CA . SER A 1 308 ? -8.642 -10.075 2.447 1.00 77.56 308 SER A CA 1
ATOM 2327 C C . SER A 1 308 ? -8.910 -8.940 3.444 1.00 77.56 308 SER A C 1
ATOM 2329 O O . SER A 1 308 ? -10.033 -8.824 3.926 1.00 77.56 308 SER A O 1
ATOM 2331 N N . GLY A 1 309 ? -7.903 -8.129 3.783 1.00 86.88 309 GLY A N 1
ATOM 2332 C CA . GLY A 1 309 ? -8.029 -6.939 4.626 1.00 86.88 309 GLY A CA 1
ATOM 2333 C C . GLY A 1 309 ? -7.283 -7.029 5.958 1.00 86.88 309 GLY A C 1
ATOM 2334 O O . GLY A 1 309 ? -6.319 -7.781 6.112 1.00 86.88 309 GLY A O 1
ATOM 2335 N N . PHE A 1 310 ? -7.730 -6.219 6.918 1.00 92.00 310 PHE A N 1
ATOM 2336 C CA . PHE A 1 310 ? -7.128 -6.071 8.243 1.00 92.00 310 PHE A CA 1
ATOM 2337 C C . PHE A 1 310 ? -7.627 -7.130 9.237 1.00 92.00 310 PHE A C 1
ATOM 2339 O O . PHE A 1 310 ? -8.822 -7.435 9.294 1.00 92.00 310 PHE A O 1
ATOM 2346 N N . PHE A 1 311 ? -6.704 -7.623 10.063 1.00 94.12 311 PHE A N 1
ATOM 2347 C CA . PHE A 1 311 ? -6.923 -8.565 11.153 1.00 94.12 311 PHE A CA 1
ATOM 2348 C C . PHE A 1 311 ? -6.229 -8.083 12.426 1.00 94.12 311 PHE A C 1
ATOM 2350 O O . PHE A 1 311 ? -5.009 -7.923 12.452 1.00 94.12 311 PHE A O 1
ATOM 2357 N N . GLY A 1 312 ? -6.983 -7.910 13.506 1.00 95.75 312 GLY A N 1
ATOM 2358 C CA . GLY A 1 312 ? -6.420 -7.523 14.796 1.00 95.75 312 GLY A CA 1
ATOM 2359 C C . GLY A 1 312 ? -7.459 -7.474 15.906 1.00 95.75 312 GLY A C 1
ATOM 2360 O O . GLY A 1 312 ? -8.663 -7.529 15.653 1.00 95.75 312 GLY A O 1
ATOM 2361 N N . SER A 1 313 ? -6.977 -7.349 17.139 1.00 98.00 313 SER A N 1
ATOM 2362 C CA . SER A 1 313 ? -7.819 -7.142 18.318 1.00 98.00 313 SER A CA 1
ATOM 2363 C C . SER A 1 313 ? -7.581 -5.739 18.868 1.00 98.00 313 SER A C 1
ATOM 2365 O O . SER A 1 313 ? -6.443 -5.343 19.114 1.00 98.00 313 SER A O 1
ATOM 2367 N N . LEU A 1 314 ? -8.665 -4.993 19.052 1.00 98.38 314 LEU A N 1
ATOM 2368 C CA . LEU A 1 314 ? -8.682 -3.624 19.553 1.00 98.38 314 LEU A CA 1
ATOM 2369 C C . LEU A 1 314 ? -9.133 -3.622 21.014 1.00 98.38 314 LEU A C 1
ATOM 2371 O O . LEU A 1 314 ? -10.179 -4.183 21.334 1.00 98.38 314 LEU A O 1
ATOM 2375 N N . TYR A 1 315 ? -8.394 -2.949 21.890 1.00 98.44 315 TYR A N 1
ATOM 2376 C CA . TYR A 1 315 ? -8.674 -2.866 23.325 1.00 98.44 315 TYR A CA 1
ATOM 2377 C C . TYR A 1 315 ? -8.968 -1.432 23.731 1.00 98.44 315 TYR A C 1
ATOM 2379 O O . TYR A 1 315 ? -8.231 -0.522 23.369 1.00 98.44 315 TYR A O 1
ATOM 2387 N N . LEU A 1 316 ? -10.044 -1.214 24.482 1.00 98.38 316 LEU A N 1
ATOM 2388 C CA . LEU A 1 316 ? -10.438 0.119 24.916 1.00 98.38 316 LEU A CA 1
ATOM 2389 C C . LEU A 1 316 ? -9.395 0.680 25.897 1.00 98.38 316 LEU A C 1
ATOM 2391 O O . LEU A 1 316 ? -9.241 0.168 27.004 1.00 98.38 316 LEU A O 1
ATOM 2395 N N . ALA A 1 317 ? -8.703 1.750 25.504 1.00 97.69 317 ALA A N 1
ATOM 2396 C CA . ALA A 1 317 ? -7.611 2.335 26.284 1.00 97.69 317 ALA A CA 1
ATOM 2397 C C . ALA A 1 317 ? -8.088 3.336 27.346 1.00 97.69 317 ALA A C 1
ATOM 2399 O O . ALA A 1 317 ? -7.387 3.598 28.324 1.00 97.69 317 ALA A O 1
ATOM 2400 N N . LYS A 1 318 ? -9.278 3.917 27.167 1.00 95.88 318 LYS A N 1
ATOM 2401 C CA . LYS A 1 318 ? -9.924 4.789 28.157 1.00 95.88 318 LYS A CA 1
ATOM 2402 C C . LYS A 1 318 ? -11.444 4.650 28.095 1.00 95.88 318 LYS A C 1
ATOM 2404 O O . LYS A 1 318 ? -11.959 4.330 27.024 1.00 95.88 318 LYS A O 1
ATOM 2409 N N . PRO A 1 319 ? -12.170 4.937 29.192 1.00 97.44 319 PRO A N 1
ATOM 2410 C CA . PRO A 1 319 ? -13.621 4.844 29.201 1.00 97.44 319 PRO A CA 1
ATOM 2411 C C . PRO A 1 319 ? -14.260 5.608 28.038 1.00 97.44 319 PRO A C 1
ATOM 2413 O O . PRO A 1 319 ? -13.893 6.753 27.763 1.00 97.44 319 PRO A O 1
ATOM 2416 N N . VAL A 1 320 ? -15.234 4.982 27.381 1.00 97.31 320 VAL A N 1
ATOM 2417 C CA . VAL A 1 320 ? -16.004 5.590 26.292 1.00 97.31 320 VAL A CA 1
ATOM 2418 C C . VAL A 1 320 ? -17.373 6.001 26.808 1.00 97.31 320 VAL A C 1
ATOM 2420 O O . VAL A 1 320 ? -17.980 5.293 27.611 1.00 97.31 320 VAL A O 1
ATOM 2423 N N . THR A 1 321 ? -17.855 7.163 26.372 1.00 96.62 321 THR A N 1
ATOM 2424 C CA . THR A 1 321 ? -19.225 7.622 26.619 1.00 96.62 321 THR A CA 1
ATOM 2425 C C . THR A 1 321 ? -19.833 8.108 25.315 1.00 96.62 321 THR A C 1
ATOM 2427 O O . THR A 1 321 ? -19.180 8.853 24.590 1.00 96.62 321 THR A O 1
ATOM 2430 N N . PHE A 1 322 ? -21.065 7.696 25.028 1.00 95.38 322 PHE A N 1
ATOM 2431 C CA . PHE A 1 322 ? -21.774 8.075 23.806 1.00 95.38 322 PHE A CA 1
ATOM 2432 C C . PHE A 1 322 ? -23.284 8.183 24.036 1.00 95.38 322 PHE A C 1
ATOM 2434 O O . PHE A 1 322 ? -23.841 7.519 24.919 1.00 95.38 322 PHE A O 1
ATOM 2441 N N . GLY A 1 323 ? -23.945 9.035 23.250 1.00 93.69 323 GLY A N 1
ATOM 2442 C CA . GLY A 1 323 ? -25.402 9.108 23.192 1.00 93.69 323 GLY A CA 1
ATOM 2443 C C . GLY A 1 323 ? -25.968 8.150 22.145 1.00 93.69 323 GLY A C 1
ATOM 2444 O O . GLY A 1 323 ? -25.437 8.060 21.043 1.00 93.69 323 GLY A O 1
ATOM 2445 N N . ALA A 1 324 ? -27.065 7.466 22.461 1.00 90.00 324 ALA A N 1
ATOM 2446 C CA . ALA A 1 324 ? -27.810 6.660 21.498 1.00 90.00 324 ALA A CA 1
ATOM 2447 C C . ALA A 1 324 ? -28.903 7.478 20.794 1.00 90.00 324 ALA A C 1
ATOM 2449 O O . ALA A 1 324 ? -29.436 8.452 21.337 1.00 90.00 324 ALA A O 1
ATOM 2450 N N . LEU A 1 325 ? -29.252 7.050 19.578 1.00 87.81 325 LEU A N 1
ATOM 2451 C CA . LEU A 1 325 ? -30.367 7.604 18.804 1.00 87.81 325 LEU A CA 1
ATOM 2452 C C . LEU A 1 325 ? -31.703 6.961 19.183 1.00 87.81 325 LEU A C 1
ATOM 2454 O O . LEU A 1 325 ? -32.751 7.581 19.013 1.00 87.81 325 LEU A O 1
ATOM 2458 N N . SER A 1 326 ? -31.677 5.733 19.706 1.00 80.69 326 SER A N 1
ATOM 2459 C CA . SER A 1 326 ? -32.880 5.000 20.094 1.00 80.69 326 SER A CA 1
ATOM 2460 C C . SER A 1 326 ? -32.714 4.314 21.459 1.00 80.69 326 SER A C 1
ATOM 2462 O O . SER A 1 326 ? -31.998 3.316 21.538 1.00 80.69 326 SER A O 1
ATOM 2464 N N . PRO A 1 327 ? -33.387 4.801 22.523 1.00 80.06 327 PRO A N 1
ATOM 2465 C CA . PRO A 1 327 ? -34.122 6.065 22.590 1.00 80.06 327 PRO A CA 1
ATOM 2466 C C . PRO A 1 327 ? -33.172 7.273 22.610 1.00 80.06 327 PRO A C 1
ATOM 2468 O O . PRO A 1 327 ? -32.129 7.258 23.269 1.00 80.06 327 PRO A O 1
ATOM 2471 N N . LEU A 1 328 ? -33.559 8.338 21.906 1.00 84.81 328 LEU A N 1
ATOM 2472 C CA . LEU A 1 328 ? -32.780 9.571 21.828 1.00 84.81 328 LEU A CA 1
ATOM 2473 C C . LEU A 1 328 ? -32.527 10.152 23.227 1.00 84.81 328 LEU A C 1
ATOM 2475 O O . LEU A 1 328 ? -33.445 10.291 24.033 1.00 84.81 328 LEU A O 1
ATOM 2479 N N . GLY A 1 329 ? -31.275 10.519 23.500 1.00 82.50 329 GLY A N 1
ATOM 2480 C CA . GLY A 1 329 ? -30.873 11.127 24.772 1.00 82.50 329 GLY A CA 1
ATOM 2481 C C . GLY A 1 329 ? -30.508 10.126 25.872 1.00 82.50 329 GLY A C 1
ATOM 2482 O O . GLY A 1 329 ? -30.085 10.548 26.949 1.00 82.50 329 GLY A O 1
ATOM 2483 N N . GLN A 1 330 ? -30.613 8.818 25.613 1.00 90.25 330 GLN A N 1
ATOM 2484 C CA . GLN A 1 330 ? -29.971 7.808 26.449 1.00 90.25 330 GLN A CA 1
ATOM 2485 C C . GLN A 1 330 ? -28.456 7.850 26.240 1.00 90.25 330 GLN A C 1
ATOM 2487 O O . GLN A 1 330 ? -27.981 7.893 25.108 1.00 90.25 330 GLN A O 1
ATOM 2492 N N . THR A 1 331 ? -27.691 7.819 27.329 1.00 93.88 331 THR A N 1
ATOM 2493 C CA . THR A 1 331 ? -26.223 7.808 27.271 1.00 93.88 331 THR A CA 1
ATOM 2494 C C . THR A 1 331 ? -25.670 6.531 27.868 1.00 93.88 331 THR A C 1
ATOM 2496 O O . THR A 1 331 ? -26.096 6.123 28.953 1.00 93.88 331 THR A O 1
ATOM 2499 N N . PHE A 1 332 ? -24.671 5.960 27.214 1.00 95.50 332 PHE A N 1
ATOM 2500 C CA . PHE A 1 332 ? -23.939 4.797 27.686 1.00 95.50 332 PHE A CA 1
ATOM 2501 C C . PHE A 1 332 ? -22.511 5.193 28.032 1.00 95.50 332 PHE A C 1
ATOM 2503 O O . PHE A 1 332 ? -21.897 5.984 27.322 1.00 95.50 332 PHE A O 1
ATOM 2510 N N . THR A 1 333 ? -21.982 4.620 29.106 1.00 97.00 333 THR A N 1
ATOM 2511 C CA . THR A 1 333 ? -20.570 4.721 29.482 1.00 97.00 333 THR A CA 1
ATOM 2512 C C . THR A 1 333 ? -20.044 3.320 29.731 1.00 97.00 333 THR A C 1
ATOM 2514 O O . THR A 1 333 ? -20.712 2.576 30.440 1.00 97.00 333 THR A O 1
ATOM 2517 N N . PHE A 1 334 ? -18.865 2.984 29.213 1.00 98.00 334 PHE A N 1
ATOM 2518 C CA . PHE A 1 334 ? -18.174 1.713 29.458 1.00 98.00 334 PHE A CA 1
ATOM 2519 C C . PHE A 1 334 ? -16.724 1.979 29.849 1.00 98.00 334 PHE A C 1
ATOM 2521 O O . PHE A 1 334 ? -16.086 2.852 29.260 1.00 98.00 334 PHE A O 1
ATOM 2528 N N . ALA A 1 335 ? -16.212 1.257 30.848 1.00 97.75 335 ALA A N 1
ATOM 2529 C CA . ALA A 1 335 ? -14.846 1.446 31.341 1.00 97.75 335 ALA A CA 1
ATOM 2530 C C . ALA A 1 335 ? -13.826 0.515 30.672 1.00 97.75 335 ALA A C 1
ATOM 2532 O O . ALA A 1 335 ? -12.646 0.854 30.623 1.00 97.75 335 ALA A O 1
ATOM 2533 N N . ALA A 1 336 ? -14.277 -0.622 30.141 1.00 97.81 336 ALA A N 1
ATOM 2534 C CA . ALA A 1 336 ? -13.435 -1.604 29.473 1.00 97.81 336 ALA A CA 1
ATOM 2535 C C . ALA A 1 336 ? -14.134 -2.164 28.231 1.00 97.81 336 ALA A C 1
ATOM 2537 O O . ALA A 1 336 ? -15.361 -2.157 28.129 1.00 97.81 336 ALA A O 1
ATOM 2538 N N . GLY A 1 337 ? -13.352 -2.677 27.287 1.00 97.62 337 GLY A N 1
ATOM 2539 C CA . GLY A 1 337 ? -13.893 -3.350 26.119 1.00 97.62 337 GLY A CA 1
ATOM 2540 C C . GLY A 1 337 ? -12.816 -3.895 25.198 1.00 97.62 337 GLY A C 1
ATOM 2541 O O . GLY A 1 337 ? -11.673 -3.441 25.238 1.00 97.62 337 GLY A O 1
ATOM 2542 N N . ALA A 1 338 ? -13.190 -4.874 24.384 1.00 98.00 338 ALA A N 1
ATOM 2543 C CA . ALA A 1 338 ? -12.336 -5.437 23.348 1.00 98.00 338 ALA A CA 1
ATOM 2544 C C . ALA A 1 338 ? -13.164 -5.801 22.112 1.00 98.00 338 ALA A C 1
ATOM 2546 O O . ALA A 1 338 ? -14.329 -6.179 22.241 1.00 98.00 338 ALA A O 1
ATOM 2547 N N . MET A 1 339 ? -12.572 -5.687 20.927 1.00 97.50 339 MET A N 1
ATOM 2548 C CA . MET A 1 339 ? -13.215 -5.993 19.648 1.00 97.50 339 MET A CA 1
ATOM 2549 C C . MET A 1 339 ? -12.234 -6.745 18.757 1.00 97.50 339 MET A C 1
ATOM 2551 O O . MET A 1 339 ? -11.079 -6.345 18.653 1.00 97.50 339 MET A O 1
ATOM 2555 N N . ASP A 1 340 ? -12.700 -7.792 18.089 1.00 96.88 340 ASP A N 1
ATOM 2556 C CA . ASP A 1 340 ? -11.942 -8.467 17.043 1.00 96.88 340 ASP A CA 1
ATOM 2557 C C . ASP A 1 340 ? -12.386 -7.926 15.683 1.00 96.88 340 ASP A C 1
ATOM 2559 O O . ASP A 1 340 ? -13.580 -7.899 15.363 1.00 96.88 340 ASP A O 1
ATOM 2563 N N . VAL A 1 341 ? -11.410 -7.503 14.884 1.00 95.19 341 VAL A N 1
ATOM 2564 C CA . VAL A 1 341 ? -11.604 -7.022 13.518 1.00 95.19 341 VAL A CA 1
ATOM 2565 C C . VAL A 1 341 ? -10.986 -8.028 12.569 1.00 95.19 341 VAL A C 1
ATOM 2567 O O . VAL A 1 341 ? -9.777 -8.229 12.634 1.00 95.19 341 VAL A O 1
ATOM 2570 N N . TRP A 1 342 ? -11.784 -8.633 11.692 1.00 89.81 342 TRP A N 1
ATOM 2571 C CA . TRP A 1 342 ? -11.327 -9.531 10.627 1.00 89.81 342 TRP A CA 1
ATOM 2572 C C . TRP A 1 342 ? -11.860 -9.034 9.290 1.00 89.81 342 TRP A C 1
ATOM 2574 O O . TRP A 1 342 ? -12.987 -8.549 9.222 1.00 89.81 342 TRP A O 1
ATOM 2584 N N . TYR A 1 343 ? -11.075 -9.174 8.222 1.00 86.06 343 TYR A N 1
ATOM 2585 C CA . TYR A 1 343 ? -11.461 -8.692 6.890 1.00 86.06 343 TYR A CA 1
ATOM 2586 C C . TYR A 1 343 ? -11.831 -7.197 6.876 1.00 86.06 343 TYR A C 1
ATOM 2588 O O . TYR A 1 343 ? -12.751 -6.776 6.178 1.00 86.06 343 TYR A O 1
ATOM 2596 N N . SER A 1 344 ? -11.159 -6.399 7.715 1.00 87.44 344 SER A N 1
ATOM 2597 C CA . SER A 1 344 ? -11.485 -4.984 7.954 1.00 87.44 344 SER A CA 1
ATOM 2598 C C . SER A 1 344 ? -12.899 -4.715 8.502 1.00 87.44 344 SER A C 1
ATOM 2600 O O . SER A 1 344 ? -13.395 -3.594 8.403 1.00 87.44 344 SER A O 1
ATOM 2602 N N . GLN A 1 345 ? -13.550 -5.711 9.107 1.00 90.44 345 GLN A N 1
ATOM 2603 C CA . GLN A 1 345 ? -14.874 -5.600 9.725 1.00 90.44 345 GLN A CA 1
ATOM 2604 C C . GLN A 1 345 ? -14.850 -6.083 11.175 1.00 90.44 345 GLN A C 1
ATOM 2606 O O . GLN A 1 345 ? -14.122 -7.010 11.524 1.00 90.44 345 GLN A O 1
ATOM 2611 N N . ILE A 1 346 ? -15.666 -5.473 12.035 1.00 93.75 346 ILE A N 1
ATOM 2612 C CA . ILE A 1 346 ? -15.831 -5.945 13.414 1.00 93.75 346 ILE A CA 1
ATOM 2613 C C . ILE A 1 346 ? -16.660 -7.226 13.376 1.00 93.75 346 ILE A C 1
ATOM 2615 O O . ILE A 1 346 ? -17.819 -7.204 12.980 1.00 93.75 346 ILE A O 1
ATOM 2619 N N . VAL A 1 347 ? -16.068 -8.342 13.797 1.00 92.50 347 VAL A N 1
ATOM 2620 C CA . VAL A 1 347 ? -16.742 -9.652 13.781 1.00 92.50 347 VAL A CA 1
ATOM 2621 C C . VAL A 1 347 ? -17.338 -10.030 15.130 1.00 92.50 347 VAL A C 1
ATOM 2623 O O . VAL A 1 347 ? -18.271 -10.825 15.193 1.00 92.50 347 VAL A O 1
ATOM 2626 N N . ARG A 1 348 ? -16.786 -9.494 16.220 1.00 94.50 348 ARG A N 1
ATOM 2627 C CA . ARG A 1 348 ? -17.306 -9.641 17.583 1.00 94.50 348 ARG A CA 1
ATOM 2628 C C . ARG A 1 348 ? -16.614 -8.661 18.514 1.00 94.50 348 ARG A C 1
ATOM 2630 O O . ARG A 1 348 ? -15.497 -8.218 18.255 1.00 94.50 348 ARG A O 1
ATOM 2637 N N . GLY A 1 349 ? -17.229 -8.405 19.654 1.00 97.38 349 GLY A N 1
ATOM 2638 C CA . GLY A 1 349 ? -16.587 -7.687 20.741 1.00 97.38 349 GLY A CA 1
ATOM 2639 C C . GLY A 1 349 ? -17.407 -7.736 22.014 1.00 97.38 349 GLY A C 1
ATOM 2640 O O . GLY A 1 349 ? -18.488 -8.320 22.060 1.00 97.38 349 GLY A O 1
ATOM 2641 N N . GLU A 1 350 ? -16.888 -7.109 23.054 1.00 98.00 350 GLU A N 1
ATOM 2642 C CA . GLU A 1 350 ? -17.568 -6.976 24.331 1.00 98.00 350 GLU A CA 1
ATOM 2643 C C . GLU A 1 350 ? -17.181 -5.652 24.985 1.00 98.00 350 GLU A C 1
ATOM 2645 O O . GLU A 1 350 ? -15.999 -5.307 25.043 1.00 98.00 350 GLU A O 1
ATOM 2650 N N . LEU A 1 351 ? -18.169 -4.927 25.507 1.00 98.06 351 LEU A N 1
ATOM 2651 C CA . LEU A 1 351 ? -17.977 -3.764 26.372 1.00 98.06 351 LEU A CA 1
ATOM 2652 C C . LEU A 1 351 ? -18.394 -4.139 27.792 1.00 98.06 351 LEU A C 1
ATOM 2654 O O . LEU A 1 351 ? -19.419 -4.789 27.986 1.00 98.06 351 LEU A O 1
ATOM 2658 N N . ARG A 1 352 ? -17.610 -3.726 28.786 1.00 97.62 352 ARG A N 1
ATOM 2659 C CA . ARG A 1 352 ? -17.745 -4.136 30.189 1.00 97.62 352 ARG A CA 1
ATOM 2660 C C . ARG A 1 352 ? -17.755 -2.949 31.138 1.00 97.62 352 ARG A C 1
ATOM 2662 O O . ARG A 1 352 ? -17.355 -1.836 30.779 1.00 97.62 352 ARG A O 1
ATOM 2669 N N . ASP A 1 353 ? -18.216 -3.220 32.358 1.00 96.75 353 ASP A N 1
ATOM 2670 C CA . ASP A 1 353 ? -18.237 -2.270 33.473 1.00 96.75 353 ASP A CA 1
ATOM 2671 C C . ASP A 1 353 ? -18.950 -0.969 33.087 1.00 96.75 353 ASP A C 1
ATOM 2673 O O . ASP A 1 353 ? -18.441 0.147 33.232 1.00 96.75 353 ASP A O 1
ATOM 2677 N N . GLY A 1 354 ? -20.131 -1.144 32.498 1.00 95.94 354 GLY A N 1
ATOM 2678 C CA . GLY A 1 354 ? -20.900 -0.080 31.894 1.00 95.94 354 GLY A CA 1
ATOM 2679 C C . GLY A 1 354 ? -21.982 0.495 32.793 1.00 95.94 354 GLY A C 1
ATOM 2680 O O . GLY A 1 354 ? -22.396 -0.078 33.801 1.00 95.94 354 GLY A O 1
ATOM 2681 N N . THR A 1 355 ? -22.506 1.645 32.386 1.00 96.31 355 THR A N 1
ATOM 2682 C CA . THR A 1 355 ? -23.745 2.202 32.925 1.00 96.31 355 THR A CA 1
ATOM 2683 C C . THR A 1 355 ? -24.543 2.873 31.819 1.00 96.31 355 THR A C 1
ATOM 2685 O O . THR A 1 355 ? -23.973 3.628 31.034 1.00 96.31 355 THR A O 1
ATOM 2688 N N . THR A 1 356 ? -25.858 2.668 31.803 1.00 93.25 356 THR A N 1
ATOM 2689 C CA . THR A 1 356 ? -26.789 3.461 30.990 1.00 93.25 356 THR A CA 1
ATOM 2690 C C . THR A 1 356 ? -27.458 4.526 31.846 1.00 93.25 356 THR A C 1
ATOM 2692 O O . THR A 1 356 ? -27.750 4.295 33.022 1.00 93.25 356 THR A O 1
ATOM 2695 N N . THR A 1 357 ? -27.695 5.696 31.263 1.00 92.19 357 THR A N 1
ATOM 2696 C CA . THR A 1 357 ? -28.500 6.762 31.853 1.00 92.19 357 THR A CA 1
ATOM 2697 C C . THR A 1 357 ? -29.631 7.125 30.902 1.00 92.19 357 THR A C 1
ATOM 2699 O O . THR A 1 357 ? -29.377 7.510 29.763 1.00 92.19 357 THR A O 1
ATOM 2702 N N . LEU A 1 358 ? -30.871 7.011 31.375 1.00 88.25 358 LEU A N 1
ATOM 2703 C CA . LEU A 1 358 ? -32.065 7.345 30.596 1.00 88.25 358 LEU A CA 1
ATOM 2704 C C . LEU A 1 358 ? -32.281 8.867 30.514 1.00 88.25 358 LEU A C 1
ATOM 2706 O O . LEU A 1 358 ? -31.902 9.586 31.452 1.00 88.25 358 LEU A O 1
ATOM 2710 N N . PRO A 1 359 ? -32.932 9.365 29.445 1.00 82.88 359 PRO A N 1
ATOM 2711 C CA . PRO A 1 359 ? -33.296 10.771 29.349 1.00 82.88 359 PRO A CA 1
ATOM 2712 C C . PRO A 1 359 ? -34.375 11.126 30.390 1.00 82.88 359 PRO A C 1
ATOM 2714 O O . PRO A 1 359 ? -35.092 10.265 30.908 1.00 82.88 359 PRO A O 1
ATOM 2717 N N . TYR A 1 360 ? -34.456 12.406 30.762 1.00 76.19 360 TYR A N 1
ATOM 2718 C CA . TYR A 1 360 ? -35.279 12.872 31.892 1.00 76.19 360 TYR A CA 1
ATOM 2719 C C . TYR A 1 360 ? -36.781 12.607 31.728 1.00 76.19 360 TYR A C 1
ATOM 2721 O O . TYR A 1 360 ? -37.498 12.458 32.716 1.00 76.19 360 TYR A O 1
ATOM 2729 N N . ASP A 1 361 ? -37.241 12.584 30.488 1.00 73.88 361 ASP A N 1
ATOM 2730 C CA . ASP A 1 361 ? -38.613 12.391 30.038 1.00 73.88 361 ASP A CA 1
ATOM 2731 C C . ASP A 1 361 ? -38.998 10.914 29.853 1.00 73.88 361 ASP A C 1
ATOM 2733 O O . ASP A 1 361 ? -40.188 10.613 29.772 1.00 73.88 361 ASP A O 1
ATOM 2737 N N . ALA A 1 362 ? -38.042 9.976 29.894 1.00 72.94 362 ALA A N 1
ATOM 2738 C CA . ALA A 1 362 ? -38.333 8.541 29.789 1.00 72.94 362 ALA A CA 1
ATOM 2739 C C . ALA A 1 362 ? -39.020 7.948 31.036 1.00 72.94 362 ALA A C 1
ATOM 2741 O O . ALA A 1 362 ? -39.560 6.844 30.982 1.00 72.94 362 ALA A O 1
ATOM 2742 N N . VAL A 1 363 ? -39.008 8.649 32.176 1.00 68.50 363 VAL A N 1
ATOM 2743 C CA . VAL A 1 363 ? -39.544 8.131 33.444 1.00 68.50 363 VAL A CA 1
ATOM 2744 C C . VAL A 1 363 ? -40.910 8.749 33.737 1.00 68.50 363 VAL A C 1
ATOM 2746 O O . VAL A 1 363 ? -41.010 9.837 34.302 1.00 68.50 363 VAL A O 1
ATOM 2749 N N . CYS A 1 364 ? -41.984 8.027 33.403 1.00 61.59 364 CYS A N 1
ATOM 2750 C CA . CYS A 1 364 ? -43.361 8.484 33.639 1.00 61.59 364 CYS A CA 1
ATOM 2751 C C . CYS A 1 364 ? -43.798 8.424 35.119 1.00 61.59 364 CYS A C 1
ATOM 2753 O O . CYS A 1 364 ? -44.769 9.080 35.494 1.00 61.59 364 CYS A O 1
ATOM 2755 N N . ALA A 1 365 ? -43.098 7.662 35.971 1.00 58.62 365 ALA A N 1
ATOM 2756 C CA . ALA A 1 365 ? -43.444 7.463 37.381 1.00 58.62 365 ALA A CA 1
ATOM 2757 C C . ALA A 1 365 ? -42.264 7.807 38.311 1.00 58.62 365 ALA A C 1
ATOM 2759 O O . ALA A 1 365 ? -41.274 7.082 38.371 1.00 58.62 365 ALA A O 1
ATOM 2760 N N . GLY A 1 366 ? -42.360 8.916 39.058 1.00 60.00 366 GLY A N 1
ATOM 2761 C CA . GLY A 1 366 ? -41.340 9.335 40.028 1.00 60.00 366 GLY A CA 1
ATOM 2762 C C . GLY A 1 366 ? -41.271 10.850 40.250 1.00 60.00 366 GLY A C 1
ATOM 2763 O O . GLY A 1 366 ? -42.015 11.623 39.650 1.00 60.00 366 GLY A O 1
ATOM 2764 N N . ARG A 1 367 ? -40.365 11.303 41.134 1.00 57.03 367 ARG A N 1
ATOM 2765 C CA . ARG A 1 367 ? -40.057 12.739 41.282 1.00 57.03 367 ARG A CA 1
ATOM 2766 C C . ARG A 1 367 ? -39.472 13.260 39.962 1.00 57.03 367 ARG A C 1
ATOM 2768 O O . ARG A 1 367 ? -38.459 12.724 39.512 1.00 57.03 367 ARG A O 1
ATOM 2775 N N . ARG A 1 368 ? -40.069 14.317 39.388 1.00 55.84 368 ARG A N 1
ATOM 2776 C CA . ARG A 1 368 ? -39.520 15.044 38.224 1.00 55.84 368 ARG A CA 1
ATOM 2777 C C . ARG A 1 368 ? -38.026 15.349 38.453 1.00 55.84 368 ARG A C 1
ATOM 2779 O O . ARG A 1 368 ? -37.647 15.716 39.565 1.00 55.84 368 ARG A O 1
ATOM 2786 N N . ASN A 1 369 ? -37.205 15.200 37.411 1.00 59.09 369 ASN A N 1
ATOM 2787 C CA . ASN A 1 369 ? -35.756 15.474 37.370 1.00 59.09 369 ASN A CA 1
ATOM 2788 C C . ASN A 1 369 ? -34.799 14.452 38.028 1.00 59.09 369 ASN A C 1
ATOM 2790 O O . ASN A 1 369 ? -33.624 14.771 38.219 1.00 59.09 369 ASN A O 1
ATOM 2794 N N . ARG A 1 370 ? -35.220 13.217 38.345 1.00 66.12 370 ARG A N 1
ATOM 2795 C CA . ARG A 1 370 ? -34.262 12.145 38.694 1.00 66.12 370 ARG A CA 1
ATOM 2796 C C . ARG A 1 370 ? -33.796 11.394 37.445 1.00 66.12 370 ARG A C 1
ATOM 2798 O O . ARG A 1 370 ? -34.606 10.759 36.783 1.00 66.12 370 ARG A O 1
ATOM 2805 N N . ARG A 1 371 ? -32.486 11.420 37.168 1.00 72.12 371 ARG A N 1
ATOM 2806 C CA . ARG A 1 371 ? -31.870 10.532 36.169 1.00 72.12 371 ARG A CA 1
ATOM 2807 C C . ARG A 1 371 ? -31.895 9.094 36.685 1.00 72.12 371 ARG A C 1
ATOM 2809 O O . ARG A 1 371 ? -31.447 8.839 37.804 1.00 72.12 371 ARG A O 1
ATOM 2816 N N . VAL A 1 372 ? -32.402 8.173 35.873 1.00 85.38 372 VAL A N 1
ATOM 2817 C CA . VAL A 1 372 ? -32.286 6.734 36.128 1.00 85.38 372 VAL A CA 1
ATOM 2818 C C . VAL A 1 372 ? -30.967 6.267 35.538 1.00 85.38 372 VAL A C 1
ATOM 2820 O O . VAL A 1 372 ? -30.706 6.499 34.359 1.00 85.38 372 VAL A O 1
ATOM 2823 N N . ARG A 1 373 ? -30.143 5.636 36.377 1.00 89.12 373 ARG A N 1
ATOM 2824 C CA . ARG A 1 373 ? -28.872 5.032 35.986 1.00 89.12 373 ARG A CA 1
ATOM 2825 C C . ARG A 1 373 ? -28.922 3.544 36.298 1.00 89.12 373 ARG A C 1
ATOM 2827 O O . ARG A 1 373 ? -29.191 3.183 37.443 1.00 89.12 373 ARG A O 1
ATOM 2834 N N . THR A 1 374 ? -28.634 2.714 35.305 1.00 91.19 374 THR A N 1
ATOM 2835 C CA . THR A 1 374 ? -28.640 1.253 35.441 1.00 91.19 374 THR A CA 1
ATOM 2836 C C . THR A 1 374 ? -27.241 0.719 35.137 1.00 91.19 374 THR A C 1
ATOM 2838 O O . THR A 1 374 ? -26.672 1.098 34.108 1.00 91.19 374 THR A O 1
ATOM 2841 N N . PRO A 1 375 ? -26.645 -0.103 36.021 1.00 95.00 375 PRO A N 1
ATOM 2842 C CA . PRO A 1 375 ? -25.367 -0.745 35.741 1.00 95.00 375 PRO A CA 1
ATOM 2843 C C . PRO A 1 375 ? -25.516 -1.797 34.639 1.00 95.00 375 PRO A C 1
ATOM 2845 O O . PRO A 1 375 ? -26.554 -2.445 34.525 1.00 95.00 375 PRO A O 1
ATOM 2848 N N . ILE A 1 376 ? -24.462 -1.967 33.850 1.00 95.56 376 ILE A N 1
ATOM 2849 C CA . ILE A 1 376 ? -24.347 -2.948 32.774 1.00 95.56 376 ILE A CA 1
ATOM 2850 C C . ILE A 1 376 ? -23.072 -3.741 33.047 1.00 95.56 376 ILE A C 1
ATOM 2852 O O . ILE A 1 376 ? -21.986 -3.169 33.049 1.00 95.56 376 ILE A O 1
ATOM 2856 N N . ALA A 1 377 ? -23.191 -5.044 33.300 1.00 94.75 377 ALA A N 1
ATOM 2857 C CA . ALA A 1 377 ? -22.015 -5.880 33.536 1.00 94.75 377 ALA A CA 1
ATOM 2858 C C . ALA A 1 377 ? -21.200 -6.052 32.244 1.00 94.75 377 ALA A C 1
ATOM 2860 O O . ALA A 1 377 ? -20.007 -5.755 32.218 1.00 94.75 377 ALA A O 1
ATOM 2861 N N . ALA A 1 378 ? -21.871 -6.475 31.172 1.00 96.06 378 ALA A N 1
ATOM 2862 C CA . ALA A 1 378 ? -21.296 -6.621 29.845 1.00 96.06 378 ALA A CA 1
ATOM 2863 C C . ALA A 1 378 ? -22.380 -6.488 28.765 1.00 96.06 378 ALA A C 1
ATOM 2865 O O . ALA A 1 378 ? -23.547 -6.777 29.029 1.00 96.06 378 ALA A O 1
ATOM 2866 N N . VAL A 1 379 ? -21.981 -6.075 27.564 1.00 96.62 379 VAL A N 1
ATOM 2867 C CA . VAL A 1 379 ? -22.762 -6.190 26.322 1.00 96.62 379 VAL A CA 1
ATOM 2868 C C . VAL A 1 379 ? -21.853 -6.707 25.216 1.00 96.62 379 VAL A C 1
ATOM 2870 O O . VAL A 1 379 ? -20.697 -6.295 25.114 1.00 96.62 379 VAL A O 1
ATOM 2873 N N . SER A 1 380 ? -22.371 -7.600 24.383 1.00 97.00 380 SER A N 1
ATOM 2874 C CA . SER A 1 380 ? -21.681 -8.112 23.204 1.00 97.00 380 SER A CA 1
ATOM 2875 C C . SER A 1 380 ? -21.891 -7.182 22.013 1.00 97.00 380 SER A C 1
ATOM 2877 O O . SER A 1 380 ? -23.007 -6.727 21.772 1.00 97.00 380 SER A O 1
ATOM 2879 N N . ILE A 1 381 ? -20.828 -6.945 21.250 1.00 96.38 381 ILE A N 1
ATOM 2880 C CA . ILE A 1 381 ? -20.875 -6.272 19.950 1.00 96.38 381 ILE A CA 1
ATOM 2881 C C . ILE A 1 381 ? -21.072 -7.344 18.880 1.00 96.38 381 ILE A C 1
ATOM 2883 O O . ILE A 1 381 ? -20.266 -8.276 18.783 1.00 96.38 381 ILE A O 1
ATOM 2887 N N . GLN A 1 382 ? -22.147 -7.216 18.111 1.00 93.19 382 GLN A N 1
ATOM 2888 C CA . GLN A 1 382 ? -22.505 -8.119 17.023 1.00 93.19 382 GLN A CA 1
ATOM 2889 C C . GLN A 1 382 ? -21.858 -7.676 15.691 1.00 93.19 382 GLN A C 1
ATOM 2891 O O . GLN A 1 382 ? -21.427 -6.526 15.572 1.00 93.19 382 GLN A O 1
ATOM 2896 N N . PRO A 1 383 ? -21.770 -8.563 14.678 1.00 88.12 383 PRO A N 1
ATOM 2897 C CA . PRO A 1 383 ? -21.197 -8.224 13.369 1.00 88.12 383 PRO A CA 1
ATOM 2898 C C . PRO A 1 383 ? -21.913 -7.089 12.622 1.00 88.12 383 PRO A C 1
ATOM 2900 O O . PRO A 1 383 ? -21.310 -6.412 11.798 1.00 88.12 383 PRO A O 1
ATOM 2903 N N . ASP A 1 384 ? -23.199 -6.876 12.901 1.00 90.50 384 ASP A N 1
ATOM 2904 C CA . ASP A 1 384 ? -24.006 -5.764 12.382 1.00 90.50 384 ASP A CA 1
ATOM 2905 C C . ASP A 1 384 ? -23.825 -4.460 13.182 1.00 90.50 384 ASP A C 1
ATOM 2907 O O . ASP A 1 384 ? -24.511 -3.474 12.919 1.00 90.50 384 ASP A O 1
ATOM 2911 N N . LEU A 1 385 ? -22.856 -4.438 14.108 1.00 91.75 385 LEU A N 1
ATOM 2912 C CA . LEU A 1 385 ? -22.508 -3.331 15.004 1.00 91.75 385 LEU A CA 1
ATOM 2913 C C . LEU A 1 385 ? -23.548 -3.037 16.096 1.00 91.75 385 LEU A C 1
ATOM 2915 O O . LEU A 1 385 ? -23.405 -2.057 16.834 1.00 91.75 385 LEU A O 1
ATOM 2919 N N . ASP A 1 386 ? -24.557 -3.894 16.254 1.00 90.12 386 ASP A N 1
ATOM 2920 C CA . ASP A 1 386 ? -25.513 -3.768 17.346 1.00 90.12 386 ASP A CA 1
ATOM 2921 C C . ASP A 1 386 ? -24.933 -4.276 18.675 1.00 90.12 386 ASP A C 1
ATOM 2923 O O . ASP A 1 386 ? -24.066 -5.155 18.743 1.00 90.12 386 ASP A O 1
ATOM 2927 N N . LEU A 1 387 ? -25.440 -3.703 19.770 1.00 90.94 387 LEU A N 1
ATOM 2928 C CA . LEU A 1 387 ? -25.139 -4.142 21.130 1.00 90.94 387 LEU A CA 1
ATOM 2929 C C . LEU A 1 387 ? -26.234 -5.093 21.623 1.00 90.94 387 LEU A C 1
ATOM 2931 O O . LEU A 1 387 ? -27.410 -4.731 21.645 1.00 90.94 387 LEU A O 1
ATOM 2935 N N . ALA A 1 388 ? -25.842 -6.279 22.086 1.00 88.56 388 ALA A N 1
ATOM 2936 C CA . ALA A 1 388 ? -26.736 -7.276 22.673 1.00 88.56 388 ALA A CA 1
ATOM 2937 C C . ALA A 1 388 ? -26.315 -7.603 24.114 1.00 88.56 388 ALA A C 1
ATOM 2939 O O . ALA A 1 388 ? -25.136 -7.857 24.364 1.00 88.56 388 ALA A O 1
ATOM 2940 N N . GLY A 1 389 ? -27.255 -7.622 25.066 1.00 76.62 389 GLY A N 1
ATOM 2941 C CA . GLY A 1 389 ? -26.966 -7.964 26.466 1.00 76.62 389 GLY A CA 1
ATOM 2942 C C . GLY A 1 389 ? -28.137 -7.797 27.417 1.00 76.62 389 GLY A C 1
ATOM 2943 O O . GLY A 1 389 ? -28.955 -6.877 27.188 1.00 76.62 389 GLY A O 1
#

pLDDT: mean 81.46, std 16.53, range [38.44, 98.5]